Protein AF-A0A6J1VVB3-F1 (afdb_monomer_lite)

Organism: NCBI:txid8663

pLDDT: mean 85.06, std 11.72, range [35.19, 97.12]

Sequence (408 aa):
AEDTQLEMEKLLAYVKLQEDEVNTQKNLVLEEQQMFQKLEEEFKEETKKLKEKEALKKFPELEKRSEYFIKISLQIKNQFDSKKAVIAQWLPDISPQEANNIKRLQTEDERISNSLYNSLNKLQYLFSCLCDKRKEYYTNVSKYTRELLDERKNQHAQRMQIQELGKPHLKQQGPGSQQPGLSELMQSLDGLTEQMSKEVSEMEEELGSTEVTLQELEHKNTEVEQYLERCSYVDFQGFEATTKQNIEKFQSINQFLRPKAQPYFQARSALEAINANYCREIDATLKACREETKELILQLDMLEKDQKSCGVANTSREEENHKLRYKLEATEQDTKNLQLKIQELESIINEGSKNLQEKEKTIAILEMKLNVKASRSEVIKLQAALEEKENCLRNALSEREALRVLYV

Secondary structure (DSSP, 8-state):
-HHHHHHHHHHHHHHHHHHHHHHHHHHHHHHHHHHHHHHHHHHHHHHHHHHHHHHHHHHHHHHHHHTHHHHHHHHHHHHHHHHHHHHHHHTTTS-HHHHHHHHHHHHHHHHHHHHHHHHHHHHHHHHHHHHHHHHHHHHHHHHHHHHHHHHHHHHHHHHHHHHHHS-TT----SS---SPPHHHHHHHHHHHHHHHHHHHHHHHHHHHHHHHHHHHHHHHHHHHHHHHHH-SS--HHHHHHHHHHHHHHHHHHHHHHGGGHHHHHHHHHHHHHHHHHHHHHHHHHHHHHHHHHHHHHHHHHHHHHHHHHHHHHHHHHHHHHHHHHHHHHHHHHHHHHHHHHHHHHHHHHHHHHHHHHHHHHHHHHHHHHHHHHHHHHHHHHHHHHHHHHHHHHHHHHHHHHHHTTS--

Foldseek 3Di:
DVVVVVVVVVVVVVVVVVVVVVVVVVVVVVVVVVVVVVVVVVVVVVVLVVLLVVLLVLLVVLLVLLCVLVVLLVLLVVLLVLLVVLLVVQLVPDDPVLNVVVVVLNVLSVVLSVLSSVLSVLLSVLSNLLSVLLSVLSVLVVVLLVLVLVLLVLLVVLVVLLCVLDDVPPPPPDDPDPDDHNVRSVVVSVVSSVVSNVVSVVSVVVSVVLVVLSVVVVVLSVVSVVVSVVCPHDCSPVSSVSSVVNSVSSVVSSVVSVVSSVVSVVSSVVSVVVSVVVNVVSVVVSVVSVVVSVVSVVSSVVSVVVVVVVVVVVVVVVVVVVVVVVVVVVVVVVVVVVVVVVVVVVVVVVVVVVVVVVVVVVVVVVVVVVVVVVVVVVVVVVVVVVVVVVVVVVVVVVVVVVVVVPDD

Radius of gyration: 65.7 Å; chains: 1; bounding box: 145×51×215 Å

Structure (mmCIF, N/CA/C/O backbone):
data_AF-A0A6J1VVB3-F1
#
_entry.id   AF-A0A6J1VVB3-F1
#
loop_
_atom_site.group_PDB
_atom_site.id
_atom_site.type_symbol
_atom_site.label_atom_id
_atom_site.label_alt_id
_atom_site.label_comp_id
_atom_site.label_asym_id
_atom_site.label_entity_id
_atom_site.label_seq_id
_atom_site.pdbx_PDB_ins_code
_atom_site.Cartn_x
_atom_site.Cartn_y
_atom_site.Cartn_z
_atom_site.occupancy
_atom_site.B_iso_or_equiv
_atom_site.auth_seq_id
_atom_site.auth_comp_id
_atom_site.auth_asym_id
_atom_site.auth_atom_id
_atom_site.pdbx_PDB_model_num
ATOM 1 N N . ALA A 1 1 ? 66.470 8.951 -41.457 1.00 58.16 1 ALA A N 1
ATOM 2 C CA . ALA A 1 1 ? 65.139 9.465 -41.835 1.00 58.16 1 ALA A CA 1
ATOM 3 C C . ALA A 1 1 ? 64.095 8.364 -41.675 1.00 58.16 1 ALA A C 1
ATOM 5 O O . ALA A 1 1 ? 63.164 8.568 -40.914 1.00 58.16 1 ALA A O 1
ATOM 6 N N . GLU A 1 2 ? 64.293 7.187 -42.281 1.00 56.81 2 GLU A N 1
ATOM 7 C CA . GLU A 1 2 ? 63.391 6.029 -42.113 1.00 56.81 2 GLU A CA 1
ATOM 8 C C . GLU A 1 2 ? 63.346 5.470 -40.677 1.00 56.81 2 GLU A C 1
ATOM 10 O O . GLU A 1 2 ? 62.256 5.253 -40.157 1.00 56.81 2 GLU A O 1
ATOM 15 N N . ASP A 1 3 ? 64.486 5.339 -39.983 1.00 62.31 3 ASP A N 1
ATOM 16 C CA . ASP A 1 3 ? 64.506 4.847 -38.587 1.00 62.31 3 ASP A CA 1
ATOM 17 C C . ASP A 1 3 ? 63.709 5.737 -37.620 1.00 62.31 3 ASP A C 1
ATOM 19 O O . ASP A 1 3 ? 63.031 5.255 -36.717 1.00 62.31 3 ASP A O 1
ATOM 23 N N . THR A 1 4 ? 63.734 7.050 -37.847 1.00 70.00 4 THR A N 1
ATOM 24 C CA . THR A 1 4 ? 63.055 8.046 -37.007 1.00 70.00 4 THR A CA 1
ATOM 25 C C . THR A 1 4 ? 61.539 8.034 -37.227 1.00 70.00 4 THR A C 1
ATOM 27 O O . THR A 1 4 ? 60.775 8.305 -36.305 1.00 70.00 4 THR A O 1
ATOM 30 N N . GLN A 1 5 ? 61.091 7.689 -38.438 1.00 77.31 5 GLN A N 1
ATOM 31 C CA . GLN A 1 5 ? 59.675 7.555 -38.780 1.00 77.31 5 GLN A CA 1
ATOM 32 C C . GLN A 1 5 ? 59.075 6.270 -38.193 1.00 77.31 5 GLN A C 1
ATOM 34 O O . GLN A 1 5 ? 57.989 6.308 -37.616 1.00 77.31 5 GLN A O 1
ATOM 39 N N . LEU A 1 6 ? 59.816 5.159 -38.255 1.00 83.31 6 LEU A N 1
ATOM 40 C CA . LEU A 1 6 ? 59.408 3.882 -37.665 1.00 83.31 6 LEU A CA 1
ATOM 41 C C . LEU A 1 6 ? 59.294 3.962 -36.132 1.00 83.31 6 LEU A C 1
ATOM 43 O O . LEU A 1 6 ? 58.396 3.372 -35.531 1.00 83.31 6 LEU A O 1
ATOM 47 N N . GLU A 1 7 ? 60.198 4.695 -35.483 1.00 82.88 7 GLU A N 1
ATOM 48 C CA . GLU A 1 7 ? 60.168 4.912 -34.034 1.00 82.88 7 GLU A CA 1
ATOM 49 C C . GLU A 1 7 ? 58.975 5.787 -33.610 1.00 82.88 7 GLU A C 1
ATOM 51 O O . GLU A 1 7 ? 58.315 5.502 -32.608 1.00 82.88 7 GLU A O 1
ATOM 56 N N . MET A 1 8 ? 58.615 6.781 -34.430 1.00 82.31 8 MET A N 1
ATOM 57 C CA . MET A 1 8 ? 57.430 7.615 -34.215 1.00 82.31 8 MET A CA 1
ATOM 58 C C . MET A 1 8 ? 56.120 6.830 -34.402 1.00 82.31 8 MET A C 1
ATOM 60 O O . MET A 1 8 ? 55.198 6.994 -33.605 1.00 82.31 8 MET A O 1
ATOM 64 N N . GLU A 1 9 ? 56.035 5.936 -35.394 1.00 86.56 9 GLU A N 1
ATOM 65 C CA . GLU A 1 9 ? 54.875 5.049 -35.592 1.00 86.56 9 GLU A CA 1
ATOM 66 C C . GLU A 1 9 ? 54.681 4.069 -34.425 1.00 86.56 9 GLU A C 1
ATOM 68 O O . GLU A 1 9 ? 53.551 3.863 -33.976 1.00 86.56 9 GLU A O 1
ATOM 73 N N . LYS A 1 10 ? 55.772 3.517 -33.875 1.00 86.88 10 LYS A N 1
ATOM 74 C CA . LYS A 1 10 ? 55.725 2.658 -32.679 1.00 86.88 10 LYS A CA 1
ATOM 75 C C . LYS A 1 10 ? 55.231 3.413 -31.447 1.00 86.88 10 LYS A C 1
ATOM 77 O O . LYS A 1 10 ? 54.396 2.888 -30.713 1.00 86.88 10 LYS A O 1
ATOM 82 N N . LEU A 1 11 ? 55.704 4.643 -31.236 1.00 88.38 11 LEU A N 1
ATOM 83 C CA . LEU A 1 11 ? 55.225 5.504 -30.150 1.00 88.38 11 LEU A CA 1
ATOM 84 C C . LEU A 1 11 ? 53.742 5.856 -30.320 1.00 88.38 11 LEU A C 1
ATOM 86 O O . LEU A 1 11 ? 52.993 5.815 -29.347 1.00 88.38 11 LEU A O 1
ATOM 90 N N . LEU A 1 12 ? 53.291 6.135 -31.546 1.00 90.00 12 LEU A N 1
ATOM 91 C CA . LEU A 1 12 ? 51.886 6.438 -31.827 1.00 90.00 12 LEU A CA 1
ATOM 92 C C . LEU A 1 12 ? 50.972 5.229 -31.569 1.00 90.00 12 LEU A C 1
ATOM 94 O O . LEU A 1 12 ? 49.888 5.380 -31.008 1.00 90.00 12 LEU A O 1
ATOM 98 N N . ALA A 1 13 ? 51.411 4.029 -31.961 1.00 88.00 13 ALA A N 1
ATOM 99 C CA . ALA A 1 13 ? 50.698 2.784 -31.683 1.00 88.00 13 ALA A CA 1
ATOM 100 C C . ALA A 1 13 ? 50.625 2.493 -30.176 1.00 88.00 13 ALA A C 1
ATOM 102 O O . ALA A 1 13 ? 49.576 2.087 -29.683 1.00 88.00 13 ALA A O 1
ATOM 103 N N . TYR A 1 14 ? 51.708 2.755 -29.439 1.00 87.88 14 TYR A N 1
ATOM 104 C CA . TYR A 1 14 ? 51.750 2.599 -27.985 1.00 87.88 14 TYR A CA 1
ATOM 105 C C . TYR A 1 14 ? 50.815 3.581 -27.263 1.00 87.88 14 TYR A C 1
ATOM 107 O O . TYR A 1 14 ? 50.076 3.174 -26.371 1.00 87.88 14 TYR A O 1
ATOM 115 N N . VAL A 1 15 ? 50.786 4.853 -27.677 1.00 87.62 15 VAL A N 1
ATOM 116 C CA . VAL A 1 15 ? 49.868 5.859 -27.111 1.00 87.62 15 VAL A CA 1
ATOM 117 C C . VAL A 1 15 ? 48.409 5.485 -27.373 1.00 87.62 15 VAL A C 1
ATOM 119 O O . VAL A 1 15 ? 47.606 5.549 -26.448 1.00 87.62 15 VAL A O 1
ATOM 122 N N . LYS A 1 16 ? 48.070 5.024 -28.586 1.00 88.81 16 LYS A N 1
ATOM 123 C CA . LYS A 1 16 ? 46.715 4.533 -28.895 1.00 88.81 16 LYS A CA 1
ATOM 124 C C . LYS A 1 16 ? 46.315 3.343 -28.024 1.00 88.81 16 LYS A C 1
ATOM 126 O O . LYS A 1 16 ? 45.212 3.330 -27.498 1.00 88.81 16 LYS A O 1
ATOM 131 N N . LEU A 1 17 ? 47.223 2.385 -27.824 1.00 89.75 17 LEU A N 1
ATOM 132 C CA . LEU A 1 17 ? 46.980 1.235 -26.951 1.00 89.75 17 LEU A CA 1
ATOM 133 C C . LEU A 1 17 ? 46.691 1.675 -25.505 1.00 89.75 17 LEU A C 1
ATOM 135 O O . LEU A 1 17 ? 45.754 1.178 -24.888 1.00 89.75 17 LEU A O 1
ATOM 139 N N . GLN A 1 18 ? 47.464 2.631 -24.976 1.00 88.06 18 GLN A N 1
ATOM 140 C CA . GLN A 1 18 ? 47.228 3.177 -23.636 1.00 88.06 18 GLN A CA 1
ATOM 141 C C . GLN A 1 18 ? 45.909 3.955 -23.544 1.00 88.06 18 GLN A C 1
ATOM 143 O O . GLN A 1 18 ? 45.225 3.880 -22.527 1.00 88.06 18 GLN A O 1
ATOM 148 N N . GLU A 1 19 ? 45.537 4.695 -24.588 1.00 87.75 19 GLU A N 1
ATOM 149 C CA . GLU A 1 19 ? 44.271 5.428 -24.650 1.00 87.75 19 GLU A CA 1
ATOM 150 C C . GLU A 1 19 ? 43.064 4.474 -24.677 1.00 87.75 19 GLU A C 1
ATOM 152 O O . GLU A 1 19 ? 42.096 4.682 -23.942 1.00 87.75 19 GLU A O 1
ATOM 157 N N . ASP A 1 20 ? 43.151 3.380 -25.438 1.00 88.06 20 ASP A N 1
ATOM 158 C CA . ASP A 1 20 ? 42.138 2.320 -25.477 1.00 88.06 20 ASP A CA 1
ATOM 159 C C . ASP A 1 20 ? 42.009 1.597 -24.124 1.00 88.06 20 ASP A C 1
ATOM 161 O O . ASP A 1 20 ? 40.898 1.319 -23.658 1.00 88.06 20 ASP A O 1
ATOM 165 N N . GLU A 1 21 ? 43.128 1.338 -23.442 1.00 87.06 21 GLU A N 1
ATOM 166 C CA . GLU A 1 21 ? 43.143 0.700 -22.122 1.00 87.06 21 GLU A CA 1
ATOM 167 C C . GLU A 1 21 ? 42.553 1.613 -21.034 1.00 87.06 21 GLU A C 1
ATOM 169 O O . GLU A 1 21 ? 41.723 1.171 -20.234 1.00 87.06 21 GLU A O 1
ATOM 174 N N . VAL A 1 22 ? 42.882 2.910 -21.050 1.00 84.31 22 VAL A N 1
ATOM 175 C CA . VAL A 1 22 ? 42.285 3.911 -20.148 1.00 84.31 22 VAL A CA 1
ATOM 176 C C . VAL A 1 22 ? 40.786 4.068 -20.407 1.00 84.31 22 VAL A C 1
ATOM 178 O O . VAL A 1 22 ? 40.007 4.138 -19.455 1.00 84.31 22 VAL A O 1
ATOM 181 N N . ASN A 1 23 ? 40.350 4.087 -21.669 1.00 85.81 23 ASN A N 1
ATOM 182 C CA . ASN A 1 23 ? 38.927 4.136 -22.009 1.00 85.81 23 ASN A CA 1
ATOM 183 C C . ASN A 1 23 ? 38.185 2.879 -21.536 1.00 85.81 23 ASN A C 1
ATOM 185 O O . ASN A 1 23 ? 37.083 2.986 -20.999 1.00 85.81 23 ASN A O 1
ATOM 189 N N . THR A 1 24 ? 38.807 1.706 -21.658 1.00 85.44 24 THR A N 1
ATOM 190 C CA . THR A 1 24 ? 38.249 0.444 -21.153 1.00 85.44 24 THR A CA 1
ATOM 191 C C . THR A 1 24 ? 38.091 0.479 -19.633 1.00 85.44 24 THR A C 1
ATOM 193 O O . THR A 1 24 ? 37.014 0.185 -19.118 1.00 85.44 24 THR A O 1
ATOM 196 N N . GLN A 1 25 ? 39.119 0.918 -18.901 1.00 78.44 25 GLN A N 1
ATOM 197 C CA . GLN A 1 25 ? 39.053 1.062 -17.442 1.00 78.44 25 GLN A CA 1
ATOM 198 C C . GLN A 1 25 ? 38.010 2.099 -17.006 1.00 78.44 25 GLN A C 1
ATOM 200 O O . GLN A 1 25 ? 37.273 1.870 -16.050 1.00 78.44 25 GLN A O 1
ATOM 205 N N . LYS A 1 26 ? 37.899 3.223 -17.721 1.00 82.06 26 LYS A N 1
ATOM 206 C CA . LYS A 1 26 ? 36.888 4.252 -17.452 1.00 82.06 26 LYS A CA 1
ATOM 207 C C . LYS A 1 26 ? 35.466 3.717 -17.631 1.00 82.06 26 LYS A C 1
ATOM 209 O O . LYS A 1 26 ? 34.603 4.036 -16.816 1.00 82.06 26 LYS A O 1
ATOM 214 N N . ASN A 1 27 ? 35.230 2.910 -18.664 1.00 81.12 27 ASN A N 1
ATOM 215 C CA . ASN A 1 27 ? 33.934 2.276 -18.895 1.00 81.12 27 ASN A CA 1
ATOM 216 C C . ASN A 1 27 ? 33.605 1.262 -17.792 1.00 81.12 27 ASN A C 1
ATOM 218 O O . ASN A 1 27 ? 32.506 1.314 -17.252 1.00 81.12 27 ASN A O 1
ATOM 222 N N . LEU A 1 28 ? 34.570 0.432 -17.377 1.00 78.81 28 LEU A N 1
ATOM 223 C CA . LEU A 1 28 ? 34.389 -0.511 -16.264 1.00 78.81 28 LEU A CA 1
ATOM 224 C C . LEU A 1 28 ? 34.050 0.200 -14.945 1.00 78.81 28 LEU A C 1
ATOM 226 O O . LEU A 1 28 ? 33.127 -0.202 -14.246 1.00 78.81 28 LEU A O 1
ATOM 230 N N . VAL A 1 29 ? 34.746 1.296 -14.623 1.00 78.06 29 VAL A N 1
ATOM 231 C CA . VAL A 1 29 ? 34.450 2.098 -13.421 1.00 78.06 29 VAL A CA 1
ATOM 232 C C . VAL A 1 29 ? 33.060 2.736 -13.502 1.00 78.06 29 VAL A C 1
ATOM 234 O O . VAL A 1 29 ? 32.363 2.823 -12.492 1.00 78.06 29 VAL A O 1
ATOM 237 N N . LEU A 1 30 ? 32.635 3.181 -14.688 1.00 80.88 30 LEU A N 1
ATOM 238 C CA . LEU A 1 30 ? 31.294 3.730 -14.888 1.00 80.88 30 LEU A CA 1
ATOM 239 C C . LEU A 1 30 ? 30.212 2.653 -14.705 1.00 80.88 30 LEU A C 1
ATOM 241 O O . LEU A 1 30 ? 29.204 2.916 -14.049 1.00 80.88 30 LEU A O 1
ATOM 245 N N . GLU A 1 31 ? 30.434 1.447 -15.230 1.00 76.12 31 GLU A N 1
ATOM 246 C CA . GLU A 1 31 ? 29.552 0.290 -15.039 1.00 76.12 31 GLU A CA 1
ATOM 247 C C . GLU A 1 31 ? 29.456 -0.107 -13.558 1.00 76.12 31 GLU A C 1
ATOM 249 O O . GLU A 1 31 ? 28.352 -0.288 -13.044 1.00 76.12 31 GLU A O 1
ATOM 254 N N . GLU A 1 32 ? 30.581 -0.167 -12.836 1.00 67.62 32 GLU A N 1
ATOM 255 C CA . GLU A 1 32 ? 30.595 -0.431 -11.391 1.00 67.62 32 GLU A CA 1
ATOM 256 C C . GLU A 1 32 ? 29.830 0.640 -10.601 1.00 67.62 32 GLU A C 1
ATOM 258 O O . GLU A 1 32 ? 29.041 0.305 -9.714 1.00 67.62 32 GLU A O 1
ATOM 263 N N . GLN A 1 33 ? 30.003 1.924 -10.936 1.00 72.12 33 GLN A N 1
ATOM 264 C CA . GLN A 1 33 ? 29.271 3.023 -10.296 1.00 72.12 33 GLN A CA 1
ATOM 265 C C . GLN A 1 33 ? 27.761 2.930 -10.534 1.00 72.12 33 GLN A C 1
ATOM 267 O O . GLN A 1 33 ? 26.982 3.117 -9.598 1.00 72.12 33 GLN A O 1
ATOM 272 N N . GLN A 1 34 ? 27.337 2.613 -11.759 1.00 76.62 34 GLN A N 1
ATOM 273 C CA . GLN A 1 34 ? 25.924 2.409 -12.085 1.00 76.62 34 GLN A CA 1
ATOM 274 C C . GLN A 1 34 ? 25.345 1.194 -11.352 1.00 76.62 34 GLN A C 1
ATOM 276 O O . GLN A 1 34 ? 24.233 1.260 -10.826 1.00 76.62 34 GLN A O 1
ATOM 281 N N . MET A 1 35 ? 26.106 0.099 -11.265 1.00 70.81 35 MET A N 1
ATOM 282 C CA . MET A 1 35 ? 25.683 -1.097 -10.538 1.00 70.81 35 MET A CA 1
ATOM 283 C C . MET A 1 35 ? 25.514 -0.808 -9.040 1.00 70.81 35 MET A C 1
ATOM 285 O O . MET A 1 35 ? 24.528 -1.230 -8.437 1.00 70.81 35 MET A O 1
ATOM 289 N N . PHE A 1 36 ? 26.440 -0.045 -8.451 1.00 63.62 36 PHE A N 1
ATOM 290 C CA . PHE A 1 36 ? 26.386 0.338 -7.042 1.00 63.62 36 PHE A CA 1
ATOM 291 C C . PHE A 1 36 ? 25.203 1.268 -6.739 1.00 63.62 36 PHE A C 1
ATOM 293 O O . PHE A 1 36 ? 24.496 1.047 -5.759 1.00 63.62 36 PHE A O 1
ATOM 300 N N . GLN A 1 37 ? 24.929 2.253 -7.603 1.00 74.75 37 GLN A N 1
ATOM 301 C CA . GLN A 1 37 ? 23.748 3.120 -7.477 1.00 74.75 37 GLN A CA 1
ATOM 302 C C . GLN A 1 37 ? 22.446 2.317 -7.534 1.00 74.75 37 GLN A C 1
ATOM 304 O O . GLN A 1 37 ? 21.559 2.514 -6.706 1.00 74.75 37 GLN A O 1
ATOM 309 N N . LYS A 1 38 ? 22.349 1.362 -8.464 1.00 77.88 38 LYS A N 1
ATOM 310 C CA . LYS A 1 38 ? 21.183 0.483 -8.569 1.00 77.88 38 LYS A CA 1
ATOM 311 C C . LYS A 1 38 ? 20.988 -0.362 -7.306 1.00 77.88 38 LYS A C 1
ATOM 313 O O . LYS A 1 38 ? 19.869 -0.477 -6.812 1.00 77.88 38 LYS A O 1
ATOM 318 N N . LEU A 1 39 ? 22.073 -0.911 -6.757 1.00 65.69 39 LEU A N 1
ATOM 319 C CA . LEU A 1 39 ? 22.039 -1.682 -5.513 1.00 65.69 39 LEU A CA 1
ATOM 320 C C . LEU A 1 39 ? 21.604 -0.820 -4.313 1.00 65.69 39 LEU A C 1
ATOM 322 O O . LEU A 1 39 ? 20.833 -1.276 -3.469 1.00 65.69 39 LEU A O 1
ATOM 326 N N . GLU A 1 40 ? 22.071 0.428 -4.238 1.00 70.94 40 GLU A N 1
ATOM 327 C CA . GLU A 1 40 ? 21.677 1.381 -3.196 1.00 70.94 40 GLU A CA 1
ATOM 328 C C . GLU A 1 40 ? 20.181 1.728 -3.279 1.00 70.94 40 GLU A C 1
ATOM 330 O O . GLU A 1 40 ? 19.486 1.745 -2.258 1.00 70.94 40 GLU A O 1
ATOM 335 N N . GLU A 1 41 ? 19.655 1.944 -4.487 1.00 81.12 41 GLU A N 1
ATOM 336 C CA . GLU A 1 41 ? 18.224 2.169 -4.711 1.00 81.12 41 GLU A CA 1
ATOM 337 C C . GLU A 1 41 ? 17.375 0.950 -4.329 1.00 81.12 41 GLU A C 1
ATOM 339 O O . GLU A 1 41 ? 16.367 1.106 -3.633 1.00 81.12 41 GLU A O 1
ATOM 344 N N . GLU A 1 42 ? 17.796 -0.259 -4.714 1.00 79.31 42 GLU A N 1
ATOM 345 C CA . GLU A 1 42 ? 17.131 -1.514 -4.340 1.00 79.31 42 GLU A CA 1
ATOM 346 C C . GLU A 1 42 ? 17.107 -1.703 -2.816 1.00 79.31 42 GLU A C 1
ATOM 348 O O . GLU A 1 42 ? 16.057 -1.992 -2.234 1.00 79.31 42 GLU A O 1
ATOM 353 N N . PHE A 1 43 ? 18.234 -1.462 -2.140 1.00 69.31 43 PHE A N 1
ATOM 354 C CA . PHE A 1 43 ? 18.318 -1.549 -0.683 1.00 69.31 43 PHE A CA 1
ATOM 355 C C . PHE A 1 43 ? 17.419 -0.517 0.015 1.00 69.31 43 PHE A C 1
ATOM 357 O O . PHE A 1 43 ? 16.740 -0.824 1.006 1.00 69.31 43 PHE A O 1
ATOM 364 N N . LYS A 1 44 ? 17.374 0.715 -0.508 1.00 81.44 44 LYS A N 1
ATOM 365 C CA . LYS A 1 44 ? 16.500 1.779 -0.002 1.00 81.44 44 LYS A CA 1
ATOM 366 C C . LYS A 1 44 ? 15.030 1.402 -0.160 1.00 81.44 44 LYS A C 1
ATOM 368 O O . LYS A 1 44 ? 14.244 1.622 0.760 1.00 81.44 44 LYS A O 1
ATOM 373 N N . GLU A 1 45 ? 14.652 0.819 -1.292 1.00 80.56 45 GLU A N 1
ATOM 374 C CA . GLU A 1 45 ? 13.289 0.352 -1.533 1.00 80.56 45 GLU A CA 1
ATOM 375 C C . GLU A 1 45 ? 12.896 -0.798 -0.597 1.00 80.56 45 GLU A C 1
ATOM 377 O O . GLU A 1 45 ? 11.816 -0.769 -0.005 1.00 80.56 45 GLU A O 1
ATOM 382 N N . GLU A 1 46 ? 13.777 -1.778 -0.396 1.00 77.19 46 GLU A N 1
ATOM 383 C CA . GLU A 1 46 ? 13.514 -2.906 0.503 1.00 77.19 46 GLU A CA 1
ATOM 384 C C . GLU A 1 46 ? 13.369 -2.447 1.961 1.00 77.19 46 GLU A C 1
ATOM 386 O O . GLU A 1 46 ? 12.459 -2.866 2.681 1.00 77.19 46 GLU A O 1
ATOM 391 N N . THR A 1 47 ? 14.194 -1.484 2.380 1.00 76.56 47 THR A N 1
ATOM 392 C CA . THR A 1 47 ? 14.077 -0.855 3.701 1.00 76.56 47 THR A CA 1
ATOM 393 C C . THR A 1 47 ? 12.725 -0.156 3.880 1.00 76.56 47 THR A C 1
ATOM 395 O O . THR A 1 47 ? 12.119 -0.238 4.952 1.00 76.56 47 THR A O 1
ATOM 398 N N . LYS A 1 48 ? 12.210 0.513 2.839 1.00 82.00 48 LYS A N 1
ATOM 399 C CA . LYS A 1 48 ? 10.875 1.138 2.871 1.00 82.00 48 LYS A CA 1
ATOM 400 C C . LYS A 1 48 ? 9.769 0.092 2.999 1.00 82.00 48 LYS A C 1
ATOM 402 O O . LYS A 1 48 ? 8.895 0.246 3.850 1.00 82.00 48 LYS A O 1
ATOM 407 N N . LYS A 1 49 ? 9.842 -0.999 2.226 1.00 84.38 49 LYS A N 1
ATOM 408 C CA . LYS A 1 49 ? 8.891 -2.124 2.317 1.00 84.38 49 LYS A CA 1
ATOM 409 C C . LYS A 1 49 ? 8.837 -2.702 3.729 1.00 84.38 49 LYS A C 1
ATOM 411 O O . LYS A 1 49 ? 7.755 -3.020 4.222 1.00 84.38 49 LYS A O 1
ATOM 416 N N . LEU A 1 50 ? 9.988 -2.820 4.392 1.00 80.56 50 LEU A N 1
ATOM 417 C CA . LEU A 1 50 ? 10.049 -3.316 5.764 1.00 80.56 50 LEU A CA 1
ATOM 418 C C . LEU A 1 50 ? 9.318 -2.384 6.741 1.00 80.56 50 LEU A C 1
ATOM 420 O O . LEU A 1 50 ? 8.450 -2.853 7.475 1.00 80.56 50 LEU A O 1
ATOM 424 N N . LYS A 1 51 ? 9.611 -1.077 6.704 1.00 86.94 51 LYS A N 1
ATOM 425 C CA . LYS A 1 51 ? 8.960 -0.072 7.568 1.00 86.94 51 LYS A CA 1
ATOM 426 C C . LYS A 1 51 ? 7.447 -0.042 7.381 1.00 86.94 51 LYS A C 1
ATOM 428 O O . LYS A 1 51 ? 6.691 -0.017 8.347 1.00 86.94 51 LYS A O 1
ATOM 433 N N . GLU A 1 52 ? 7.002 -0.087 6.133 1.00 87.94 52 GLU A N 1
ATOM 434 C CA . GLU A 1 52 ? 5.585 -0.115 5.792 1.00 87.94 52 GLU A CA 1
ATOM 435 C C . GLU A 1 52 ? 4.894 -1.369 6.358 1.00 87.94 52 GLU A C 1
ATOM 437 O O . GLU A 1 52 ? 3.844 -1.285 6.997 1.00 87.94 52 GLU A O 1
ATOM 442 N N . LYS A 1 53 ? 5.526 -2.541 6.210 1.00 88.56 53 LYS A N 1
ATOM 443 C CA . LYS A 1 53 ? 5.028 -3.806 6.764 1.00 88.56 53 LYS A CA 1
ATOM 444 C C . LYS A 1 53 ? 4.970 -3.791 8.291 1.00 88.56 53 LYS A C 1
ATOM 446 O O . LYS A 1 53 ? 4.058 -4.384 8.866 1.00 88.56 53 LYS A O 1
ATOM 451 N N . GLU A 1 54 ? 5.939 -3.169 8.954 1.00 87.75 54 GLU A N 1
ATOM 452 C CA . GLU A 1 54 ? 5.945 -3.006 10.411 1.00 87.75 54 GLU A CA 1
ATOM 453 C C . GLU A 1 54 ? 4.800 -2.109 10.883 1.00 87.75 54 GLU A C 1
ATOM 455 O O . GLU A 1 54 ? 4.065 -2.496 11.790 1.00 87.75 54 GLU A O 1
ATOM 460 N N . ALA A 1 55 ? 4.580 -0.974 10.221 1.00 90.44 55 ALA A N 1
ATOM 461 C CA . ALA A 1 55 ? 3.469 -0.081 10.528 1.00 90.44 55 ALA A CA 1
ATOM 462 C C . ALA A 1 55 ? 2.098 -0.744 10.277 1.00 90.44 55 ALA A C 1
ATOM 464 O O . ALA A 1 55 ? 1.209 -0.661 11.122 1.00 90.44 55 ALA A O 1
ATOM 465 N N . LEU A 1 56 ? 1.932 -1.508 9.190 1.00 92.69 56 LEU A N 1
ATOM 466 C CA . LEU A 1 56 ? 0.686 -2.239 8.906 1.00 92.69 56 LEU A CA 1
ATOM 467 C C . LEU A 1 56 ? 0.331 -3.292 9.971 1.00 92.69 56 LEU A C 1
ATOM 469 O O . LEU A 1 56 ? -0.850 -3.579 10.184 1.00 92.69 56 LEU A O 1
ATOM 473 N N . LYS A 1 57 ? 1.325 -3.871 10.658 1.00 93.88 57 LYS A N 1
ATOM 474 C CA . LYS A 1 57 ? 1.093 -4.823 11.761 1.00 93.88 57 LYS A CA 1
ATOM 475 C C . LYS A 1 57 ? 0.504 -4.164 13.008 1.00 93.88 57 LYS A C 1
ATOM 477 O O . LYS A 1 57 ? -0.099 -4.865 13.818 1.00 93.88 57 LYS A O 1
ATOM 482 N N . LYS A 1 58 ? 0.623 -2.841 13.146 1.00 95.50 58 LYS A N 1
ATOM 483 C CA . LYS A 1 58 ? 0.099 -2.107 14.300 1.00 95.50 58 LYS A CA 1
ATOM 484 C C . LYS A 1 58 ? -1.421 -2.027 14.330 1.00 95.50 58 LYS A C 1
ATOM 486 O O . LYS A 1 58 ? -1.993 -2.050 15.414 1.00 95.50 58 LYS A O 1
ATOM 491 N N . PHE A 1 59 ? -2.097 -2.025 13.180 1.00 96.00 59 PHE A N 1
ATOM 492 C CA . PHE A 1 59 ? -3.565 -1.976 13.158 1.00 96.00 59 PHE A CA 1
ATOM 493 C C . PHE A 1 59 ? -4.224 -3.208 13.812 1.00 96.00 59 PHE A C 1
ATOM 495 O O . PHE A 1 59 ? -5.067 -3.008 14.685 1.00 96.00 59 PHE A O 1
ATOM 502 N N . PRO A 1 60 ? -3.831 -4.464 13.499 1.00 95.81 60 PRO A N 1
ATOM 503 C CA . PRO A 1 60 ? -4.321 -5.636 14.233 1.00 95.81 60 PRO A CA 1
ATOM 504 C C . PRO A 1 60 ? -3.962 -5.642 15.727 1.00 95.81 60 PRO A C 1
ATOM 506 O O . PRO A 1 60 ? -4.741 -6.119 16.548 1.00 95.81 60 PRO A O 1
ATOM 509 N N . GLU A 1 61 ? -2.782 -5.132 16.099 1.00 96.50 61 GLU A N 1
ATOM 510 C CA . GLU A 1 61 ? -2.381 -5.019 17.511 1.00 96.50 61 GLU A CA 1
ATOM 511 C C . GLU A 1 61 ? -3.307 -4.057 18.270 1.00 96.50 61 GLU A C 1
ATOM 513 O O . GLU A 1 61 ? -3.803 -4.395 19.345 1.00 96.50 61 GLU A O 1
ATOM 518 N N . LEU A 1 62 ? -3.587 -2.892 17.680 1.00 96.88 62 LEU A N 1
ATOM 519 C CA . LEU A 1 62 ? -4.523 -1.894 18.196 1.00 96.88 62 LEU A CA 1
ATOM 520 C C . LEU A 1 62 ? -5.950 -2.431 18.297 1.00 96.88 62 LEU A C 1
ATOM 522 O O . LEU A 1 62 ? -6.615 -2.242 19.315 1.00 96.88 62 LEU A O 1
ATOM 526 N N . GLU A 1 63 ? -6.420 -3.114 17.254 1.00 96.44 63 GLU A N 1
ATOM 527 C CA . GLU A 1 63 ? -7.733 -3.751 17.242 1.00 96.44 63 GLU A CA 1
ATOM 528 C C . GLU A 1 63 ? -7.877 -4.728 18.413 1.00 96.44 63 GLU A C 1
ATOM 530 O O . GLU A 1 63 ? -8.801 -4.593 19.217 1.00 96.44 63 GLU A O 1
ATOM 535 N N . LYS A 1 64 ? -6.926 -5.654 18.565 1.00 96.50 64 LYS A N 1
ATOM 536 C CA . LYS A 1 64 ? -6.929 -6.620 19.666 1.00 96.50 64 LYS A CA 1
ATOM 537 C C . LYS A 1 64 ? -6.884 -5.927 21.024 1.00 96.50 64 LYS A C 1
ATOM 539 O O . LYS A 1 64 ? -7.579 -6.314 21.957 1.00 96.50 64 LYS A O 1
ATOM 544 N N . ARG A 1 65 ? -6.077 -4.876 21.148 1.00 96.12 65 ARG A N 1
ATOM 545 C CA . ARG A 1 65 ? -5.965 -4.092 22.379 1.00 96.12 65 ARG A CA 1
ATOM 546 C C . ARG A 1 65 ? -7.309 -3.433 22.755 1.00 96.12 65 ARG A C 1
ATOM 548 O O . ARG A 1 65 ? -7.666 -3.405 23.931 1.00 96.12 65 ARG A O 1
ATOM 555 N N . SER A 1 66 ? -8.125 -3.041 21.771 1.00 95.88 66 SER A N 1
ATOM 556 C CA . SER A 1 66 ? -9.481 -2.511 21.999 1.00 95.88 66 SER A CA 1
ATOM 557 C C . SER A 1 66 ? -10.489 -3.527 22.567 1.00 95.88 66 SER A C 1
ATOM 559 O O . SER A 1 66 ? -11.497 -3.120 23.150 1.00 95.88 66 SER A O 1
ATOM 561 N N . GLU A 1 67 ? -10.222 -4.840 22.489 1.00 95.88 67 GLU A N 1
ATOM 562 C CA . GLU A 1 67 ? -11.062 -5.886 23.106 1.00 95.88 67 GLU A CA 1
ATOM 563 C C . GLU A 1 67 ? -11.178 -5.720 24.629 1.00 95.88 67 GLU A C 1
ATOM 565 O O . GLU A 1 67 ? -12.145 -6.182 25.243 1.00 95.88 67 GLU A O 1
ATOM 570 N N . TYR A 1 68 ? -10.242 -4.993 25.247 1.00 96.69 68 TYR A N 1
ATOM 571 C CA . TYR A 1 68 ? -10.326 -4.601 26.648 1.00 96.69 68 TYR A CA 1
ATOM 572 C C . TYR A 1 68 ? -11.655 -3.898 26.978 1.00 96.69 68 TYR A C 1
ATOM 574 O O . TYR A 1 68 ? -12.230 -4.125 28.041 1.00 96.69 68 TYR A O 1
ATOM 582 N N . PHE A 1 69 ? -12.229 -3.130 26.048 1.00 97.00 69 PHE A N 1
ATOM 583 C CA . PHE A 1 69 ? -13.520 -2.465 26.258 1.00 97.00 69 PHE A CA 1
ATOM 584 C C . PHE A 1 69 ? -14.665 -3.474 26.419 1.00 97.00 69 PHE A C 1
ATOM 586 O O . PHE A 1 69 ? -15.557 -3.266 27.244 1.00 97.00 69 PHE A O 1
ATOM 593 N N . ILE A 1 70 ? -14.622 -4.589 25.679 1.00 96.38 70 ILE A N 1
ATOM 594 C CA . ILE A 1 70 ? -15.600 -5.677 25.801 1.00 96.38 70 ILE A CA 1
ATOM 595 C C . ILE A 1 70 ? -15.471 -6.336 27.169 1.00 96.38 70 ILE A C 1
ATOM 597 O O . ILE A 1 70 ? -16.486 -6.498 27.848 1.00 96.38 70 ILE A O 1
ATOM 601 N N . LYS A 1 71 ? -14.241 -6.641 27.605 1.00 96.00 71 LYS A N 1
ATOM 602 C CA . LYS A 1 71 ? -13.969 -7.210 28.935 1.00 96.00 71 LYS A CA 1
ATOM 603 C C . LYS A 1 71 ? -14.607 -6.364 30.041 1.00 96.00 71 LYS A C 1
ATOM 605 O O . LYS A 1 71 ? -15.373 -6.889 30.846 1.00 96.00 71 LYS A O 1
ATOM 610 N N . ILE A 1 72 ? -14.356 -5.054 30.032 1.00 96.19 72 ILE A N 1
ATOM 611 C CA . ILE A 1 72 ? -14.913 -4.127 31.026 1.00 96.19 72 ILE A CA 1
ATOM 612 C C . ILE A 1 72 ? -16.438 -4.034 30.915 1.00 96.19 72 ILE A C 1
ATOM 614 O O . ILE A 1 72 ? -17.135 -4.031 31.929 1.00 96.19 72 ILE A O 1
ATOM 618 N N . SER A 1 73 ? -16.987 -4.013 29.695 1.00 95.94 73 SER A N 1
ATOM 619 C CA . SER A 1 73 ? -18.441 -3.995 29.500 1.00 95.94 73 SER A CA 1
ATOM 620 C C . SER A 1 73 ? -19.116 -5.227 30.121 1.00 95.94 73 SER A C 1
ATOM 622 O O . SER A 1 73 ? -20.142 -5.102 30.791 1.00 95.94 73 SER A O 1
ATOM 624 N N . LEU A 1 74 ? -18.515 -6.410 29.970 1.00 94.75 74 LEU A N 1
ATOM 625 C CA . LEU A 1 74 ? -19.024 -7.651 30.548 1.00 94.75 74 LEU A CA 1
ATOM 626 C C . LEU A 1 74 ? -18.928 -7.648 32.075 1.00 94.75 74 LEU A C 1
ATOM 628 O O . LEU A 1 74 ? -19.880 -8.067 32.726 1.00 94.75 74 LEU A O 1
ATOM 632 N N . GLN A 1 75 ? -17.839 -7.123 32.648 1.00 93.81 75 GLN A N 1
ATOM 633 C CA . GLN A 1 75 ? -17.727 -6.934 34.099 1.00 93.81 75 GLN A CA 1
ATOM 634 C C . GLN A 1 75 ? -18.859 -6.048 34.632 1.00 93.81 75 GLN A C 1
ATOM 636 O O . GLN A 1 75 ? -19.565 -6.456 35.546 1.00 93.81 75 GLN A O 1
ATOM 641 N N . ILE A 1 76 ? -19.114 -4.887 34.017 1.00 93.00 76 ILE A N 1
ATOM 642 C CA . ILE A 1 76 ? -20.208 -3.983 34.426 1.00 93.00 76 ILE A CA 1
ATOM 643 C C . ILE A 1 76 ? -21.561 -4.708 34.413 1.00 93.00 76 ILE A C 1
ATOM 645 O O . ILE A 1 76 ? -22.353 -4.571 35.346 1.00 93.00 76 ILE A O 1
ATOM 649 N N . LYS A 1 77 ? -21.823 -5.498 33.367 1.00 93.19 77 LYS A N 1
ATOM 650 C CA . LYS A 1 77 ? -23.060 -6.275 33.253 1.00 93.19 77 LYS A CA 1
ATOM 651 C C . LYS A 1 77 ? -23.180 -7.320 34.365 1.00 93.19 77 LYS A C 1
ATOM 653 O O . LYS A 1 77 ? -24.204 -7.368 35.040 1.00 93.19 77 LYS A O 1
ATOM 658 N N . ASN A 1 78 ? -22.123 -8.097 34.596 1.00 91.44 78 ASN A N 1
ATOM 659 C CA . ASN A 1 78 ? -22.097 -9.115 35.645 1.00 91.44 78 ASN A CA 1
ATOM 660 C C . ASN A 1 78 ? -22.293 -8.497 37.034 1.00 91.44 78 ASN A C 1
ATOM 662 O O . ASN A 1 78 ? -23.021 -9.046 37.853 1.00 91.44 78 ASN A O 1
ATOM 666 N N . GLN A 1 79 ? -21.702 -7.331 37.293 1.00 89.44 79 GLN A N 1
ATOM 667 C CA . GLN A 1 79 ? -21.884 -6.621 38.557 1.00 89.44 79 GLN A CA 1
ATOM 668 C C . GLN A 1 79 ? -23.317 -6.181 38.783 1.00 89.44 79 GLN A C 1
ATOM 670 O O . GLN A 1 79 ? -23.840 -6.334 39.886 1.00 89.44 79 GLN A O 1
ATOM 675 N N . PHE A 1 80 ? -23.959 -5.643 37.749 1.00 90.81 80 PHE A N 1
ATOM 676 C CA . PHE A 1 80 ? -25.365 -5.288 37.827 1.00 90.81 80 PHE A CA 1
ATOM 677 C C . PHE A 1 80 ? -26.238 -6.520 38.124 1.00 90.81 80 PHE A C 1
ATOM 679 O O . PHE A 1 80 ? -27.082 -6.474 39.023 1.00 90.81 80 PHE A O 1
ATOM 686 N N . ASP A 1 81 ? -25.992 -7.638 37.437 1.00 91.38 81 ASP A N 1
ATOM 687 C CA . ASP A 1 81 ? -26.716 -8.892 37.662 1.00 91.38 81 ASP A CA 1
ATOM 688 C C . ASP A 1 81 ? -26.491 -9.436 39.089 1.00 91.38 81 ASP A C 1
ATOM 690 O O . ASP A 1 81 ? -27.449 -9.835 39.760 1.00 91.38 81 ASP A O 1
ATOM 694 N N . SER A 1 82 ? -25.261 -9.358 39.610 1.00 89.81 82 SER A N 1
ATOM 695 C CA . SER A 1 82 ? -24.926 -9.718 40.995 1.00 89.81 82 SER A CA 1
ATOM 696 C C . SER A 1 82 ? -25.643 -8.832 42.017 1.00 89.81 82 SER A C 1
ATOM 698 O O . SER A 1 82 ? -26.276 -9.347 42.939 1.00 89.81 82 SER A O 1
ATOM 700 N N . LYS A 1 83 ? -25.632 -7.500 41.843 1.00 89.00 83 LYS A N 1
ATOM 701 C CA . LYS A 1 83 ? -26.387 -6.576 42.713 1.00 89.00 83 LYS A CA 1
ATOM 702 C C . LYS A 1 83 ? -27.880 -6.893 42.695 1.00 89.00 83 LYS A C 1
ATOM 704 O O . LYS A 1 83 ? -28.524 -6.900 43.741 1.00 89.00 83 LYS A O 1
ATOM 709 N N . LYS A 1 84 ? -28.441 -7.175 41.517 1.00 91.25 84 LYS A N 1
ATOM 710 C CA . LYS A 1 84 ? -29.854 -7.537 41.349 1.00 91.25 84 LYS A CA 1
ATOM 711 C C . LYS A 1 84 ? -30.210 -8.817 42.107 1.00 91.25 84 LYS A C 1
ATOM 713 O O . LYS A 1 84 ? -31.283 -8.869 42.708 1.00 91.25 84 LYS A O 1
ATOM 718 N N . ALA A 1 85 ? -29.323 -9.812 42.117 1.00 89.88 85 ALA A N 1
ATOM 719 C CA . ALA A 1 85 ? -29.502 -11.036 42.894 1.00 89.88 85 ALA A CA 1
ATOM 720 C C . ALA A 1 85 ? -29.482 -10.771 44.410 1.00 89.88 85 ALA A C 1
ATOM 722 O O . ALA A 1 85 ? -30.361 -11.263 45.117 1.00 89.88 85 ALA A O 1
ATOM 723 N N . VAL A 1 86 ? -28.546 -9.945 44.895 1.00 88.00 86 VAL A N 1
ATOM 724 C CA . VAL A 1 86 ? -28.474 -9.540 46.313 1.00 88.00 86 VAL A CA 1
ATOM 725 C C . VAL A 1 86 ? -29.741 -8.784 46.734 1.00 88.00 86 VAL A C 1
ATOM 727 O O . VAL A 1 86 ? -30.369 -9.131 47.732 1.00 88.00 86 VAL A O 1
ATOM 730 N N . ILE A 1 87 ? -30.198 -7.816 45.931 1.00 88.62 87 ILE A N 1
ATOM 731 C CA . ILE A 1 87 ? -31.441 -7.073 46.199 1.00 88.62 87 ILE A CA 1
ATOM 732 C C . ILE A 1 87 ? -32.649 -8.016 46.270 1.00 88.62 87 ILE A C 1
ATOM 734 O O . ILE A 1 87 ? -33.500 -7.859 47.144 1.00 88.62 87 ILE A O 1
ATOM 738 N N . ALA A 1 88 ? -32.743 -8.999 45.369 1.00 89.62 88 ALA A N 1
ATOM 739 C CA . ALA A 1 88 ? -33.853 -9.951 45.355 1.00 89.62 88 ALA A CA 1
ATOM 740 C C . ALA A 1 88 ? -33.937 -10.787 46.642 1.00 89.62 88 ALA A C 1
ATOM 742 O O . ALA A 1 88 ? -35.044 -11.118 47.065 1.00 89.62 88 ALA A O 1
ATOM 743 N N . GLN A 1 89 ? -32.794 -11.088 47.267 1.00 87.56 89 GLN A N 1
ATOM 744 C CA . GLN A 1 89 ? -32.736 -11.797 48.546 1.00 87.56 89 GLN A CA 1
ATOM 745 C C . GLN A 1 89 ? -33.193 -10.924 49.717 1.00 87.56 89 GLN A C 1
ATOM 747 O O . GLN A 1 89 ? -33.821 -11.444 50.626 1.00 87.56 89 GLN A O 1
ATOM 752 N N . TRP A 1 90 ? -32.911 -9.618 49.695 1.00 85.69 90 TRP A N 1
ATOM 753 C CA . TRP A 1 90 ? -33.245 -8.708 50.799 1.00 85.69 90 TRP A CA 1
ATOM 754 C C . TRP A 1 90 ? -34.642 -8.099 50.724 1.00 85.69 90 TRP A 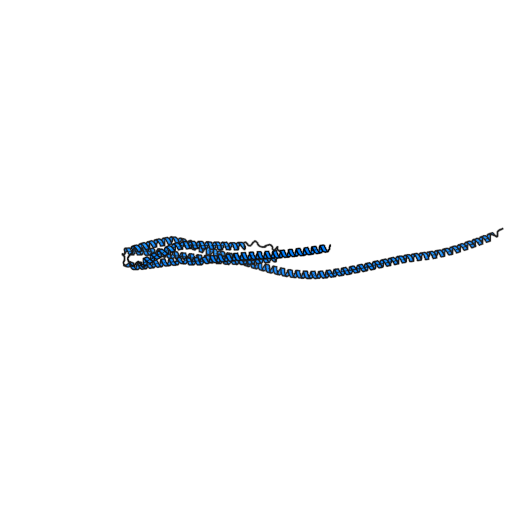C 1
ATOM 756 O O . TRP A 1 90 ? -35.181 -7.658 51.735 1.00 85.69 90 TRP A O 1
ATOM 766 N N . LEU A 1 91 ? -35.222 -8.022 49.525 1.00 86.56 91 LEU A N 1
ATOM 767 C CA . LEU A 1 91 ? -36.523 -7.392 49.296 1.00 86.56 91 LEU A CA 1
ATOM 768 C C . LEU A 1 91 ? -37.650 -7.866 50.238 1.00 86.56 91 LEU A C 1
ATOM 770 O O . LEU A 1 91 ? -38.469 -7.017 50.594 1.00 86.56 91 LEU A O 1
ATOM 774 N N . PRO A 1 92 ? -37.742 -9.154 50.631 1.00 86.88 92 PRO A N 1
ATOM 775 C CA . PRO A 1 92 ? -38.756 -9.620 51.580 1.00 86.88 92 PRO A CA 1
ATOM 776 C C . PRO A 1 92 ? -38.566 -9.120 53.022 1.00 86.88 92 PRO A C 1
ATOM 778 O O . PRO A 1 92 ? -39.538 -9.093 53.775 1.00 86.88 92 PRO A O 1
ATOM 781 N N . ASP A 1 93 ? -37.350 -8.725 53.405 1.00 85.06 93 ASP A N 1
ATOM 782 C CA . ASP A 1 93 ? -36.929 -8.557 54.806 1.00 85.06 93 ASP A CA 1
ATOM 783 C C . ASP A 1 93 ? -36.759 -7.103 55.250 1.00 85.06 93 ASP A C 1
ATOM 785 O O . ASP A 1 93 ? -36.467 -6.825 56.413 1.00 85.06 93 ASP A O 1
ATOM 789 N N . ILE A 1 94 ? -36.958 -6.165 54.328 1.00 86.62 94 ILE A N 1
ATOM 790 C CA . ILE A 1 94 ? -36.821 -4.726 54.563 1.00 86.62 94 ILE A CA 1
ATOM 791 C C . ILE A 1 94 ? -38.169 -4.017 54.622 1.00 86.62 94 ILE A C 1
ATOM 793 O O . ILE A 1 94 ? -39.191 -4.512 54.141 1.00 86.62 94 ILE A O 1
ATOM 797 N N . SER A 1 95 ? -38.181 -2.807 55.183 1.00 89.38 95 SER A N 1
ATOM 798 C CA . SER A 1 95 ? -39.402 -2.008 55.232 1.00 89.38 95 SER A CA 1
ATOM 799 C C . SER A 1 95 ? -39.878 -1.609 53.823 1.00 89.38 95 SER A C 1
ATOM 801 O O . SER A 1 95 ? -39.067 -1.435 52.906 1.00 89.38 95 SER A O 1
ATOM 803 N N . PRO A 1 96 ? -41.187 -1.359 53.620 1.00 88.50 96 PRO A N 1
ATOM 804 C CA . PRO A 1 96 ? -41.704 -0.895 52.331 1.00 88.50 96 PRO A CA 1
ATOM 805 C C . PRO A 1 96 ? -41.036 0.392 51.819 1.00 88.50 96 PRO A C 1
ATOM 807 O O . PRO A 1 96 ? -40.882 0.582 50.612 1.00 88.50 96 PRO A O 1
ATOM 810 N N . GLN A 1 97 ? -40.629 1.282 52.729 1.00 88.44 97 GLN A N 1
ATOM 811 C CA . GLN A 1 97 ? -39.938 2.523 52.382 1.00 88.44 97 GLN A CA 1
ATOM 812 C C . GLN A 1 97 ? -38.518 2.253 51.865 1.00 88.44 97 GLN A C 1
ATOM 814 O O . GLN A 1 97 ? -38.132 2.801 50.831 1.00 88.44 97 GLN A O 1
ATOM 819 N N . GLU A 1 98 ? -37.763 1.380 52.532 1.00 87.62 98 GLU A N 1
ATOM 820 C CA . GLU A 1 98 ? -36.430 0.952 52.088 1.00 87.62 98 GLU A CA 1
ATOM 821 C C . GLU A 1 98 ? -36.505 0.190 50.763 1.00 87.62 98 GLU A C 1
ATOM 823 O O . GLU A 1 98 ? -35.751 0.492 49.839 1.00 87.62 98 GLU A O 1
ATOM 828 N N . ALA A 1 99 ? -37.480 -0.713 50.612 1.00 89.00 99 ALA A N 1
ATOM 829 C CA . ALA A 1 99 ? -37.714 -1.438 49.365 1.00 89.00 99 ALA A CA 1
ATOM 830 C C . ALA A 1 99 ? -37.966 -0.492 48.183 1.00 89.00 99 ALA A C 1
ATOM 832 O O . ALA A 1 99 ? -37.429 -0.699 47.092 1.00 89.00 99 ALA A O 1
ATOM 833 N N . ASN A 1 100 ? -38.750 0.569 48.386 1.00 90.56 100 ASN A N 1
ATOM 834 C CA . ASN A 1 100 ? -38.985 1.581 47.356 1.00 90.56 100 ASN A CA 1
ATOM 835 C C . ASN A 1 100 ? -37.709 2.365 47.012 1.00 90.56 100 ASN A C 1
ATOM 837 O O . ASN A 1 100 ? -37.443 2.613 45.833 1.00 90.56 100 ASN A O 1
ATOM 841 N N . ASN A 1 101 ? -36.898 2.723 48.012 1.00 90.25 101 ASN A N 1
ATOM 842 C CA . ASN A 1 101 ? -35.626 3.412 47.793 1.00 90.25 101 ASN A CA 1
ATOM 843 C C . ASN A 1 101 ? -34.630 2.546 47.007 1.00 90.25 101 ASN A C 1
ATOM 845 O O . ASN A 1 101 ? -34.057 3.027 46.026 1.00 90.25 101 ASN A O 1
ATOM 849 N N . ILE A 1 102 ? -34.477 1.272 47.380 1.00 89.44 102 ILE A N 1
ATOM 850 C CA . ILE A 1 102 ? -33.587 0.322 46.700 1.00 89.44 102 ILE A CA 1
ATOM 851 C C . ILE A 1 102 ? -34.049 0.076 45.264 1.00 89.44 102 ILE A C 1
ATOM 853 O O . ILE A 1 102 ? -33.231 0.142 44.353 1.00 89.44 102 ILE A O 1
ATOM 857 N N . LYS A 1 103 ? -35.352 -0.118 45.017 1.00 91.06 103 LYS A N 1
ATOM 858 C CA . LYS A 1 103 ? -35.883 -0.282 43.649 1.00 91.06 103 LYS A CA 1
ATOM 859 C C . LYS A 1 103 ? -35.601 0.930 42.760 1.00 91.06 103 LYS A C 1
ATOM 861 O O . LYS A 1 103 ? -35.266 0.770 41.585 1.00 91.06 103 LYS A O 1
ATOM 866 N N . ARG A 1 104 ? -35.712 2.147 43.306 1.00 92.88 104 ARG A N 1
ATOM 867 C CA . ARG A 1 104 ? -35.367 3.376 42.577 1.00 92.88 104 ARG A CA 1
ATOM 868 C C . ARG A 1 104 ? -33.876 3.415 42.228 1.00 92.88 104 ARG A C 1
ATOM 870 O O . ARG A 1 104 ? -33.549 3.668 41.073 1.00 92.88 104 ARG A O 1
ATOM 877 N N . LEU A 1 105 ? -32.997 3.122 43.190 1.00 92.25 105 LEU A N 1
ATOM 878 C CA . LEU A 1 105 ? -31.547 3.060 42.960 1.00 92.25 105 LEU A CA 1
ATOM 879 C C . LEU A 1 105 ? -31.171 1.975 41.954 1.00 92.25 105 LEU A C 1
ATOM 881 O O . LEU A 1 105 ? -30.373 2.225 41.063 1.00 92.25 105 LEU A O 1
ATOM 885 N N . GLN A 1 106 ? -31.793 0.802 42.045 1.00 92.12 106 GLN A N 1
ATOM 886 C CA . GLN A 1 106 ? -31.600 -0.294 41.105 1.00 92.12 106 GLN A CA 1
ATOM 887 C C . GLN A 1 106 ? -31.975 0.112 39.676 1.00 92.12 106 GLN A C 1
ATOM 889 O O . GLN A 1 106 ? -31.233 -0.180 38.746 1.00 92.12 106 GLN A O 1
ATOM 894 N N . THR A 1 107 ? -33.097 0.817 39.500 1.00 93.94 107 THR A N 1
ATOM 895 C CA . THR A 1 107 ? -33.531 1.318 38.184 1.00 93.94 107 THR A CA 1
ATOM 896 C C . THR A 1 107 ? -32.523 2.320 37.610 1.00 93.94 107 THR A C 1
ATOM 898 O O . THR A 1 107 ? -32.250 2.333 36.409 1.00 93.94 107 THR A O 1
ATOM 901 N N . GLU A 1 108 ? -31.959 3.176 38.461 1.00 95.19 108 GLU A N 1
ATOM 902 C CA . GLU A 1 108 ? -30.951 4.152 38.052 1.00 95.19 108 GLU A CA 1
ATOM 903 C C . GLU A 1 108 ? -29.601 3.500 37.718 1.00 95.19 108 GLU A C 1
ATOM 905 O O . GLU A 1 108 ? -29.027 3.810 36.668 1.00 95.19 108 GLU A O 1
ATOM 910 N N . ASP A 1 109 ? -29.144 2.557 38.547 1.00 93.56 109 ASP A N 1
ATOM 911 C CA . ASP A 1 109 ? -27.938 1.751 38.321 1.00 93.56 109 ASP A CA 1
ATOM 912 C C . ASP A 1 109 ? -28.064 0.947 37.022 1.00 93.56 109 ASP A C 1
ATOM 914 O O . ASP A 1 109 ? -27.143 0.958 36.210 1.00 93.56 109 ASP A O 1
ATOM 918 N N . GLU A 1 110 ? -29.229 0.340 36.756 1.00 94.44 110 GLU A N 1
ATOM 919 C CA . GLU A 1 110 ? -29.516 -0.381 35.510 1.00 94.44 110 GLU A CA 1
ATOM 920 C C . GLU A 1 110 ? -29.394 0.535 34.295 1.00 94.44 110 GLU A C 1
ATOM 922 O O . GLU A 1 110 ? -28.704 0.220 33.322 1.00 94.44 110 GLU A O 1
ATOM 927 N N . ARG A 1 111 ? -30.047 1.701 34.348 1.00 95.75 111 ARG A N 1
ATOM 928 C CA . ARG A 1 111 ? -30.031 2.675 33.253 1.00 95.75 111 ARG A CA 1
ATOM 929 C C . ARG A 1 111 ? -28.604 3.113 32.927 1.00 95.75 111 ARG A C 1
ATOM 931 O O . ARG A 1 111 ? -28.233 3.184 31.754 1.00 95.75 111 ARG A O 1
ATOM 938 N N . ILE A 1 112 ? -27.813 3.433 33.949 1.00 95.44 112 ILE A N 1
ATOM 939 C CA . ILE A 1 112 ? -26.459 3.968 33.775 1.00 95.44 112 ILE A CA 1
ATOM 940 C C . ILE A 1 112 ? -25.476 2.863 33.370 1.00 95.44 112 ILE A C 1
ATOM 942 O O . ILE A 1 112 ? -24.687 3.075 32.443 1.00 95.44 112 ILE A O 1
ATOM 946 N N . SER A 1 113 ? -25.575 1.676 33.974 1.00 94.75 113 SER A N 1
ATOM 947 C CA . SER A 1 113 ? -24.774 0.496 33.621 1.00 94.75 113 SER A CA 1
ATOM 948 C C . SER A 1 113 ? -25.021 0.071 32.177 1.00 94.75 113 SER A C 1
ATOM 950 O O . SER A 1 113 ? -24.069 -0.079 31.413 1.00 94.75 113 SER A O 1
ATOM 952 N N . ASN A 1 114 ? -26.286 -0.008 31.746 1.00 95.56 114 ASN A N 1
ATOM 953 C CA . ASN A 1 114 ? -26.634 -0.310 30.355 1.00 95.56 114 ASN A CA 1
ATOM 954 C C . ASN A 1 114 ? -26.132 0.771 29.386 1.00 95.56 114 ASN A C 1
ATOM 956 O O . ASN A 1 114 ? -25.641 0.455 28.303 1.00 95.56 114 ASN A O 1
ATOM 960 N N . SER A 1 115 ? -26.207 2.053 29.763 1.00 95.62 115 SER A N 1
ATOM 961 C CA . SER A 1 115 ? -25.630 3.135 28.953 1.00 95.62 115 SER A CA 1
ATOM 962 C C . SER A 1 115 ? -24.114 2.995 28.797 1.00 95.62 115 SER A C 1
ATOM 964 O O . SER A 1 115 ? -23.594 3.234 27.705 1.00 95.62 115 SER A O 1
ATOM 966 N N . LEU A 1 116 ? -23.403 2.610 29.863 1.00 95.62 116 LEU A N 1
ATOM 967 C CA . LEU A 1 116 ? -21.951 2.423 29.828 1.00 95.62 116 LEU A CA 1
ATOM 968 C C . LEU A 1 116 ? -21.559 1.188 29.018 1.00 95.62 116 LEU A C 1
ATOM 970 O O . LEU A 1 116 ? -20.709 1.281 28.134 1.00 95.62 116 LEU A O 1
ATOM 974 N N . TYR A 1 117 ? -22.247 0.069 29.250 1.00 96.00 117 TYR A N 1
ATOM 975 C CA . TYR A 1 117 ? -22.121 -1.159 28.472 1.00 96.00 117 TYR A CA 1
ATOM 976 C C . TYR A 1 117 ? -22.265 -0.882 26.971 1.00 96.00 117 TYR A C 1
ATOM 978 O O . TYR A 1 117 ? -21.379 -1.217 26.183 1.00 96.00 117 TYR A O 1
ATOM 986 N N . ASN A 1 118 ? -23.342 -0.204 26.568 1.00 95.44 118 ASN A N 1
ATOM 987 C CA . ASN A 1 118 ? -23.591 0.121 25.165 1.00 95.44 118 ASN A CA 1
ATOM 988 C C . ASN A 1 118 ? -22.539 1.081 24.593 1.00 95.44 118 ASN A C 1
ATOM 990 O O . ASN A 1 118 ? -22.132 0.922 23.443 1.00 95.44 118 ASN A O 1
ATOM 994 N N . SER A 1 119 ? -22.078 2.059 25.380 1.00 95.50 119 SER A N 1
ATOM 995 C CA . SER A 1 119 ? -21.031 2.997 24.950 1.00 95.50 119 SER A CA 1
ATOM 996 C C . SER A 1 119 ? -19.703 2.286 24.686 1.00 95.50 119 SER A C 1
ATOM 998 O O . SER A 1 119 ? -19.094 2.526 23.646 1.00 95.50 119 SER A O 1
ATOM 1000 N N . LEU A 1 120 ? -19.284 1.378 25.573 1.00 97.00 120 LEU A N 1
ATOM 1001 C CA . LEU A 1 120 ? -18.053 0.595 25.419 1.00 97.00 120 LEU A CA 1
ATOM 1002 C C . LEU A 1 120 ? -18.108 -0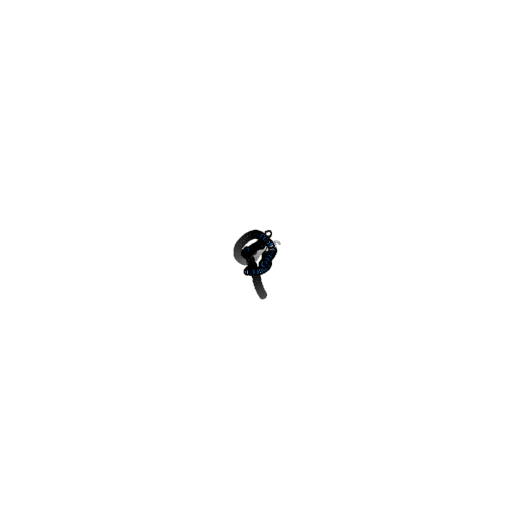.329 24.200 1.00 97.00 120 LEU A C 1
ATOM 1004 O O . LEU A 1 120 ? -17.188 -0.309 23.385 1.00 97.00 120 LEU A O 1
ATOM 1008 N N . ASN A 1 121 ? -19.208 -1.070 24.030 1.00 96.81 121 ASN A N 1
ATOM 1009 C CA . ASN A 1 121 ? -19.401 -1.934 22.861 1.00 96.81 121 ASN A CA 1
ATOM 1010 C C . ASN A 1 121 ? -19.405 -1.125 21.557 1.00 96.81 121 ASN A C 1
ATOM 1012 O O . ASN A 1 121 ? -18.767 -1.505 20.579 1.00 96.81 121 ASN A O 1
ATOM 1016 N N . LYS A 1 122 ? -20.079 0.033 21.544 1.00 96.50 122 LYS A N 1
ATOM 1017 C CA . LYS A 1 122 ? -20.100 0.918 20.375 1.00 96.50 122 LYS A CA 1
ATOM 1018 C C . LYS A 1 122 ? -18.713 1.473 20.052 1.00 96.50 122 LYS A C 1
ATOM 1020 O O . LYS A 1 122 ? -18.346 1.512 18.881 1.00 96.50 122 LYS A O 1
ATOM 1025 N N . LEU A 1 123 ? -17.963 1.925 21.059 1.00 96.56 123 LEU A N 1
ATOM 1026 C CA . LEU A 1 123 ? -16.606 2.439 20.867 1.00 96.56 123 LEU A CA 1
ATOM 1027 C C . LEU A 1 123 ? -15.672 1.360 20.334 1.00 96.56 123 LEU A C 1
ATOM 1029 O O . LEU A 1 123 ? -14.955 1.625 19.376 1.00 96.56 123 LEU A O 1
ATOM 1033 N N . GLN A 1 124 ? -15.726 0.156 20.904 1.00 97.12 124 GLN A N 1
ATOM 1034 C CA . GLN A 1 124 ? -14.913 -0.962 20.440 1.00 97.12 124 GLN A CA 1
ATOM 1035 C C . GLN A 1 124 ? -15.225 -1.305 18.984 1.00 97.12 124 GLN A C 1
ATOM 1037 O O . GLN A 1 124 ? -14.308 -1.364 18.170 1.00 97.12 124 GLN A O 1
ATOM 1042 N N . TYR A 1 125 ? -16.507 -1.439 18.633 1.00 96.94 125 TYR A N 1
ATOM 1043 C CA . TYR A 1 125 ? -16.918 -1.726 17.260 1.00 96.94 125 TYR A CA 1
ATOM 1044 C C . TYR A 1 125 ? -16.428 -0.653 16.279 1.00 96.94 125 TYR A C 1
ATOM 1046 O O . TYR A 1 125 ? -15.871 -0.974 15.230 1.00 96.94 125 TYR A O 1
ATOM 1054 N N . LEU A 1 126 ? -16.617 0.629 16.613 1.00 96.44 126 LEU A N 1
ATOM 1055 C CA . LEU A 1 126 ? -16.184 1.733 15.754 1.00 96.44 126 LEU A CA 1
ATOM 1056 C C . LEU A 1 126 ? -14.661 1.782 15.604 1.00 96.44 126 LEU A C 1
ATOM 1058 O O . LEU A 1 126 ? -14.180 2.033 14.501 1.00 96.44 126 LEU A O 1
ATOM 1062 N N . PHE A 1 127 ? -13.920 1.532 16.684 1.00 96.75 127 PHE A N 1
ATOM 1063 C CA . PHE A 1 127 ? -12.461 1.527 16.675 1.00 96.75 127 PHE A CA 1
ATOM 1064 C C . PHE A 1 127 ? -11.895 0.343 15.880 1.00 96.75 127 PHE A C 1
ATOM 1066 O O . PHE A 1 127 ? -11.063 0.559 15.005 1.00 96.75 127 PHE A O 1
ATOM 1073 N N . SER A 1 128 ? -12.393 -0.879 16.103 1.00 96.56 128 SER A N 1
ATOM 1074 C CA . SER A 1 128 ? -12.011 -2.072 15.326 1.00 96.56 128 SER A CA 1
ATOM 1075 C C . SER A 1 128 ? -12.303 -1.871 13.836 1.00 96.56 128 SER A C 1
ATOM 1077 O O . SER A 1 128 ? -11.402 -2.003 13.010 1.00 96.56 128 SER A O 1
ATOM 1079 N N . CYS A 1 129 ? -13.499 -1.377 13.487 1.00 95.81 129 CYS A N 1
ATOM 1080 C CA . CYS A 1 129 ? -13.820 -1.040 12.098 1.00 95.81 129 CYS A CA 1
ATOM 1081 C C . CYS A 1 129 ? -12.860 0.003 11.501 1.00 95.81 129 CYS A C 1
ATOM 1083 O O . CYS A 1 129 ? -12.555 -0.054 10.310 1.00 95.81 129 CYS A O 1
ATOM 1085 N N . LEU A 1 130 ? -12.424 0.992 12.288 1.00 96.12 130 LEU A N 1
ATOM 1086 C CA . LEU A 1 130 ? -11.472 2.002 11.830 1.00 96.12 130 LEU A CA 1
ATOM 1087 C C . LEU A 1 130 ? -10.079 1.397 11.600 1.00 96.12 130 LEU A C 1
ATOM 1089 O O . LEU A 1 130 ? -9.472 1.699 10.572 1.00 96.12 130 LEU A O 1
ATOM 1093 N N . CYS A 1 131 ? -9.596 0.532 12.501 1.00 96.56 131 CYS A N 1
ATOM 1094 C CA . CYS A 1 131 ? -8.350 -0.221 12.321 1.00 96.56 131 CYS A CA 1
ATOM 1095 C C . CYS A 1 131 ? -8.373 -1.017 11.014 1.00 96.56 131 CYS A C 1
ATOM 1097 O O . CYS A 1 131 ? -7.452 -0.900 10.204 1.00 96.56 131 CYS A O 1
ATOM 1099 N N . ASP A 1 132 ? -9.452 -1.765 10.780 1.00 95.44 132 ASP A N 1
ATOM 1100 C CA . ASP A 1 132 ? -9.635 -2.553 9.563 1.00 95.44 132 ASP A CA 1
ATOM 1101 C C . ASP A 1 132 ? -9.618 -1.682 8.312 1.00 95.44 132 ASP A C 1
ATOM 1103 O O . ASP A 1 132 ? -8.910 -1.981 7.349 1.00 95.44 132 ASP A O 1
ATOM 1107 N N . LYS A 1 133 ? -10.350 -0.563 8.328 1.00 95.25 133 LYS A N 1
ATOM 1108 C CA . LYS A 1 133 ? -10.416 0.341 7.177 1.00 95.25 133 LYS A CA 1
ATOM 1109 C C . LYS A 1 133 ? -9.089 1.040 6.897 1.00 95.25 133 LYS A C 1
ATOM 1111 O O . LYS A 1 133 ? -8.730 1.180 5.730 1.00 95.25 133 LYS A O 1
ATOM 1116 N N . ARG A 1 134 ? -8.329 1.430 7.927 1.00 95.19 134 ARG A N 1
ATOM 1117 C CA . ARG A 1 134 ? -6.968 1.980 7.766 1.00 95.19 134 ARG A CA 1
ATOM 1118 C C . ARG A 1 134 ? -6.009 0.947 7.205 1.00 95.19 134 ARG A C 1
ATOM 1120 O O . ARG A 1 134 ? -5.309 1.233 6.237 1.00 95.19 134 ARG A O 1
ATOM 1127 N N . LYS A 1 135 ? -6.033 -0.271 7.740 1.00 95.06 135 LYS A N 1
ATOM 1128 C CA . LYS A 1 135 ? -5.236 -1.382 7.220 1.00 95.06 135 LYS A CA 1
ATOM 1129 C C . LYS A 1 135 ? -5.561 -1.671 5.754 1.00 95.06 135 LYS A C 1
ATOM 1131 O O . LYS A 1 135 ? -4.638 -1.814 4.955 1.00 95.06 135 LYS A O 1
ATOM 1136 N N . GLU A 1 136 ? -6.844 -1.743 5.398 1.00 94.12 136 GLU A N 1
ATOM 1137 C CA . GLU A 1 136 ? -7.311 -1.954 4.022 1.00 94.12 136 GLU A CA 1
ATOM 1138 C C . GLU A 1 136 ? -6.800 -0.844 3.096 1.00 94.12 136 GLU A C 1
ATOM 1140 O O . GLU A 1 136 ? -6.168 -1.131 2.079 1.00 94.12 136 GLU A O 1
ATOM 1145 N N . TYR A 1 137 ? -7.007 0.417 3.483 1.00 94.12 137 TYR A N 1
ATOM 1146 C CA . TYR A 1 137 ? -6.560 1.581 2.724 1.00 94.12 137 TYR A CA 1
ATOM 1147 C C . TYR A 1 137 ? -5.051 1.554 2.461 1.00 94.12 137 TYR A C 1
ATOM 1149 O O . TYR A 1 137 ? -4.631 1.573 1.306 1.00 94.12 137 TYR A O 1
ATOM 1157 N N . TYR A 1 138 ? -4.225 1.446 3.504 1.00 93.12 138 TYR A N 1
ATOM 1158 C CA . TYR A 1 138 ? -2.771 1.470 3.335 1.00 93.12 138 TYR A CA 1
ATOM 1159 C C . TYR A 1 138 ? -2.241 0.246 2.584 1.00 93.12 138 TYR A C 1
ATOM 1161 O O . TYR A 1 138 ? -1.296 0.373 1.808 1.00 93.12 138 TYR A O 1
ATOM 1169 N N . THR A 1 139 ? -2.886 -0.916 2.731 1.00 91.94 139 THR A N 1
ATOM 1170 C CA . THR A 1 139 ? -2.560 -2.104 1.927 1.00 91.94 139 THR A CA 1
ATOM 1171 C C . THR A 1 139 ? -2.824 -1.850 0.442 1.00 91.94 139 THR A C 1
ATOM 1173 O O . THR A 1 139 ? -1.973 -2.162 -0.392 1.00 91.94 139 THR A O 1
ATOM 1176 N N . ASN A 1 140 ? -3.972 -1.256 0.098 1.00 92.19 140 ASN A N 1
ATOM 1177 C CA . ASN A 1 140 ? -4.309 -0.922 -1.286 1.00 92.19 140 ASN A CA 1
ATOM 1178 C C . ASN A 1 140 ? -3.345 0.119 -1.857 1.00 92.19 140 ASN A C 1
ATOM 1180 O O . ASN A 1 140 ? -2.790 -0.087 -2.935 1.00 92.19 140 ASN A O 1
ATOM 1184 N N . VAL A 1 141 ? -3.109 1.209 -1.124 1.00 90.19 141 VAL A N 1
ATOM 1185 C CA . VAL A 1 141 ? -2.201 2.283 -1.541 1.00 90.19 141 VAL A CA 1
ATOM 1186 C C . VAL A 1 141 ? -0.798 1.749 -1.795 1.00 90.19 141 VAL A C 1
ATOM 1188 O O . VAL A 1 141 ? -0.229 1.997 -2.856 1.00 90.19 141 VAL A O 1
ATOM 1191 N N . SER A 1 142 ? -0.255 0.966 -0.867 1.00 87.81 142 SER A N 1
ATOM 1192 C CA . SER A 1 142 ? 1.038 0.307 -1.037 1.00 87.81 142 SER A CA 1
ATOM 1193 C C . SER A 1 142 ? 1.088 -0.567 -2.281 1.00 87.81 142 SER A C 1
ATOM 1195 O O . SER A 1 142 ? 1.989 -0.430 -3.111 1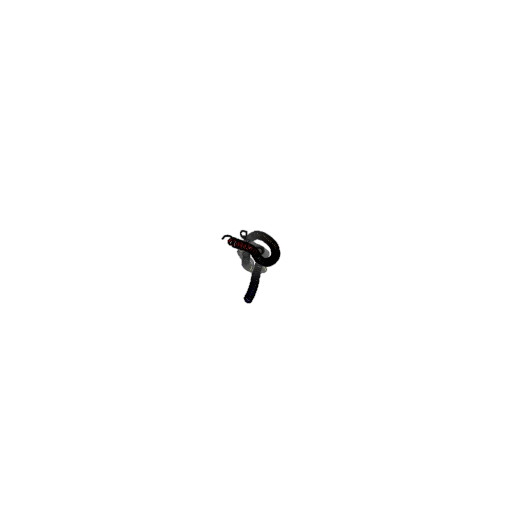.00 87.81 142 SER A O 1
ATOM 1197 N N . LYS A 1 143 ? 0.097 -1.455 -2.431 1.00 89.69 143 LYS A N 1
ATOM 1198 C CA . LYS A 1 143 ? 0.024 -2.396 -3.546 1.00 89.69 143 LYS A CA 1
ATOM 1199 C C . LYS A 1 143 ? 0.016 -1.655 -4.881 1.00 89.69 143 LYS A C 1
ATOM 1201 O O . LYS A 1 143 ? 0.877 -1.914 -5.717 1.00 89.69 143 LYS A O 1
ATOM 1206 N N . TYR A 1 144 ? -0.915 -0.722 -5.068 1.00 89.44 144 TYR A N 1
ATOM 1207 C CA . TYR A 1 144 ? -1.068 -0.020 -6.339 1.00 89.44 144 TYR A CA 1
ATOM 1208 C C . TYR A 1 144 ? 0.081 0.945 -6.630 1.00 89.44 144 TYR A C 1
ATOM 1210 O O . TYR A 1 144 ? 0.522 1.033 -7.774 1.00 89.44 144 TYR A O 1
ATOM 1218 N N . THR A 1 145 ? 0.620 1.626 -5.614 1.00 85.50 145 THR A N 1
ATOM 1219 C CA . THR A 1 145 ? 1.786 2.504 -5.806 1.00 85.50 145 THR A CA 1
ATOM 1220 C C . THR A 1 145 ? 3.015 1.697 -6.224 1.00 85.50 145 THR A C 1
ATOM 1222 O O . THR A 1 145 ? 3.775 2.143 -7.081 1.00 85.50 145 THR A O 1
ATOM 1225 N N . ARG A 1 146 ? 3.192 0.486 -5.678 1.00 84.56 146 ARG A N 1
ATOM 1226 C CA . ARG A 1 146 ? 4.269 -0.429 -6.078 1.00 84.56 146 ARG A CA 1
ATOM 1227 C C . ARG A 1 146 ? 4.076 -0.958 -7.496 1.00 84.56 146 ARG A C 1
ATOM 1229 O O . ARG A 1 146 ? 5.012 -0.885 -8.280 1.00 84.56 146 ARG A O 1
ATOM 1236 N N . GLU A 1 147 ? 2.868 -1.401 -7.849 1.00 90.62 147 GLU A N 1
ATOM 1237 C CA . GLU A 1 147 ? 2.554 -1.800 -9.230 1.00 90.62 147 GLU A CA 1
ATOM 1238 C C . GLU A 1 147 ? 2.854 -0.670 -10.225 1.00 90.62 147 GLU A C 1
ATOM 1240 O O . GLU A 1 147 ? 3.409 -0.917 -11.294 1.00 90.62 147 GLU A O 1
ATOM 1245 N N . LEU A 1 148 ? 2.528 0.577 -9.870 1.00 88.25 148 LEU A N 1
ATOM 1246 C CA . LEU A 1 148 ? 2.808 1.730 -10.721 1.00 88.25 148 LEU A CA 1
ATOM 1247 C C . LEU A 1 148 ? 4.311 2.015 -10.816 1.00 88.25 148 LEU A C 1
ATOM 1249 O O . LEU A 1 148 ? 4.801 2.335 -11.897 1.00 88.25 148 LEU A O 1
ATOM 1253 N N . LEU A 1 149 ? 5.048 1.888 -9.710 1.00 85.50 149 LEU A N 1
ATOM 1254 C CA . LEU A 1 149 ? 6.501 2.045 -9.696 1.00 85.50 149 LEU A CA 1
ATOM 1255 C C . LEU A 1 149 ? 7.185 1.004 -10.596 1.00 85.50 149 LEU A C 1
ATOM 1257 O O . LEU A 1 149 ? 8.054 1.367 -11.388 1.00 85.50 149 LEU A O 1
ATOM 1261 N N . ASP A 1 150 ? 6.775 -0.261 -10.509 1.00 87.75 150 ASP A N 1
ATOM 1262 C CA . ASP A 1 150 ? 7.320 -1.351 -11.325 1.00 87.75 150 ASP A CA 1
ATOM 1263 C C . ASP A 1 150 ? 7.034 -1.128 -12.817 1.00 87.75 150 ASP A C 1
ATOM 1265 O O . ASP A 1 150 ? 7.935 -1.238 -13.653 1.00 87.75 150 ASP A O 1
ATOM 1269 N N . GLU A 1 151 ? 5.808 -0.721 -13.156 1.00 89.44 151 GLU A N 1
ATOM 1270 C CA . GLU A 1 151 ? 5.438 -0.380 -14.532 1.00 89.44 151 GLU A CA 1
ATOM 1271 C C . GLU A 1 151 ? 6.269 0.803 -15.059 1.00 89.44 151 GLU A C 1
ATOM 1273 O O . GLU A 1 151 ? 6.776 0.768 -16.180 1.00 89.44 151 GLU A O 1
ATOM 1278 N N . ARG A 1 152 ? 6.505 1.829 -14.234 1.00 84.38 152 ARG A N 1
ATOM 1279 C CA . ARG A 1 152 ? 7.351 2.976 -14.598 1.00 84.38 152 ARG A CA 1
ATOM 1280 C C . ARG A 1 152 ? 8.811 2.608 -14.800 1.00 84.38 152 ARG A C 1
ATOM 1282 O O . ARG A 1 152 ? 9.437 3.133 -15.720 1.00 84.38 152 ARG A O 1
ATOM 1289 N N . LYS A 1 153 ? 9.361 1.714 -13.976 1.00 85.25 153 LYS A N 1
ATOM 1290 C CA . LYS A 1 153 ? 10.720 1.187 -14.173 1.00 85.25 153 LYS A CA 1
ATOM 1291 C C . LYS A 1 153 ? 10.826 0.454 -15.507 1.00 85.25 153 LYS A C 1
ATOM 1293 O O . LYS A 1 153 ? 11.791 0.667 -16.237 1.00 85.25 153 LYS A O 1
ATOM 1298 N N . ASN A 1 154 ? 9.815 -0.344 -15.852 1.00 88.50 154 ASN A N 1
ATOM 1299 C CA . ASN A 1 154 ? 9.747 -1.033 -17.138 1.00 88.50 154 ASN A CA 1
ATOM 1300 C C . ASN A 1 154 ? 9.713 -0.042 -18.315 1.00 88.50 154 ASN A C 1
ATOM 1302 O O . ASN A 1 154 ? 10.537 -0.132 -19.223 1.00 88.50 154 ASN A O 1
ATOM 1306 N N . GLN A 1 155 ? 8.837 0.967 -18.265 1.00 84.56 155 GLN A N 1
ATOM 1307 C CA . GLN A 1 155 ? 8.797 2.024 -19.282 1.00 84.56 155 GLN A CA 1
ATOM 1308 C C . GLN A 1 155 ? 10.128 2.774 -19.406 1.00 84.56 155 GLN A C 1
ATOM 1310 O O . GLN A 1 155 ? 10.572 3.075 -20.513 1.00 84.56 155 GLN A O 1
ATOM 1315 N N . HIS A 1 156 ? 10.772 3.093 -18.279 1.00 84.44 156 HIS A N 1
ATOM 1316 C CA . HIS A 1 156 ? 12.066 3.766 -18.281 1.00 84.44 156 HIS A CA 1
ATOM 1317 C C . HIS A 1 156 ? 13.135 2.911 -18.971 1.00 84.44 156 HIS A C 1
ATOM 1319 O O . HIS A 1 156 ? 13.819 3.411 -19.861 1.00 84.44 156 HIS A O 1
ATOM 1325 N N . ALA A 1 157 ? 13.219 1.618 -18.638 1.00 85.31 157 ALA A N 1
ATOM 1326 C CA . ALA A 1 157 ? 14.140 0.684 -19.281 1.00 85.31 157 ALA A CA 1
ATOM 1327 C C . ALA A 1 157 ? 13.901 0.585 -20.798 1.00 85.31 157 ALA A C 1
ATOM 1329 O O . ALA A 1 157 ? 14.849 0.651 -21.578 1.00 85.31 157 ALA A O 1
ATOM 1330 N N . GLN A 1 158 ? 12.638 0.509 -21.227 1.00 85.31 158 GLN A N 1
ATOM 1331 C CA . GLN A 1 158 ? 12.286 0.476 -22.649 1.00 85.31 158 GLN A CA 1
ATOM 1332 C C . GLN A 1 158 ? 12.698 1.760 -23.372 1.00 85.31 158 GLN A C 1
ATOM 1334 O O . GLN A 1 158 ? 13.293 1.705 -24.443 1.00 85.31 158 GLN A O 1
ATOM 1339 N N . ARG A 1 159 ? 12.441 2.931 -22.779 1.00 83.75 159 ARG A N 1
ATOM 1340 C CA . ARG A 1 159 ? 12.859 4.219 -23.355 1.00 83.75 159 ARG A CA 1
ATOM 1341 C C . ARG A 1 159 ? 14.379 4.336 -23.475 1.00 83.75 159 ARG A C 1
ATOM 1343 O O . ARG A 1 159 ? 14.847 4.869 -24.478 1.00 83.75 159 ARG A O 1
ATOM 1350 N N . MET A 1 160 ? 15.130 3.828 -22.497 1.00 81.50 160 MET A N 1
ATOM 1351 C CA . MET A 1 160 ? 16.595 3.781 -22.567 1.00 81.50 160 MET A CA 1
ATOM 1352 C C . MET A 1 160 ? 17.065 2.921 -23.746 1.00 81.50 160 MET A C 1
ATOM 1354 O O . MET A 1 160 ? 17.870 3.387 -24.547 1.00 81.50 160 MET A O 1
ATOM 1358 N N . GLN A 1 161 ? 16.482 1.734 -23.938 1.00 82.94 161 GLN A N 1
ATOM 1359 C CA . GLN A 1 161 ? 16.784 0.884 -25.098 1.00 82.94 161 GLN A CA 1
ATOM 1360 C C . GLN A 1 161 ? 16.412 1.553 -26.432 1.00 82.94 161 GLN A C 1
ATOM 1362 O O . GLN A 1 161 ? 17.189 1.511 -27.382 1.00 82.94 161 GLN A O 1
ATOM 1367 N N . ILE A 1 162 ? 15.258 2.229 -26.512 1.00 82.06 162 ILE A N 1
ATOM 1368 C CA . ILE A 1 162 ? 14.857 2.993 -27.710 1.00 82.06 162 ILE A CA 1
ATOM 1369 C C . ILE A 1 162 ? 15.904 4.063 -28.026 1.00 82.06 162 ILE A C 1
ATOM 1371 O O . ILE A 1 162 ? 16.253 4.268 -29.188 1.00 82.06 162 ILE A O 1
ATOM 1375 N N . GLN A 1 163 ? 16.398 4.754 -26.998 1.00 78.19 163 GLN A N 1
ATOM 1376 C CA . GLN A 1 163 ? 17.398 5.803 -27.147 1.00 78.19 163 GLN A CA 1
ATOM 1377 C C . GLN A 1 163 ? 18.758 5.254 -27.602 1.00 78.19 163 GLN A C 1
ATOM 1379 O O . GLN A 1 163 ? 19.425 5.918 -28.391 1.00 78.19 163 GLN A O 1
ATOM 1384 N N . GLU A 1 164 ? 19.158 4.069 -27.136 1.00 77.06 164 GLU A N 1
ATOM 1385 C CA . GLU A 1 164 ? 20.383 3.383 -27.573 1.00 77.06 164 GLU A CA 1
ATOM 1386 C C . GLU A 1 164 ? 20.292 2.887 -29.023 1.00 77.06 164 GLU A C 1
ATOM 1388 O O . GLU A 1 164 ? 21.253 3.006 -29.785 1.00 77.06 164 GLU A O 1
ATOM 1393 N N . LEU A 1 165 ? 19.133 2.352 -29.423 1.00 75.69 165 LEU A N 1
ATOM 1394 C CA . LEU A 1 165 ? 18.895 1.831 -30.774 1.00 75.69 165 LEU A CA 1
ATOM 1395 C C . LEU A 1 165 ? 18.635 2.943 -31.807 1.00 75.69 165 LEU A C 1
ATOM 1397 O O . LEU A 1 165 ? 18.926 2.780 -32.996 1.00 75.69 165 LEU A O 1
ATOM 1401 N N . GLY A 1 166 ? 18.079 4.078 -31.380 1.00 66.62 166 GLY A N 1
ATOM 1402 C CA . GLY A 1 166 ? 17.782 5.229 -32.229 1.00 66.62 166 GLY A CA 1
ATOM 1403 C C . GLY A 1 166 ? 18.966 6.190 -32.410 1.00 66.62 166 GLY A C 1
ATOM 1404 O O . GLY A 1 166 ? 19.827 6.343 -31.552 1.00 66.62 166 GLY A O 1
ATOM 1405 N N . LYS A 1 167 ? 18.988 6.953 -33.515 1.00 56.31 167 LYS A N 1
ATOM 1406 C CA . LYS A 1 167 ? 19.774 8.205 -33.557 1.00 56.31 167 LYS A CA 1
ATOM 1407 C C . LYS A 1 167 ? 19.188 9.182 -32.518 1.00 56.31 167 LYS A C 1
ATOM 1409 O O . LYS A 1 167 ? 17.966 9.193 -32.371 1.00 56.31 167 LYS A O 1
ATOM 1414 N N . PRO A 1 168 ? 19.982 10.071 -31.883 1.00 49.16 168 PRO A N 1
ATOM 1415 C CA . PRO A 1 168 ? 19.561 10.942 -30.767 1.00 49.16 168 PRO A CA 1
ATOM 1416 C C . PRO A 1 168 ? 18.479 12.001 -31.100 1.00 49.16 168 PRO A C 1
ATOM 1418 O O . PRO A 1 168 ? 18.376 13.022 -30.424 1.00 49.16 168 PRO A O 1
ATOM 1421 N N . HIS A 1 169 ? 17.706 11.847 -32.178 1.00 43.88 169 HIS A N 1
ATOM 1422 C CA . HIS A 1 169 ? 16.803 12.858 -32.739 1.00 43.88 169 HIS A CA 1
ATOM 1423 C C . HIS A 1 169 ? 15.344 12.407 -32.881 1.00 43.88 169 HIS A C 1
ATOM 1425 O O . HIS A 1 169 ? 14.565 13.085 -33.556 1.00 43.88 169 HIS A O 1
ATOM 1431 N N . LEU A 1 170 ? 14.920 11.339 -32.201 1.00 47.31 170 LEU A N 1
ATOM 1432 C CA . LEU A 1 170 ? 13.494 11.158 -31.932 1.00 47.31 170 LEU A CA 1
ATOM 1433 C C . LEU A 1 170 ? 13.082 12.194 -30.883 1.00 47.31 170 LEU A C 1
ATOM 1435 O O . LEU A 1 170 ? 13.176 11.978 -29.677 1.00 47.31 170 LEU A O 1
ATOM 1439 N N . LYS A 1 171 ? 12.698 13.380 -31.375 1.00 43.62 171 LYS A N 1
ATOM 1440 C CA . LYS A 1 171 ? 12.013 14.405 -30.588 1.00 43.62 171 LYS A CA 1
ATOM 1441 C C . LYS A 1 171 ? 10.928 13.709 -29.781 1.00 43.62 171 LYS A C 1
ATOM 1443 O O . LYS A 1 171 ? 10.064 13.071 -30.376 1.00 43.62 171 LYS A O 1
ATOM 1448 N N . GLN A 1 172 ? 10.982 13.879 -28.462 1.00 44.78 172 GLN A N 1
ATOM 1449 C CA . GLN A 1 172 ? 9.871 13.612 -27.557 1.00 44.78 172 GLN A CA 1
ATOM 1450 C C . GLN A 1 172 ? 8.602 14.211 -28.181 1.00 44.78 172 GLN A C 1
ATOM 1452 O O . GLN A 1 172 ? 8.412 15.428 -28.178 1.00 44.78 172 GLN A O 1
ATOM 1457 N N . GLN A 1 173 ? 7.786 13.376 -28.820 1.00 37.88 173 GLN A N 1
ATOM 1458 C CA . GLN A 1 173 ? 6.472 13.766 -29.295 1.00 37.88 173 GLN A CA 1
ATOM 1459 C C . GLN A 1 173 ? 5.471 13.344 -28.235 1.00 37.88 173 GLN A C 1
ATOM 1461 O O . GLN A 1 173 ? 5.325 12.166 -27.931 1.00 37.88 173 GLN A O 1
ATOM 1466 N N . GLY A 1 174 ? 4.799 14.348 -27.689 1.00 36.47 174 GLY A N 1
ATOM 1467 C CA . GLY A 1 174 ? 3.677 14.201 -26.782 1.00 36.47 174 GLY A CA 1
ATOM 1468 C C . GLY A 1 174 ? 3.732 15.280 -25.706 1.00 36.47 174 GLY A C 1
ATOM 1469 O O . GLY A 1 174 ? 4.784 15.435 -25.085 1.00 36.47 174 GLY A O 1
ATOM 1470 N N . PRO A 1 175 ? 2.655 16.060 -25.486 1.00 35.19 175 PRO A N 1
ATOM 1471 C CA . PRO A 1 175 ? 2.583 16.950 -24.333 1.00 35.19 175 PRO A CA 1
ATOM 1472 C C . PRO A 1 175 ? 2.886 16.108 -23.095 1.00 35.19 175 PRO A C 1
ATOM 1474 O O . PRO A 1 175 ? 2.293 15.043 -22.930 1.00 35.19 175 PRO A O 1
ATOM 1477 N N . GLY A 1 176 ? 3.869 16.550 -22.305 1.00 39.38 176 GLY A N 1
ATOM 1478 C CA . GLY A 1 176 ? 4.404 15.796 -21.179 1.00 39.38 176 GLY A CA 1
ATOM 1479 C C . GLY A 1 176 ? 3.280 15.142 -20.391 1.00 39.38 176 GLY A C 1
ATOM 1480 O O . GLY A 1 176 ? 2.340 15.823 -19.973 1.00 39.38 176 GLY A O 1
ATOM 1481 N N . SER A 1 177 ? 3.354 13.817 -20.245 1.00 48.66 177 SER A N 1
ATOM 1482 C CA . SER A 1 177 ? 2.452 13.096 -19.363 1.00 48.66 177 SER A CA 1
ATOM 1483 C C . SER A 1 177 ? 2.528 13.801 -18.013 1.00 48.66 177 SER A C 1
ATOM 1485 O O . SER A 1 177 ? 3.576 13.775 -17.372 1.00 48.66 177 SER A O 1
ATOM 1487 N N . GLN A 1 178 ? 1.442 14.440 -17.583 1.00 53.50 178 GLN A N 1
ATOM 1488 C CA . GLN A 1 178 ? 1.306 15.075 -16.263 1.00 53.50 178 GLN A CA 1
ATOM 1489 C C . GLN A 1 178 ? 1.336 14.042 -15.120 1.00 53.50 178 GLN A C 1
ATOM 1491 O O . GLN A 1 178 ? 0.818 14.280 -14.034 1.00 53.50 178 GLN A O 1
ATOM 1496 N N . GLN A 1 179 ? 1.860 12.851 -15.388 1.00 60.00 179 GLN A N 1
ATOM 1497 C CA . GLN A 1 179 ? 1.884 11.742 -14.470 1.00 60.00 179 GLN A CA 1
ATOM 1498 C C . GLN A 1 179 ? 3.185 11.773 -13.665 1.00 60.00 179 GLN A C 1
ATOM 1500 O O . GLN A 1 179 ? 4.225 12.138 -14.220 1.00 60.00 179 GLN A O 1
ATOM 1505 N N . PRO A 1 180 ? 3.140 11.350 -12.392 1.00 60.00 180 PRO A N 1
ATOM 1506 C CA . PRO A 1 180 ? 4.289 11.477 -11.523 1.00 60.00 180 PRO A CA 1
ATOM 1507 C C . PRO A 1 180 ? 5.495 10.675 -12.020 1.00 60.00 180 PRO A C 1
ATOM 1509 O O . PRO A 1 180 ? 5.356 9.524 -12.453 1.00 60.00 180 PRO A O 1
ATOM 1512 N N . GLY A 1 181 ? 6.679 11.281 -11.942 1.00 68.50 181 GLY A N 1
ATOM 1513 C CA . GLY A 1 181 ? 7.944 10.614 -12.260 1.00 68.50 181 GLY A CA 1
ATOM 1514 C C . GLY A 1 181 ? 8.345 9.565 -11.210 1.00 68.50 181 GLY A C 1
ATOM 1515 O O . GLY A 1 181 ? 7.787 9.521 -10.115 1.00 68.50 181 GLY A O 1
ATOM 1516 N N . LEU A 1 182 ? 9.364 8.742 -11.503 1.00 69.81 182 LEU A N 1
ATOM 1517 C CA . LEU A 1 182 ? 9.884 7.726 -10.564 1.00 69.81 182 LEU A CA 1
ATOM 1518 C C . LEU A 1 182 ? 10.248 8.325 -9.192 1.00 69.81 182 LEU A C 1
ATOM 1520 O O . LEU A 1 182 ? 9.855 7.789 -8.159 1.00 69.81 182 LEU A O 1
ATOM 1524 N N . SER A 1 183 ? 10.938 9.471 -9.182 1.00 72.81 183 SER A N 1
ATOM 1525 C CA . SER A 1 183 ? 11.325 10.172 -7.948 1.00 72.81 183 SER A CA 1
ATOM 1526 C C . SER A 1 183 ? 10.111 10.646 -7.135 1.00 72.81 183 SER A C 1
ATOM 1528 O O . SER A 1 183 ? 10.071 10.471 -5.919 1.00 72.81 183 SER A O 1
ATOM 1530 N N . GLU A 1 184 ? 9.083 11.175 -7.803 1.00 76.69 184 GLU A N 1
ATOM 1531 C CA . GLU A 1 184 ? 7.854 11.655 -7.156 1.00 76.69 184 GLU A CA 1
ATOM 1532 C C . GLU A 1 184 ? 7.048 10.497 -6.550 1.00 76.69 184 GLU A C 1
ATOM 1534 O O . GLU A 1 184 ? 6.559 10.607 -5.426 1.00 76.69 184 GLU A O 1
ATOM 1539 N N . LEU A 1 185 ? 6.976 9.348 -7.235 1.00 76.81 185 LEU A N 1
ATOM 1540 C CA . LEU A 1 185 ? 6.361 8.129 -6.693 1.00 76.81 185 LEU A CA 1
ATOM 1541 C C . LEU A 1 185 ? 7.115 7.608 -5.464 1.00 76.81 185 LEU A C 1
ATOM 1543 O O . LEU A 1 185 ? 6.500 7.234 -4.464 1.00 76.81 185 LEU A O 1
ATOM 1547 N N . MET A 1 186 ? 8.450 7.621 -5.503 1.00 76.31 186 MET A N 1
ATOM 1548 C CA . MET A 1 186 ? 9.270 7.199 -4.365 1.00 76.31 186 MET A CA 1
ATOM 1549 C C . MET A 1 186 ? 9.118 8.122 -3.152 1.00 76.31 186 MET A C 1
ATOM 1551 O O . MET A 1 186 ? 9.122 7.625 -2.026 1.00 76.31 186 MET A O 1
ATOM 1555 N N . GLN A 1 187 ? 8.978 9.433 -3.367 1.00 81.38 187 GLN A N 1
ATOM 1556 C CA . GLN A 1 187 ? 8.688 10.404 -2.306 1.00 81.38 187 GLN A CA 1
ATOM 1557 C C . GLN A 1 187 ? 7.264 10.245 -1.764 1.00 81.38 187 GLN A C 1
ATOM 1559 O O . GLN A 1 187 ? 7.048 10.347 -0.558 1.00 81.38 187 GLN A O 1
ATOM 1564 N N . SER A 1 188 ? 6.295 9.937 -2.630 1.00 80.94 188 SER A N 1
ATOM 1565 C CA . SER A 1 188 ? 4.920 9.656 -2.214 1.00 80.94 188 SER A CA 1
ATOM 1566 C C . SER A 1 188 ? 4.854 8.462 -1.255 1.00 80.94 188 SER A C 1
ATOM 1568 O O . SER A 1 188 ? 4.205 8.556 -0.216 1.00 80.94 188 SER A O 1
ATOM 1570 N N . LEU A 1 189 ? 5.591 7.378 -1.532 1.00 81.06 189 LEU A N 1
ATOM 1571 C CA . LEU A 1 189 ? 5.703 6.225 -0.625 1.00 81.06 189 LEU A CA 1
ATOM 1572 C C . LEU A 1 189 ? 6.291 6.587 0.749 1.00 81.06 189 LEU A C 1
ATOM 1574 O O . LEU A 1 189 ? 5.846 6.048 1.767 1.00 81.06 189 LEU A O 1
ATOM 1578 N N . ASP A 1 190 ? 7.264 7.503 0.791 1.00 83.19 190 ASP A N 1
ATOM 1579 C CA . ASP A 1 190 ? 7.841 7.983 2.054 1.00 83.19 190 ASP A CA 1
ATOM 1580 C C . ASP A 1 190 ? 6.795 8.749 2.866 1.00 83.19 190 ASP A C 1
ATOM 1582 O O . ASP A 1 190 ? 6.522 8.392 4.013 1.00 83.19 190 ASP A O 1
ATOM 1586 N N . GLY A 1 191 ? 6.125 9.716 2.234 1.00 86.69 191 GLY A N 1
ATOM 1587 C CA . GLY A 1 191 ? 5.058 10.485 2.875 1.00 86.69 191 GLY A CA 1
ATOM 1588 C C . GLY A 1 191 ? 3.897 9.608 3.356 1.00 86.69 191 GLY A C 1
ATOM 1589 O O . GLY A 1 191 ? 3.341 9.847 4.426 1.00 86.69 191 GLY A O 1
ATOM 1590 N N . LEU A 1 192 ? 3.560 8.545 2.620 1.00 86.62 192 LEU A N 1
ATOM 1591 C CA . LEU A 1 192 ? 2.539 7.575 3.024 1.00 86.62 192 LEU A CA 1
ATOM 1592 C C . LEU A 1 192 ? 2.946 6.773 4.261 1.00 86.62 192 LEU A C 1
ATOM 1594 O O . LEU A 1 192 ? 2.125 6.567 5.155 1.00 86.62 192 LEU A O 1
ATOM 1598 N N . THR A 1 193 ? 4.204 6.338 4.328 1.00 88.00 193 THR A N 1
ATOM 1599 C CA . THR A 1 193 ? 4.726 5.583 5.476 1.00 88.00 193 THR A CA 1
ATOM 1600 C C . THR A 1 193 ? 4.772 6.455 6.731 1.00 88.00 193 THR A C 1
ATOM 1602 O O . THR A 1 193 ? 4.394 6.004 7.817 1.00 88.00 193 THR A O 1
ATOM 1605 N N . GLU A 1 194 ? 5.185 7.716 6.588 1.00 90.31 194 GLU A N 1
ATOM 1606 C CA . GLU A 1 194 ? 5.186 8.702 7.673 1.00 90.31 194 GLU A CA 1
ATOM 1607 C C . GLU A 1 194 ? 3.765 9.004 8.154 1.00 90.31 194 GLU A C 1
ATOM 1609 O O . GLU A 1 194 ? 3.497 8.953 9.356 1.00 90.31 194 GLU A O 1
ATOM 1614 N N . GLN A 1 195 ? 2.837 9.239 7.222 1.00 92.25 195 GLN A N 1
ATOM 1615 C CA . GLN A 1 195 ? 1.437 9.497 7.544 1.00 92.25 195 GLN A CA 1
ATOM 1616 C C . GLN A 1 195 ? 0.794 8.302 8.257 1.00 92.25 195 GLN A C 1
ATOM 1618 O O . GLN A 1 195 ? 0.146 8.488 9.283 1.00 92.25 195 GLN A O 1
ATOM 1623 N N . MET A 1 196 ? 1.016 7.077 7.771 1.00 93.69 196 MET A N 1
ATOM 1624 C CA . MET A 1 196 ? 0.540 5.860 8.434 1.00 93.69 196 MET A CA 1
ATOM 1625 C C . MET A 1 196 ? 1.103 5.729 9.854 1.00 93.69 196 MET A C 1
ATOM 1627 O O . MET A 1 196 ? 0.353 5.449 10.786 1.00 93.69 196 MET A O 1
ATOM 1631 N N . SER A 1 197 ? 2.407 5.954 10.036 1.00 92.44 197 SER A N 1
ATOM 1632 C CA . SER A 1 197 ? 3.048 5.865 11.355 1.00 92.44 197 SER A CA 1
ATOM 1633 C C . SER A 1 197 ? 2.481 6.901 12.326 1.00 92.44 197 SER A C 1
ATOM 1635 O O . SER A 1 197 ? 2.192 6.579 13.475 1.00 92.44 197 SER A O 1
ATOM 1637 N N . LYS A 1 198 ? 2.261 8.132 11.854 1.00 94.88 198 LYS A N 1
ATOM 1638 C CA . LYS A 1 198 ? 1.620 9.194 12.633 1.00 94.88 198 LYS A CA 1
ATOM 1639 C C . LYS A 1 198 ? 0.202 8.799 13.052 1.00 94.88 198 LYS A C 1
ATOM 1641 O O . LYS A 1 198 ? -0.144 8.907 14.223 1.00 94.88 198 LYS A O 1
ATOM 1646 N N . GLU A 1 199 ? -0.593 8.303 12.109 1.00 94.19 199 GLU A N 1
ATOM 1647 C CA . GLU A 1 199 ? -1.971 7.877 12.354 1.00 94.19 199 GLU A CA 1
ATOM 1648 C C . GLU A 1 199 ? -2.075 6.719 13.353 1.00 94.19 199 GLU A C 1
ATOM 1650 O O . GLU A 1 199 ? -3.008 6.691 14.157 1.00 94.19 199 GLU A O 1
ATOM 1655 N N . VAL A 1 200 ? -1.130 5.775 13.313 1.00 95.00 200 VAL A N 1
ATOM 1656 C CA . VAL A 1 200 ? -1.012 4.698 14.304 1.00 95.00 200 VAL A CA 1
ATOM 1657 C C . VAL A 1 200 ? -0.707 5.270 15.687 1.00 95.00 200 VAL A C 1
ATOM 1659 O O . VAL A 1 200 ? -1.419 4.936 16.630 1.00 95.00 200 VAL A O 1
ATOM 1662 N N . SER A 1 201 ? 0.281 6.160 15.809 1.00 95.75 201 SER A N 1
ATOM 1663 C CA . SER A 1 201 ? 0.643 6.779 17.091 1.00 95.75 201 SER A CA 1
ATOM 1664 C C . SER A 1 201 ? -0.523 7.556 17.713 1.00 95.75 201 SER A C 1
ATOM 1666 O O . SER A 1 201 ? -0.789 7.419 18.904 1.00 95.75 201 SER A O 1
ATOM 1668 N N . GLU A 1 202 ? -1.269 8.320 16.909 1.00 95.44 202 GLU A N 1
ATOM 1669 C CA . GLU A 1 202 ? -2.468 9.041 17.366 1.00 95.44 202 GLU A CA 1
ATOM 1670 C C . GLU A 1 202 ? -3.551 8.075 17.882 1.00 95.44 202 GLU A C 1
ATOM 1672 O O . GLU A 1 202 ? -4.192 8.329 18.903 1.00 95.44 202 GLU A O 1
ATOM 1677 N N . MET A 1 203 ? -3.747 6.933 17.211 1.00 95.50 203 MET A N 1
ATOM 1678 C CA . MET A 1 203 ? -4.674 5.897 17.683 1.00 95.50 203 MET A CA 1
ATOM 1679 C C . MET A 1 203 ? -4.188 5.215 18.963 1.00 95.50 203 MET A C 1
ATOM 1681 O O . MET A 1 203 ? -5.007 4.928 19.835 1.00 95.50 203 MET A O 1
ATOM 1685 N N . GLU A 1 204 ? -2.886 4.944 19.081 1.00 96.56 204 GLU A N 1
ATOM 1686 C CA . GLU A 1 204 ? -2.275 4.364 20.281 1.00 96.56 204 GLU A CA 1
ATOM 1687 C C . GLU A 1 204 ? -2.447 5.279 21.499 1.00 96.56 204 GLU A C 1
ATOM 1689 O O . GLU A 1 204 ? -2.794 4.794 22.579 1.00 96.56 204 GLU A O 1
ATOM 1694 N N . GLU A 1 205 ? -2.256 6.588 21.324 1.00 95.88 205 GLU A N 1
ATOM 1695 C CA . GLU A 1 205 ? -2.443 7.595 22.371 1.00 95.88 205 GLU A CA 1
ATOM 1696 C C . GLU A 1 205 ? -3.914 7.695 22.804 1.00 95.88 205 GLU A C 1
ATOM 1698 O O . GLU A 1 205 ? -4.231 7.593 23.995 1.00 95.88 205 GLU A O 1
ATOM 1703 N N . GLU A 1 206 ? -4.841 7.814 21.848 1.00 93.94 206 GLU A N 1
ATOM 1704 C CA . GLU A 1 206 ? -6.276 7.895 22.139 1.00 93.94 206 GLU A CA 1
ATOM 1705 C C . GLU A 1 206 ? -6.808 6.627 22.821 1.00 93.94 206 GLU A C 1
ATOM 1707 O O . GLU A 1 206 ? -7.587 6.711 23.783 1.00 93.94 206 GLU A O 1
ATOM 1712 N N . LEU A 1 207 ? -6.366 5.452 22.363 1.00 95.88 207 LEU A N 1
ATOM 1713 C CA . LEU A 1 207 ? -6.695 4.175 22.990 1.00 95.88 207 LEU A CA 1
ATOM 1714 C C . LEU A 1 207 ? -6.113 4.105 24.407 1.00 95.88 207 LEU A C 1
ATOM 1716 O O . LEU A 1 207 ? -6.850 3.816 25.348 1.00 95.88 207 LEU A O 1
ATOM 1720 N N . GLY A 1 208 ? -4.837 4.459 24.581 1.00 95.56 208 GLY A N 1
ATOM 1721 C CA . GLY A 1 208 ? -4.160 4.467 25.879 1.00 95.56 208 GLY A CA 1
ATOM 1722 C C . GLY A 1 208 ? -4.823 5.388 26.906 1.00 95.56 208 GLY A C 1
ATOM 1723 O O . GLY A 1 208 ? -5.051 4.976 28.043 1.00 95.56 208 GLY A O 1
ATOM 1724 N N . SER A 1 209 ? -5.222 6.602 26.508 1.00 93.94 209 SER A N 1
ATOM 1725 C CA . SER A 1 209 ? -5.951 7.530 27.393 1.00 93.94 209 SER A CA 1
ATOM 1726 C C . SER A 1 209 ? -7.275 6.938 27.896 1.00 93.94 209 SER A C 1
ATOM 1728 O O . SER A 1 209 ? -7.681 7.133 29.046 1.00 93.94 209 SER A O 1
ATOM 1730 N N . THR A 1 210 ? -7.944 6.170 27.034 1.00 94.94 210 THR A N 1
ATOM 1731 C CA . THR A 1 210 ? -9.210 5.512 27.353 1.00 94.94 210 THR A CA 1
ATOM 1732 C C . THR A 1 210 ? -8.981 4.325 28.282 1.00 94.94 210 THR A C 1
ATOM 1734 O O . THR A 1 210 ? -9.701 4.163 29.264 1.00 94.94 210 THR A O 1
ATOM 1737 N N . GLU A 1 211 ? -7.947 3.529 28.028 1.00 95.56 211 GLU A N 1
ATOM 1738 C CA . GLU A 1 211 ? -7.591 2.377 28.854 1.00 95.56 211 GLU A CA 1
ATOM 1739 C C . GLU A 1 211 ? -7.243 2.741 30.287 1.00 95.56 211 GLU A C 1
ATOM 1741 O O . GLU A 1 211 ? -7.712 2.053 31.186 1.00 95.56 211 GLU A O 1
ATOM 1746 N N . VAL A 1 212 ? -6.491 3.821 30.521 1.00 95.19 212 VAL A N 1
ATOM 1747 C CA . VAL A 1 212 ? -6.167 4.274 31.887 1.00 95.19 212 VAL A CA 1
ATOM 1748 C C . VAL A 1 212 ? -7.451 4.527 32.680 1.00 95.19 212 VAL A C 1
ATOM 1750 O O . VAL A 1 212 ? -7.616 4.025 33.792 1.00 95.19 212 VAL A O 1
ATOM 1753 N N . THR A 1 213 ? -8.421 5.213 32.066 1.00 94.12 213 THR A N 1
ATOM 1754 C CA . THR A 1 213 ? -9.736 5.468 32.680 1.00 94.12 213 THR A CA 1
ATOM 1755 C C . THR A 1 213 ? -10.481 4.164 32.992 1.00 94.12 213 THR A C 1
ATOM 1757 O O . THR A 1 213 ? -11.169 4.056 34.010 1.00 94.12 213 THR A O 1
ATOM 1760 N N . LEU A 1 214 ? -10.352 3.155 32.128 1.00 95.38 214 LEU A N 1
ATOM 1761 C CA . LEU A 1 214 ? -11.000 1.856 32.296 1.00 95.38 214 LEU A CA 1
ATOM 1762 C C . LEU A 1 214 ? -10.267 0.925 33.274 1.00 95.38 214 LEU A C 1
ATOM 1764 O O . LEU A 1 214 ? -10.918 0.118 33.924 1.00 95.38 214 LEU A O 1
ATOM 1768 N N . GLN A 1 215 ? -8.949 1.035 33.428 1.00 94.44 215 GLN A N 1
ATOM 1769 C CA . GLN A 1 215 ? -8.177 0.324 34.454 1.00 94.44 215 GLN A CA 1
ATOM 1770 C C . GLN A 1 215 ? -8.542 0.807 35.859 1.00 94.44 215 GLN A C 1
ATOM 1772 O O . GLN A 1 215 ? -8.752 -0.006 36.759 1.00 94.44 215 GLN A O 1
ATOM 1777 N N . GLU A 1 216 ? -8.709 2.120 36.045 1.00 91.31 216 GLU A N 1
ATOM 1778 C CA . GLU A 1 216 ? -9.248 2.655 37.300 1.00 91.31 216 GLU A CA 1
ATOM 1779 C C . GLU A 1 216 ? -10.652 2.118 37.597 1.00 91.31 216 GLU A C 1
ATOM 1781 O O . GLU A 1 216 ? -10.995 1.873 38.755 1.00 91.31 216 GLU A O 1
ATOM 1786 N N . LEU A 1 217 ? -11.478 1.965 36.555 1.00 91.81 217 LEU A N 1
ATOM 1787 C CA . LEU A 1 217 ? -12.807 1.385 36.689 1.00 91.81 217 LEU A CA 1
ATOM 1788 C C . LEU A 1 217 ? -12.726 -0.087 37.096 1.00 91.81 217 LEU A C 1
ATOM 1790 O O . LEU A 1 217 ? -13.398 -0.469 38.044 1.00 91.81 217 LEU A O 1
ATOM 1794 N N . GLU A 1 218 ? -11.889 -0.885 36.430 1.00 93.12 218 GLU A N 1
ATOM 1795 C CA . GLU A 1 218 ? -11.692 -2.311 36.720 1.00 93.12 218 GLU A CA 1
ATOM 1796 C C . GLU A 1 218 ? -11.274 -2.556 38.178 1.00 93.12 218 GLU A C 1
ATOM 1798 O O . GLU A 1 218 ? -11.845 -3.415 38.856 1.00 93.12 218 GLU A O 1
ATOM 1803 N N . HIS A 1 219 ? -10.323 -1.770 38.692 1.00 89.31 219 HIS A N 1
ATOM 1804 C CA . HIS A 1 219 ? -9.871 -1.889 40.080 1.00 89.31 219 HIS A CA 1
ATOM 1805 C C . HIS A 1 219 ? -11.020 -1.666 41.070 1.00 89.31 219 HIS A C 1
ATOM 1807 O O . HIS A 1 219 ? -11.255 -2.481 41.959 1.00 89.31 219 HIS A O 1
ATOM 1813 N N . LYS A 1 220 ? -11.777 -0.578 40.896 1.00 86.31 220 LYS A N 1
ATOM 1814 C CA . LYS A 1 220 ? -12.918 -0.256 41.770 1.00 86.31 220 LYS A CA 1
ATOM 1815 C C . LYS A 1 220 ? -14.045 -1.270 41.639 1.00 86.31 220 LYS A C 1
ATOM 1817 O O . LYS A 1 220 ? -14.657 -1.658 42.627 1.00 86.31 220 LYS A O 1
ATOM 1822 N N . ASN A 1 221 ? -14.290 -1.731 40.423 1.00 87.75 221 ASN A N 1
ATOM 1823 C CA . ASN A 1 221 ? -15.247 -2.783 40.138 1.00 87.75 221 ASN A CA 1
ATOM 1824 C C . ASN A 1 221 ? -14.899 -4.065 40.913 1.00 87.75 221 ASN A C 1
ATOM 1826 O O . ASN A 1 221 ? -15.793 -4.675 41.496 1.00 87.75 221 ASN A O 1
ATOM 1830 N N . THR A 1 222 ? -13.620 -4.426 41.000 1.00 87.19 222 THR A N 1
ATOM 1831 C CA . THR A 1 222 ? -13.167 -5.580 41.793 1.00 87.19 222 THR A CA 1
ATOM 1832 C C . THR A 1 222 ? -13.471 -5.406 43.289 1.00 87.19 222 THR A C 1
ATOM 1834 O O . THR A 1 222 ? -13.908 -6.348 43.947 1.00 87.19 222 THR A O 1
ATOM 1837 N N . GLU A 1 223 ? -13.297 -4.201 43.840 1.00 86.50 223 GLU A N 1
ATOM 1838 C CA . GLU A 1 223 ? -13.649 -3.903 45.240 1.00 86.50 223 GLU A CA 1
ATOM 1839 C C . GLU A 1 223 ? -15.157 -4.046 45.496 1.00 86.50 223 GLU A C 1
ATOM 1841 O O . GLU A 1 223 ? -15.571 -4.592 46.520 1.00 86.50 223 GLU A O 1
ATOM 1846 N N . VAL A 1 224 ? -15.983 -3.590 44.550 1.00 85.19 224 VAL A N 1
ATOM 1847 C CA . VAL A 1 224 ? -17.448 -3.700 44.619 1.00 85.19 224 VAL A CA 1
ATOM 1848 C C . VAL A 1 224 ? -17.890 -5.161 44.576 1.00 85.19 224 VAL A C 1
ATOM 1850 O O . VAL A 1 224 ? -18.755 -5.549 45.355 1.00 85.19 224 VAL A O 1
ATOM 1853 N N . GLU A 1 225 ? -17.300 -5.986 43.710 1.00 85.88 225 GLU A N 1
ATOM 1854 C CA . GLU A 1 225 ? -17.584 -7.428 43.669 1.00 85.88 225 GLU A CA 1
ATOM 1855 C C . GLU A 1 225 ? -17.268 -8.102 45.005 1.00 85.88 225 GLU A C 1
ATOM 1857 O O . GLU A 1 225 ? -18.129 -8.771 45.574 1.00 85.88 225 GLU A O 1
ATOM 1862 N N . GLN A 1 226 ? -16.086 -7.838 45.569 1.00 86.12 226 GLN A N 1
ATOM 1863 C CA . GLN A 1 226 ? -15.703 -8.371 46.879 1.00 86.12 226 GLN A CA 1
ATOM 1864 C C . GLN A 1 226 ? -16.629 -7.896 48.007 1.00 86.12 226 GLN A C 1
ATOM 1866 O O . GLN A 1 226 ? -16.851 -8.632 48.970 1.00 86.12 226 GLN A O 1
ATOM 1871 N N . TYR A 1 227 ? -17.151 -6.669 47.923 1.00 84.81 227 TYR A N 1
ATOM 1872 C CA . TYR A 1 227 ? -18.150 -6.167 48.865 1.00 84.81 227 TYR A CA 1
ATOM 1873 C C . TYR A 1 227 ? -19.466 -6.946 48.742 1.00 84.81 227 TYR A C 1
ATOM 1875 O O . TYR A 1 227 ? -19.982 -7.434 49.747 1.00 84.81 227 TYR A O 1
ATOM 1883 N N . LEU A 1 228 ? -19.968 -7.135 47.517 1.00 82.88 228 LEU A N 1
ATOM 1884 C CA . LEU A 1 228 ? -21.219 -7.853 47.253 1.00 82.88 228 LEU A CA 1
ATOM 1885 C C . LEU A 1 228 ? -21.160 -9.323 47.688 1.00 82.88 228 LEU A C 1
ATOM 1887 O O . LEU A 1 228 ? -22.142 -9.833 48.216 1.00 82.88 228 LEU A O 1
ATOM 1891 N N . GLU A 1 229 ? -20.015 -9.992 47.541 1.00 82.06 229 GLU A N 1
ATOM 1892 C CA . GLU A 1 229 ? -19.819 -11.366 48.029 1.00 82.06 229 GLU A CA 1
ATOM 1893 C C . GLU A 1 229 ? -19.907 -11.481 49.560 1.00 82.06 229 GLU A C 1
ATOM 1895 O O . GLU A 1 229 ? -20.333 -12.507 50.091 1.00 82.06 229 GLU A O 1
ATOM 1900 N N . ARG A 1 230 ? -19.517 -10.429 50.292 1.00 81.19 230 ARG A N 1
ATOM 1901 C CA . ARG A 1 230 ? -19.548 -10.394 51.768 1.00 81.19 230 ARG A CA 1
ATOM 1902 C C . ARG A 1 230 ? -20.902 -9.952 52.327 1.00 81.19 230 ARG A C 1
ATOM 1904 O O . ARG A 1 230 ? -21.151 -10.112 53.526 1.00 81.19 230 ARG A O 1
ATOM 1911 N N . CYS A 1 231 ? -21.776 -9.405 51.486 1.00 68.00 231 CYS A N 1
ATOM 1912 C CA . CYS A 1 231 ? -23.090 -8.888 51.853 1.00 68.00 231 CYS A CA 1
ATOM 1913 C C . CYS A 1 231 ? -24.077 -10.023 52.183 1.00 68.00 231 CYS A C 1
ATOM 1915 O O . CYS A 1 231 ? -24.909 -10.403 51.367 1.00 68.00 231 CYS A O 1
ATOM 1917 N N . SER A 1 232 ? -24.004 -10.551 53.409 1.00 60.47 232 SER A N 1
ATOM 1918 C CA . SER A 1 232 ? -24.854 -11.664 53.861 1.00 60.47 232 SER A CA 1
ATOM 1919 C C . SER A 1 232 ? -26.170 -11.265 54.540 1.00 60.47 232 SER A C 1
ATOM 1921 O O . SER A 1 232 ? -27.024 -12.138 54.602 1.00 60.47 232 SER A O 1
ATOM 1923 N N . TYR A 1 233 ? -26.378 -10.009 54.993 1.00 62.47 233 TYR A N 1
ATOM 1924 C CA . TYR A 1 233 ? -27.724 -9.441 55.291 1.00 62.47 233 TYR A CA 1
ATOM 1925 C C . TYR A 1 233 ? -27.787 -8.000 55.859 1.00 62.47 233 TYR A C 1
ATOM 1927 O O . TYR A 1 233 ? -28.882 -7.464 55.974 1.00 62.47 233 TYR A O 1
ATOM 1935 N N . VAL A 1 234 ? -26.690 -7.376 56.322 1.00 58.72 234 VAL A N 1
ATOM 1936 C CA . VAL A 1 234 ? -26.821 -6.380 57.426 1.00 58.72 234 VAL A CA 1
ATOM 1937 C C . VAL A 1 234 ? -26.408 -4.933 57.091 1.00 58.72 234 VAL A C 1
ATOM 1939 O O . VAL A 1 234 ? -26.535 -4.062 57.944 1.00 58.72 234 VAL A O 1
ATOM 1942 N N . ASP A 1 235 ? -25.967 -4.617 55.871 1.00 77.19 235 ASP A N 1
ATOM 1943 C CA . ASP A 1 235 ? -25.458 -3.267 55.554 1.00 77.19 235 ASP A CA 1
ATOM 1944 C C . ASP A 1 235 ? -26.202 -2.571 54.403 1.00 77.19 235 ASP A C 1
ATOM 1946 O O . ASP A 1 235 ? -25.671 -2.345 53.315 1.00 77.19 235 ASP A O 1
ATOM 1950 N N . PHE A 1 236 ? -27.464 -2.209 54.651 1.00 79.44 236 PHE A N 1
ATOM 1951 C CA . PHE A 1 236 ? -28.284 -1.469 53.683 1.00 79.44 236 PHE A CA 1
ATOM 1952 C C . PHE A 1 236 ? -27.735 -0.073 53.374 1.00 79.44 236 PHE A C 1
ATOM 1954 O O . PHE A 1 236 ? -27.777 0.363 52.223 1.00 79.44 236 PHE A O 1
ATOM 1961 N N . GLN A 1 237 ? -27.215 0.627 54.386 1.00 82.62 237 GLN A N 1
ATOM 1962 C CA . GLN A 1 237 ? -26.673 1.975 54.210 1.00 82.62 237 GLN A CA 1
ATOM 1963 C C . GLN A 1 237 ? -25.382 1.958 53.391 1.00 82.62 237 GLN A C 1
ATOM 1965 O O . GLN A 1 237 ? -25.232 2.785 52.490 1.00 82.62 237 GLN A O 1
ATOM 1970 N N . GLY A 1 238 ? -24.483 1.004 53.649 1.00 85.81 238 GLY A N 1
ATOM 1971 C CA . GLY A 1 238 ? -23.295 0.799 52.829 1.00 85.81 238 GLY A CA 1
ATOM 1972 C C . GLY A 1 238 ? -23.656 0.404 51.403 1.00 85.81 238 GLY A C 1
ATOM 1973 O O . GLY A 1 238 ? -23.138 1.009 50.469 1.00 85.81 238 GLY A O 1
ATOM 1974 N N . PHE A 1 239 ? -24.628 -0.495 51.207 1.00 85.81 239 PHE A N 1
ATOM 1975 C CA . PHE A 1 239 ? -25.076 -0.872 49.865 1.00 85.81 239 PHE A CA 1
ATOM 1976 C C . PHE A 1 239 ? -25.622 0.327 49.077 1.00 85.81 239 PHE A C 1
ATOM 1978 O O . PHE A 1 239 ? -25.277 0.519 47.906 1.00 85.81 239 PHE A O 1
ATOM 1985 N N . GLU A 1 240 ? -26.453 1.161 49.710 1.00 88.50 240 GLU A N 1
ATOM 1986 C CA . GLU A 1 240 ? -26.976 2.387 49.105 1.00 88.50 240 GLU A CA 1
ATOM 1987 C C . GLU A 1 240 ? -25.848 3.372 48.763 1.00 88.50 240 GLU A C 1
ATOM 1989 O O . GLU A 1 240 ? -25.822 3.907 47.650 1.00 88.50 240 GLU A O 1
ATOM 1994 N N . ALA A 1 241 ? -24.898 3.590 49.677 1.00 89.25 241 ALA A N 1
ATOM 1995 C CA . ALA A 1 241 ? -23.763 4.483 49.459 1.00 89.25 241 ALA A CA 1
ATOM 1996 C C . ALA A 1 241 ? -22.854 3.997 48.316 1.00 89.25 241 ALA A C 1
ATOM 1998 O O . ALA A 1 241 ? -22.566 4.760 47.393 1.00 89.25 241 ALA A O 1
ATOM 1999 N N . THR A 1 242 ? -22.472 2.717 48.322 1.00 89.19 242 THR A N 1
ATOM 2000 C CA . THR A 1 242 ? -21.654 2.091 47.274 1.00 89.19 242 THR A CA 1
ATOM 2001 C C . THR A 1 242 ? -22.361 2.116 45.919 1.00 89.19 242 THR A C 1
ATOM 2003 O O . THR A 1 242 ? -21.734 2.385 44.893 1.00 89.19 242 THR A O 1
ATOM 2006 N N . THR A 1 243 ? -23.677 1.888 45.884 1.00 89.31 243 THR A N 1
ATOM 2007 C CA . THR A 1 243 ? -24.455 1.945 44.636 1.00 89.31 243 THR A CA 1
ATOM 2008 C C . THR A 1 243 ? -24.511 3.365 44.075 1.00 89.31 243 THR A C 1
ATOM 2010 O O . THR A 1 243 ? -24.262 3.549 42.885 1.00 89.31 243 THR A O 1
ATOM 2013 N N . LYS A 1 244 ? -24.757 4.381 44.914 1.00 92.62 244 LYS A N 1
ATOM 2014 C CA . LYS A 1 244 ? -24.725 5.793 44.491 1.00 92.62 244 LYS A CA 1
ATOM 2015 C C . LYS A 1 244 ? -23.353 6.202 43.960 1.00 92.62 244 LYS A C 1
ATOM 2017 O O . LYS A 1 244 ? -23.268 6.812 42.899 1.00 92.62 244 LYS A O 1
ATOM 2022 N N . GLN A 1 245 ? -22.283 5.806 44.646 1.00 91.62 245 GLN A N 1
ATOM 2023 C CA . GLN A 1 245 ? -20.919 6.096 44.207 1.00 91.62 245 GLN A CA 1
ATOM 2024 C C . GLN A 1 245 ? -20.600 5.451 42.846 1.00 91.62 245 GLN A C 1
ATOM 2026 O O . GLN A 1 245 ? -19.976 6.082 41.989 1.00 91.62 245 GLN A O 1
ATOM 2031 N N . ASN A 1 246 ? -21.053 4.214 42.618 1.00 90.75 246 ASN A N 1
ATOM 2032 C CA . ASN A 1 246 ? -20.909 3.544 41.323 1.00 90.75 246 ASN A CA 1
ATOM 2033 C C . ASN A 1 246 ? -21.703 4.240 40.217 1.00 90.75 246 ASN A C 1
ATOM 2035 O O . ASN A 1 246 ? -21.159 4.466 39.138 1.00 90.75 246 ASN A O 1
ATOM 2039 N N . ILE A 1 247 ? -22.950 4.626 40.496 1.00 93.50 247 ILE A N 1
ATOM 2040 C CA . ILE A 1 247 ? -23.792 5.415 39.589 1.00 93.50 247 ILE A CA 1
ATOM 2041 C C . ILE A 1 247 ? -23.056 6.686 39.145 1.00 93.50 247 ILE A C 1
ATOM 2043 O O . ILE A 1 247 ? -22.926 6.931 37.943 1.00 93.50 247 ILE A O 1
ATOM 2047 N N . GLU A 1 248 ? -22.518 7.458 40.091 1.00 94.44 248 GLU A N 1
ATOM 2048 C CA . GLU A 1 248 ? -21.779 8.691 39.804 1.00 94.44 248 GLU A CA 1
ATOM 2049 C C . GLU A 1 248 ? -20.531 8.420 38.955 1.00 94.44 248 GLU A C 1
ATOM 2051 O O . GLU A 1 248 ? -20.321 9.074 37.931 1.00 94.44 248 GLU A O 1
ATOM 2056 N N . LYS A 1 249 ? -19.728 7.408 39.314 1.00 93.00 249 LYS A N 1
ATOM 2057 C CA . LYS A 1 249 ? -18.514 7.052 38.562 1.00 93.00 249 LYS A CA 1
ATOM 2058 C C . LYS A 1 249 ? -18.849 6.584 37.145 1.00 93.00 249 LYS A C 1
ATOM 2060 O O . LYS A 1 249 ? -18.223 7.052 36.193 1.00 93.00 249 LYS A O 1
ATOM 2065 N N . PHE A 1 250 ? -19.841 5.709 36.973 1.00 94.94 250 PHE A N 1
ATOM 2066 C CA . PHE A 1 250 ? -20.283 5.254 35.652 1.00 94.94 250 PHE A CA 1
ATOM 2067 C C . PHE A 1 250 ? -20.839 6.412 34.819 1.00 94.94 250 PHE A C 1
ATOM 2069 O O . PHE A 1 250 ? -20.634 6.453 33.605 1.00 94.94 250 PHE A O 1
ATOM 2076 N N . GLN A 1 251 ? -21.508 7.379 35.449 1.00 95.31 251 GLN A N 1
ATOM 2077 C CA . GLN A 1 251 ? -21.979 8.584 34.777 1.00 95.31 251 GLN A CA 1
ATOM 2078 C C . GLN A 1 251 ? -20.817 9.471 34.309 1.00 95.31 251 GLN A C 1
ATOM 2080 O O . GLN A 1 251 ? -20.824 9.894 33.151 1.00 95.31 251 GLN A O 1
ATOM 2085 N N . SER A 1 252 ? -19.798 9.700 35.144 1.00 95.44 252 SER A N 1
ATOM 2086 C CA . SER A 1 252 ? -18.588 10.437 34.751 1.00 95.44 252 SER A CA 1
ATOM 2087 C C . SER A 1 252 ? -17.849 9.755 33.597 1.00 95.44 252 SER A C 1
ATOM 2089 O O . SER A 1 252 ? -17.457 10.415 32.636 1.00 95.44 252 SER A O 1
ATOM 2091 N N . ILE A 1 253 ? -17.709 8.427 33.636 1.00 95.81 253 ILE A N 1
ATOM 2092 C CA . ILE A 1 253 ? -17.055 7.673 32.556 1.00 95.81 253 ILE A CA 1
ATOM 2093 C C . ILE A 1 253 ? -17.887 7.731 31.275 1.00 95.81 253 ILE A C 1
ATOM 2095 O O . ILE A 1 253 ? -17.344 7.973 30.202 1.00 95.81 253 ILE A O 1
ATOM 2099 N N . ASN A 1 254 ? -19.211 7.594 31.359 1.00 94.38 254 ASN A N 1
ATOM 2100 C CA . ASN A 1 254 ? -20.084 7.779 30.199 1.00 94.38 254 ASN A CA 1
ATOM 2101 C C . ASN A 1 254 ? -19.919 9.166 29.563 1.00 94.38 254 ASN A C 1
ATOM 2103 O O . ASN A 1 254 ? -19.904 9.276 28.338 1.00 94.38 254 ASN A O 1
ATOM 2107 N N . GLN A 1 255 ? -19.796 10.223 30.371 1.00 95.12 255 GLN A N 1
ATOM 2108 C CA . GLN A 1 255 ? -19.559 11.582 29.873 1.00 95.12 255 GLN A CA 1
ATOM 2109 C C . GLN A 1 255 ? -18.209 11.707 29.158 1.00 95.12 255 GLN A C 1
ATOM 2111 O O . GLN A 1 255 ? -18.143 12.364 28.122 1.00 95.12 255 GLN A O 1
ATOM 2116 N N . PHE A 1 256 ? -17.170 11.036 29.660 1.00 94.94 256 PHE A N 1
ATOM 2117 C CA . PHE A 1 256 ? -15.853 10.974 29.023 1.00 94.94 256 PHE A CA 1
ATOM 2118 C C . PHE A 1 256 ? -15.861 10.177 27.706 1.00 94.94 256 PHE A C 1
ATOM 2120 O O . PHE A 1 256 ? -15.284 10.608 26.710 1.00 94.94 256 PHE A O 1
ATOM 2127 N N . LEU A 1 257 ? -16.543 9.029 27.673 1.00 95.25 257 LEU A N 1
ATOM 2128 C CA . LEU A 1 257 ? -16.542 8.111 26.530 1.00 95.25 257 LEU A CA 1
ATOM 2129 C C . LEU A 1 257 ? -17.447 8.565 25.380 1.00 95.25 257 LEU A C 1
ATOM 2131 O O . LEU A 1 257 ? -17.107 8.389 24.211 1.00 95.25 257 LEU A O 1
ATOM 2135 N N . ARG A 1 258 ? -18.608 9.154 25.687 1.00 91.88 258 ARG A N 1
ATOM 2136 C CA . ARG A 1 258 ? -19.608 9.556 24.686 1.00 91.88 258 ARG A CA 1
ATOM 2137 C C . ARG A 1 258 ? -19.041 10.394 23.525 1.00 91.88 258 ARG A C 1
ATOM 2139 O O . ARG A 1 258 ? -19.362 10.056 22.383 1.00 91.88 258 ARG A O 1
ATOM 2146 N N . PRO A 1 259 ? -18.230 11.451 23.743 1.00 94.38 259 PRO A N 1
ATOM 2147 C CA . PRO A 1 259 ? -17.701 12.250 22.639 1.00 94.38 259 PRO A CA 1
ATOM 2148 C C . PRO A 1 259 ? -16.708 11.491 21.745 1.00 94.38 259 PRO A C 1
ATOM 2150 O O . PRO A 1 259 ? -16.594 11.837 20.573 1.00 94.38 259 PRO A O 1
ATOM 2153 N N . LYS A 1 260 ? -16.045 10.429 22.233 1.00 94.31 260 LYS A N 1
ATOM 2154 C CA . LYS A 1 260 ? -15.027 9.678 21.469 1.00 94.31 260 LYS A CA 1
ATOM 2155 C C . LYS A 1 260 ? -15.598 8.866 20.299 1.00 94.31 260 LYS A C 1
ATOM 2157 O O . LYS A 1 260 ? -14.882 8.568 19.350 1.00 94.31 260 LYS A O 1
ATOM 2162 N N . ALA A 1 261 ? -16.894 8.545 20.309 1.00 93.56 261 ALA A N 1
ATOM 2163 C CA . ALA A 1 261 ? -17.506 7.746 19.243 1.00 93.56 261 ALA A CA 1
ATOM 2164 C C . ALA A 1 261 ? -17.619 8.504 17.909 1.00 93.56 261 ALA A C 1
ATOM 2166 O O . ALA A 1 261 ? -17.523 7.900 16.840 1.00 93.56 261 ALA A O 1
ATOM 2167 N N . GLN A 1 262 ? -17.843 9.820 17.963 1.00 94.81 262 GLN A N 1
ATOM 2168 C CA . GLN A 1 262 ? -18.082 10.626 16.766 1.00 94.81 262 GLN A CA 1
ATOM 2169 C C . GLN A 1 262 ? -16.829 10.754 15.878 1.00 94.81 262 GLN A C 1
ATOM 2171 O O . GLN A 1 262 ? -16.958 10.502 14.677 1.00 94.81 262 GLN A O 1
ATOM 2176 N N . PRO A 1 263 ? -15.628 11.056 16.418 1.00 94.56 263 PRO A N 1
ATOM 2177 C CA . PRO A 1 263 ? -14.394 11.062 15.636 1.00 94.56 263 PRO A CA 1
ATOM 2178 C C . PRO A 1 263 ? -14.121 9.740 14.916 1.00 94.56 263 PRO A C 1
ATOM 2180 O O . PRO A 1 263 ? -13.814 9.760 13.729 1.00 94.56 263 PRO A O 1
ATOM 2183 N N . TYR A 1 264 ? -14.304 8.588 15.576 1.00 94.69 264 TYR A N 1
ATOM 2184 C CA . TYR A 1 264 ? -14.086 7.284 14.933 1.00 94.69 264 TYR A CA 1
ATOM 2185 C C . TYR A 1 264 ? -15.042 7.044 13.764 1.00 94.69 264 TYR A C 1
ATOM 2187 O O . TYR A 1 264 ? -14.623 6.614 12.690 1.00 94.69 264 TYR A O 1
ATOM 2195 N N . PHE A 1 265 ? -16.325 7.367 13.944 1.00 94.19 265 PHE A N 1
ATOM 2196 C CA . PHE A 1 265 ? -17.317 7.243 12.880 1.00 94.19 265 PHE A CA 1
ATOM 2197 C C . PHE A 1 265 ? -17.004 8.153 11.679 1.00 94.19 265 PHE A C 1
ATOM 2199 O O . PHE A 1 265 ? -17.097 7.721 10.526 1.00 94.19 265 PHE A O 1
ATOM 2206 N N . GLN A 1 266 ? -16.611 9.403 11.941 1.00 95.12 266 GLN A N 1
ATOM 2207 C CA . GLN A 1 266 ? -16.249 10.367 10.901 1.00 95.12 266 GLN A CA 1
ATOM 2208 C C . GLN A 1 266 ? -14.977 9.956 10.161 1.00 95.12 266 GLN A C 1
ATOM 2210 O O . GLN A 1 266 ? -14.981 9.939 8.932 1.00 95.12 266 GLN A O 1
ATOM 2215 N N . ALA A 1 267 ? -13.926 9.574 10.892 1.00 94.56 267 ALA A N 1
ATOM 2216 C CA . ALA A 1 267 ? -12.666 9.114 10.317 1.00 94.56 267 ALA A CA 1
ATOM 2217 C C . ALA A 1 267 ? -12.886 7.899 9.410 1.00 94.56 267 ALA A C 1
ATOM 2219 O O . ALA A 1 267 ? -12.414 7.883 8.276 1.00 94.56 267 ALA A O 1
ATOM 2220 N N . ARG A 1 268 ? -13.687 6.925 9.861 1.00 94.00 268 ARG A N 1
ATOM 2221 C CA . ARG A 1 268 ? -14.061 5.760 9.053 1.00 94.00 268 ARG A CA 1
ATOM 2222 C C . ARG A 1 268 ? -14.778 6.166 7.763 1.00 94.00 268 ARG A C 1
ATOM 2224 O O . ARG A 1 268 ? -14.397 5.716 6.688 1.00 94.00 268 ARG A O 1
ATOM 2231 N N . SER A 1 269 ? -15.811 7.002 7.867 1.00 92.56 269 SER A N 1
ATOM 2232 C CA . SER A 1 269 ? -16.626 7.401 6.710 1.00 92.56 269 SER A CA 1
ATOM 2233 C C . SER A 1 269 ? -15.807 8.191 5.682 1.00 92.56 269 SER A C 1
ATOM 2235 O O . SER A 1 269 ? -15.938 7.977 4.479 1.00 92.56 269 SER A O 1
ATOM 2237 N N . ALA A 1 270 ? -14.930 9.083 6.153 1.00 94.56 270 ALA A N 1
ATOM 2238 C CA . ALA A 1 270 ? -14.015 9.828 5.295 1.00 94.56 270 ALA A CA 1
ATOM 2239 C C . ALA A 1 270 ? -13.029 8.892 4.584 1.00 94.56 270 ALA A C 1
ATOM 2241 O O . ALA A 1 270 ? -12.811 9.017 3.380 1.00 94.56 270 ALA A O 1
ATOM 2242 N N . LEU A 1 271 ? -12.481 7.918 5.311 1.00 94.25 271 LEU A N 1
ATOM 2243 C CA . LEU A 1 271 ? -11.518 6.969 4.773 1.00 94.25 271 LEU A CA 1
ATOM 2244 C C . LEU A 1 271 ? -12.123 6.045 3.710 1.00 94.25 271 LEU A C 1
ATOM 2246 O O . LEU A 1 271 ? -11.470 5.768 2.709 1.00 94.25 271 LEU A O 1
ATOM 2250 N N . GLU A 1 272 ? -13.374 5.608 3.881 1.00 91.38 272 GLU A N 1
ATOM 2251 C CA . GLU A 1 272 ? -14.092 4.827 2.863 1.00 91.38 272 GLU A CA 1
ATOM 2252 C C . GLU A 1 272 ? -14.195 5.600 1.535 1.00 91.38 272 GLU A C 1
ATOM 2254 O O . GLU A 1 272 ? -13.908 5.046 0.471 1.00 91.38 272 GLU A O 1
ATOM 2259 N N . ALA A 1 273 ? -14.524 6.896 1.588 1.00 92.88 273 ALA A N 1
ATOM 2260 C CA . ALA A 1 273 ? -14.583 7.750 0.402 1.00 92.88 273 ALA A CA 1
ATOM 2261 C C . ALA A 1 273 ? -13.197 7.979 -0.228 1.00 92.88 273 ALA A C 1
ATOM 2263 O O . ALA A 1 273 ? -13.052 7.883 -1.448 1.00 92.88 273 ALA A O 1
ATOM 2264 N N . ILE A 1 274 ? -12.173 8.242 0.594 1.00 93.12 274 ILE A N 1
ATOM 2265 C CA . ILE A 1 274 ? -10.787 8.435 0.139 1.00 93.12 274 ILE A CA 1
ATOM 2266 C C . ILE A 1 274 ? -10.266 7.168 -0.547 1.00 93.12 274 ILE A C 1
ATOM 2268 O O . ILE A 1 274 ? -9.760 7.252 -1.663 1.00 93.12 274 ILE A O 1
ATOM 2272 N N . ASN A 1 275 ? -10.439 5.995 0.068 1.00 93.31 275 ASN A N 1
ATOM 2273 C CA . ASN A 1 275 ? -9.982 4.720 -0.486 1.00 93.31 275 ASN A CA 1
ATOM 2274 C C . ASN A 1 275 ? -10.659 4.412 -1.831 1.00 93.31 275 ASN A C 1
ATOM 2276 O O . ASN A 1 275 ? -9.991 4.025 -2.788 1.00 93.31 275 ASN A O 1
ATOM 2280 N N . ALA A 1 276 ? -11.974 4.637 -1.936 1.00 92.75 276 ALA A N 1
ATOM 2281 C CA . ALA A 1 276 ? -12.711 4.426 -3.180 1.00 92.75 276 ALA A CA 1
ATOM 2282 C C . ALA A 1 276 ? -12.276 5.386 -4.302 1.00 92.75 276 ALA A C 1
ATOM 2284 O O . ALA A 1 276 ? -12.227 4.994 -5.469 1.00 92.75 276 ALA A O 1
ATOM 2285 N N . ASN A 1 277 ? -11.964 6.642 -3.974 1.00 93.19 277 ASN A N 1
ATOM 2286 C CA . ASN A 1 277 ? -11.435 7.603 -4.944 1.00 93.19 277 ASN A CA 1
ATOM 2287 C C . ASN A 1 277 ? -10.028 7.214 -5.393 1.00 93.19 277 ASN A C 1
ATOM 2289 O O . ASN A 1 277 ? -9.799 7.086 -6.592 1.00 93.19 277 ASN A O 1
ATOM 2293 N N . TYR A 1 278 ? -9.142 6.928 -4.438 1.00 90.25 278 TYR A N 1
ATOM 2294 C CA . TYR A 1 278 ? -7.773 6.511 -4.712 1.00 90.25 278 TYR A CA 1
ATOM 2295 C C . TYR A 1 278 ? -7.729 5.281 -5.626 1.00 90.25 278 TYR A C 1
ATOM 2297 O O . TYR A 1 278 ? -7.058 5.315 -6.652 1.00 90.25 278 TYR A O 1
ATOM 2305 N N . CYS A 1 279 ? -8.494 4.226 -5.310 1.00 90.69 279 CYS A N 1
ATOM 2306 C CA . CYS A 1 279 ? -8.533 3.014 -6.133 1.00 90.69 279 CYS A CA 1
ATOM 2307 C C . CYS A 1 279 ? -8.978 3.318 -7.574 1.00 90.69 279 CYS A C 1
ATOM 2309 O O . CYS A 1 279 ? -8.359 2.853 -8.523 1.00 90.69 279 CYS A O 1
ATOM 2311 N N . ARG A 1 280 ? -10.008 4.154 -7.760 1.00 92.69 280 ARG A N 1
ATOM 2312 C CA . ARG A 1 280 ? -10.475 4.527 -9.106 1.00 92.69 280 ARG A CA 1
ATOM 2313 C C . ARG A 1 280 ? -9.433 5.320 -9.895 1.00 92.69 280 ARG A C 1
ATOM 2315 O O . ARG A 1 280 ? -9.247 5.064 -11.083 1.00 92.69 280 ARG A O 1
ATOM 2322 N N . GLU A 1 281 ? -8.779 6.285 -9.256 1.00 91.12 281 GLU A N 1
ATOM 2323 C CA . GLU A 1 281 ? -7.770 7.136 -9.895 1.00 91.12 281 GLU A CA 1
ATOM 2324 C C . GLU A 1 281 ? -6.507 6.348 -10.255 1.00 91.12 281 GLU A C 1
ATOM 2326 O O . GLU A 1 281 ? -5.981 6.477 -11.367 1.00 91.12 281 GLU A O 1
ATOM 2331 N N . ILE A 1 282 ? -6.038 5.495 -9.342 1.00 89.75 282 ILE A N 1
ATOM 2332 C CA . ILE A 1 282 ? -4.828 4.707 -9.560 1.00 89.75 282 ILE A CA 1
ATOM 2333 C C . ILE A 1 282 ? -5.057 3.600 -10.590 1.00 89.75 282 ILE A C 1
ATOM 2335 O O . ILE A 1 282 ? -4.187 3.387 -11.428 1.00 89.75 282 ILE A O 1
ATOM 2339 N N . ASP A 1 283 ? -6.239 2.975 -10.626 1.00 92.50 283 ASP A N 1
ATOM 2340 C CA . ASP A 1 283 ? -6.590 1.986 -11.651 1.00 92.50 283 ASP A CA 1
ATOM 2341 C C . ASP A 1 283 ? -6.599 2.608 -13.053 1.00 92.50 283 ASP A C 1
ATOM 2343 O O . ASP A 1 283 ? -6.053 2.038 -14.002 1.00 92.50 283 ASP A O 1
ATOM 2347 N N . ALA A 1 284 ? -7.180 3.805 -13.194 1.00 92.12 284 ALA A N 1
ATOM 2348 C CA . ALA A 1 284 ? -7.161 4.543 -14.455 1.00 92.12 284 ALA A CA 1
ATOM 2349 C C . ALA A 1 284 ? -5.724 4.907 -14.869 1.00 92.12 284 ALA A C 1
ATOM 2351 O O . ALA A 1 284 ? -5.350 4.740 -16.033 1.00 92.12 284 ALA A O 1
ATOM 2352 N N . THR A 1 285 ? -4.906 5.341 -13.907 1.00 90.38 285 THR A N 1
ATOM 2353 C CA . THR A 1 285 ? -3.493 5.685 -14.118 1.00 90.38 285 THR A CA 1
ATOM 2354 C C . THR A 1 285 ? -2.672 4.470 -14.547 1.00 90.38 285 THR A C 1
ATOM 2356 O O . THR A 1 285 ? -1.951 4.540 -15.540 1.00 90.38 285 THR A O 1
ATOM 2359 N N . LEU A 1 286 ? -2.814 3.340 -13.849 1.00 91.19 286 LEU A N 1
ATOM 2360 C CA . LEU A 1 286 ? -2.155 2.074 -14.169 1.00 91.19 286 LEU A CA 1
ATOM 2361 C C . LEU A 1 286 ? -2.555 1.568 -15.549 1.00 91.19 286 LEU A C 1
ATOM 2363 O O . LEU A 1 286 ? -1.706 1.099 -16.303 1.00 91.19 286 LEU A O 1
ATOM 2367 N N . LYS A 1 287 ? -3.838 1.678 -15.904 1.00 93.62 287 LYS A N 1
ATOM 2368 C CA . LYS A 1 287 ? -4.315 1.289 -17.230 1.00 93.62 287 LYS A CA 1
ATOM 2369 C C . LYS A 1 287 ? -3.648 2.119 -18.329 1.00 93.62 287 LYS A C 1
ATOM 2371 O O . LYS A 1 287 ? -3.112 1.531 -19.264 1.00 93.62 287 LYS A O 1
ATOM 2376 N N . ALA A 1 288 ? -3.628 3.444 -18.186 1.00 90.81 288 ALA A N 1
ATOM 2377 C CA . ALA A 1 288 ? -2.960 4.331 -19.138 1.00 90.81 288 ALA A CA 1
ATOM 2378 C C . ALA A 1 288 ? -1.451 4.038 -19.228 1.00 90.81 288 ALA A C 1
ATOM 2380 O O . ALA A 1 288 ? -0.901 3.947 -20.321 1.00 90.81 288 ALA A O 1
ATOM 2381 N N . CYS A 1 289 ? -0.797 3.809 -18.086 1.00 88.06 289 CYS A N 1
ATOM 2382 C CA . CYS A 1 289 ? 0.622 3.463 -18.020 1.00 88.06 289 CYS A CA 1
ATOM 2383 C C . CYS A 1 289 ? 0.915 2.147 -18.766 1.00 88.06 289 CYS A C 1
ATOM 2385 O O . CYS A 1 289 ? 1.816 2.085 -19.595 1.00 88.06 289 CYS A O 1
ATOM 2387 N N . ARG A 1 290 ? 0.096 1.109 -18.561 1.00 93.25 290 ARG A N 1
ATOM 2388 C CA . ARG A 1 290 ? 0.223 -0.177 -19.268 1.00 93.25 290 ARG A CA 1
ATOM 2389 C C . ARG A 1 290 ? -0.035 -0.061 -20.772 1.00 93.25 290 ARG A C 1
ATOM 2391 O O .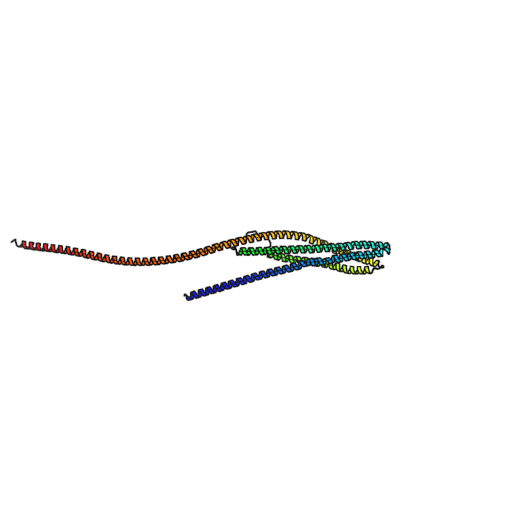 ARG A 1 290 ? 0.556 -0.806 -21.549 1.00 93.25 290 ARG A O 1
ATOM 2398 N N . GLU A 1 291 ? -0.940 0.817 -21.198 1.00 93.69 291 GLU A N 1
ATOM 2399 C CA . GLU A 1 291 ? -1.173 1.097 -22.622 1.00 93.69 291 GLU A CA 1
ATOM 2400 C C . GLU A 1 291 ? 0.051 1.767 -23.261 1.00 93.69 291 GLU A C 1
ATOM 2402 O O . GLU A 1 291 ? 0.510 1.314 -24.308 1.00 93.69 291 GLU A O 1
ATOM 2407 N N . GLU A 1 292 ? 0.646 2.748 -22.584 1.00 89.69 292 GLU A N 1
ATOM 2408 C CA . GLU A 1 292 ? 1.895 3.386 -23.010 1.00 89.69 292 GLU A CA 1
ATOM 2409 C C . GLU A 1 292 ? 3.066 2.389 -23.066 1.00 89.69 292 GLU A C 1
ATOM 2411 O O . GLU A 1 292 ? 3.824 2.383 -24.033 1.00 89.69 292 GLU A O 1
ATOM 2416 N N . THR A 1 293 ? 3.194 1.487 -22.088 1.00 89.25 293 THR A N 1
ATOM 2417 C CA . THR A 1 293 ? 4.219 0.428 -22.120 1.00 89.25 293 THR A CA 1
ATOM 2418 C C . THR A 1 293 ? 4.075 -0.450 -23.363 1.00 89.25 293 THR A C 1
ATOM 2420 O O . THR A 1 293 ? 5.065 -0.791 -24.004 1.00 89.25 293 THR A O 1
ATOM 2423 N N . LYS A 1 294 ? 2.845 -0.809 -23.754 1.00 94.12 294 LYS A N 1
ATOM 2424 C CA . LYS A 1 294 ? 2.623 -1.585 -24.986 1.00 94.12 294 LYS A CA 1
ATOM 2425 C C . LYS A 1 294 ? 3.070 -0.815 -26.224 1.00 94.12 294 LYS A C 1
ATOM 2427 O O . LYS A 1 294 ? 3.635 -1.418 -27.130 1.00 94.12 294 LYS A O 1
ATOM 2432 N N . GLU A 1 295 ? 2.827 0.492 -26.266 1.00 92.25 295 GLU A N 1
ATOM 2433 C CA . GLU A 1 295 ? 3.283 1.339 -27.367 1.00 92.25 295 GLU A CA 1
ATOM 2434 C C . GLU A 1 295 ? 4.816 1.402 -27.438 1.00 92.25 295 GLU A C 1
ATOM 2436 O O . GLU A 1 295 ? 5.381 1.228 -28.516 1.00 92.25 295 GLU A O 1
ATOM 2441 N N . LEU A 1 296 ? 5.495 1.562 -26.298 1.00 88.25 296 LEU A N 1
ATOM 2442 C CA . LEU A 1 296 ? 6.960 1.556 -26.218 1.00 88.25 296 LEU A CA 1
ATOM 2443 C C . LEU A 1 296 ? 7.563 0.224 -26.687 1.00 88.25 296 LEU A C 1
ATOM 2445 O O . LEU A 1 296 ? 8.515 0.229 -27.466 1.00 88.25 296 LEU A O 1
ATOM 2449 N N . ILE A 1 297 ? 6.982 -0.910 -26.283 1.00 91.38 297 ILE A N 1
ATOM 2450 C CA . ILE A 1 297 ? 7.401 -2.239 -26.762 1.00 91.38 297 ILE A CA 1
ATOM 2451 C C . ILE A 1 297 ? 7.253 -2.338 -28.286 1.00 91.38 297 ILE A C 1
ATOM 2453 O O . ILE A 1 297 ? 8.171 -2.786 -28.968 1.00 91.38 297 ILE A O 1
ATOM 2457 N N . LEU A 1 298 ? 6.126 -1.882 -28.844 1.00 91.44 298 LEU A N 1
ATOM 2458 C CA . LEU A 1 298 ? 5.920 -1.891 -30.296 1.00 91.44 298 LEU A CA 1
ATOM 2459 C C . LEU A 1 298 ? 6.938 -1.005 -31.031 1.00 91.44 298 LEU A C 1
ATOM 2461 O O . LEU A 1 298 ? 7.400 -1.375 -32.110 1.00 91.44 298 LEU A O 1
ATOM 2465 N N . GLN A 1 299 ? 7.302 0.148 -30.464 1.00 89.31 299 GLN A N 1
ATOM 2466 C CA . GLN A 1 299 ? 8.340 1.019 -31.022 1.00 89.31 299 GLN A CA 1
ATOM 2467 C C . GLN A 1 299 ? 9.722 0.352 -31.006 1.00 89.31 299 GLN A C 1
ATOM 2469 O O . GLN A 1 299 ? 10.418 0.400 -32.023 1.00 89.31 299 GLN A O 1
ATOM 2474 N N . LEU A 1 300 ? 10.096 -0.306 -29.903 1.00 87.44 300 LEU A N 1
ATOM 2475 C CA . LEU A 1 300 ? 11.331 -1.095 -29.810 1.00 87.44 300 LEU A CA 1
ATOM 2476 C C . LEU A 1 300 ? 11.397 -2.175 -30.888 1.00 87.44 300 LEU A C 1
ATOM 2478 O O . LEU A 1 300 ? 12.363 -2.224 -31.648 1.00 87.44 300 LEU A O 1
ATOM 2482 N N . ASP A 1 301 ? 10.339 -2.976 -31.020 1.00 90.00 301 ASP A N 1
ATOM 2483 C CA . ASP A 1 301 ? 10.265 -4.055 -32.009 1.00 90.00 301 ASP A CA 1
ATOM 2484 C C . ASP A 1 301 ? 10.441 -3.548 -33.451 1.00 90.00 301 ASP A C 1
ATOM 2486 O O . ASP A 1 301 ? 11.024 -4.236 -34.295 1.00 90.00 301 ASP A O 1
ATOM 2490 N N . MET A 1 302 ? 9.915 -2.359 -33.768 1.00 88.38 302 MET A N 1
ATOM 2491 C CA . MET A 1 302 ? 10.101 -1.736 -35.083 1.00 88.38 302 MET A CA 1
ATOM 2492 C C . MET A 1 302 ? 11.551 -1.292 -35.298 1.00 88.38 302 MET A C 1
ATOM 2494 O O . MET A 1 302 ? 12.130 -1.605 -36.338 1.00 88.38 302 MET A O 1
ATOM 2498 N N . LEU A 1 303 ? 12.159 -0.628 -34.310 1.00 85.69 303 LEU A N 1
ATOM 2499 C CA . LEU A 1 303 ? 13.547 -0.163 -34.395 1.00 85.69 303 LEU A CA 1
ATOM 2500 C C . LEU A 1 303 ? 14.539 -1.322 -34.534 1.00 85.69 303 LEU A C 1
ATOM 2502 O O . LEU A 1 303 ? 15.448 -1.259 -35.363 1.00 85.69 303 LEU A O 1
ATOM 2506 N N . GLU A 1 304 ? 14.346 -2.410 -33.786 1.00 86.12 304 GLU A N 1
ATOM 2507 C CA . GLU A 1 304 ? 15.186 -3.604 -33.910 1.00 86.12 304 GLU A CA 1
ATOM 2508 C C . GLU A 1 304 ? 15.091 -4.244 -35.304 1.00 86.12 304 GLU A C 1
ATOM 2510 O O . GLU A 1 304 ? 16.091 -4.729 -35.847 1.00 86.12 304 GLU A O 1
ATOM 2515 N N . LYS A 1 305 ? 13.894 -4.262 -35.908 1.00 86.25 305 LYS A N 1
ATOM 2516 C CA . LYS A 1 305 ? 13.697 -4.766 -37.278 1.00 86.25 305 LYS A CA 1
ATOM 2517 C C . LYS A 1 305 ? 14.403 -3.883 -38.304 1.00 86.25 305 LYS A C 1
ATOM 2519 O O . LYS A 1 305 ? 15.102 -4.411 -39.174 1.00 86.25 305 LYS A O 1
ATOM 2524 N N . ASP A 1 306 ? 14.274 -2.566 -38.173 1.00 80.12 306 ASP A N 1
ATOM 2525 C CA . ASP A 1 306 ? 14.942 -1.603 -39.048 1.00 80.12 306 ASP A CA 1
ATOM 2526 C C . ASP A 1 306 ? 16.467 -1.734 -38.953 1.00 80.12 306 ASP A C 1
ATOM 2528 O O . ASP A 1 306 ? 17.150 -1.805 -39.980 1.00 80.12 306 ASP A O 1
ATOM 2532 N N . GLN A 1 307 ? 17.012 -1.870 -37.741 1.00 79.25 307 GLN A N 1
ATOM 2533 C CA . GLN A 1 307 ? 18.447 -2.053 -37.524 1.00 79.25 307 GLN A CA 1
ATOM 2534 C C . GLN A 1 307 ? 18.971 -3.342 -38.177 1.00 79.25 307 GLN A C 1
ATOM 2536 O O . GLN A 1 307 ? 19.995 -3.307 -38.867 1.00 79.25 307 GLN A O 1
ATOM 2541 N N . LYS A 1 308 ? 18.249 -4.464 -38.037 1.00 79.31 308 LYS A N 1
ATOM 2542 C CA . LYS A 1 308 ? 18.599 -5.737 -38.696 1.00 79.31 308 LYS A CA 1
ATOM 2543 C C . LYS A 1 308 ? 18.625 -5.593 -40.219 1.00 79.31 308 LYS A C 1
ATOM 2545 O O . LYS A 1 308 ? 19.570 -6.055 -40.857 1.00 79.31 308 LYS A O 1
ATOM 2550 N N . SER A 1 309 ? 17.636 -4.913 -40.804 1.00 76.56 309 SER A N 1
ATOM 2551 C CA . SER A 1 309 ? 17.585 -4.676 -42.255 1.00 76.56 309 SER A CA 1
ATOM 2552 C C . SER A 1 309 ? 18.765 -3.831 -42.759 1.00 76.56 309 SER A C 1
ATOM 2554 O O . SER A 1 309 ? 19.364 -4.139 -43.791 1.00 76.56 309 SER A O 1
ATOM 2556 N N . CYS A 1 310 ? 19.159 -2.812 -41.990 1.00 71.56 310 CYS A N 1
ATOM 2557 C CA . CYS A 1 310 ? 20.267 -1.923 -42.324 1.00 71.56 310 CYS A CA 1
ATOM 2558 C C . CYS A 1 310 ? 21.623 -2.643 -42.223 1.00 71.56 310 CYS A C 1
ATOM 2560 O O . CYS A 1 310 ? 22.493 -2.449 -43.072 1.00 71.56 310 CYS A O 1
ATOM 2562 N N . GLY A 1 311 ? 21.789 -3.539 -41.241 1.00 71.44 311 GLY A N 1
ATOM 2563 C CA . GLY A 1 311 ? 22.980 -4.385 -41.111 1.00 71.44 311 GLY A CA 1
ATOM 2564 C C . GLY A 1 311 ? 23.207 -5.297 -42.322 1.00 71.44 311 GLY A C 1
ATOM 2565 O O . GLY A 1 311 ? 24.329 -5.400 -42.823 1.00 71.44 311 GLY A O 1
ATOM 2566 N N . VAL A 1 312 ? 22.138 -5.896 -42.857 1.00 74.69 312 VAL A N 1
ATOM 2567 C CA . VAL A 1 312 ? 22.207 -6.720 -44.080 1.00 74.69 312 VAL A CA 1
ATOM 2568 C C . VAL A 1 312 ? 22.564 -5.872 -45.309 1.00 74.69 312 VAL A C 1
ATOM 2570 O O . VAL A 1 312 ? 23.385 -6.275 -46.130 1.00 74.69 312 VAL A O 1
ATOM 2573 N N . ALA A 1 313 ? 22.001 -4.667 -45.433 1.00 71.94 313 ALA A N 1
ATOM 2574 C CA . ALA A 1 313 ? 22.333 -3.768 -46.539 1.00 71.94 313 ALA A CA 1
ATOM 2575 C C . ALA A 1 313 ? 23.797 -3.288 -46.486 1.00 71.94 313 ALA A C 1
ATOM 2577 O O . ALA A 1 313 ? 24.471 -3.236 -47.516 1.00 71.94 313 ALA A O 1
ATOM 2578 N N . ASN A 1 314 ? 24.309 -2.969 -45.294 1.00 75.56 314 ASN A N 1
ATOM 2579 C CA . ASN A 1 314 ? 25.690 -2.519 -45.117 1.00 75.56 314 ASN A CA 1
ATOM 2580 C C . ASN A 1 314 ? 26.705 -3.625 -45.420 1.00 75.56 314 ASN A C 1
ATOM 2582 O O . ASN A 1 314 ? 27.665 -3.365 -46.141 1.00 75.56 314 ASN A O 1
ATOM 2586 N N . THR A 1 315 ? 26.467 -4.849 -44.942 1.00 77.25 315 THR A N 1
ATOM 2587 C CA . THR A 1 315 ? 27.329 -6.007 -45.243 1.00 77.25 315 THR A CA 1
ATOM 2588 C C . THR A 1 315 ? 27.360 -6.307 -46.741 1.00 77.25 315 THR A C 1
ATOM 2590 O O . THR A 1 315 ? 28.437 -6.406 -47.323 1.00 77.25 315 THR A O 1
ATOM 2593 N N . SER A 1 316 ? 26.201 -6.309 -47.409 1.00 78.94 316 SER A N 1
ATOM 2594 C CA . SER A 1 316 ? 26.141 -6.452 -48.870 1.00 78.94 316 SER A CA 1
ATOM 2595 C C . SER A 1 316 ? 26.915 -5.348 -49.607 1.00 78.94 316 SER A C 1
ATOM 2597 O O . SER A 1 316 ? 27.561 -5.622 -50.620 1.00 78.94 316 SER A O 1
ATOM 2599 N N . ARG A 1 317 ? 26.880 -4.104 -49.110 1.00 77.44 317 ARG A N 1
ATOM 2600 C CA . ARG A 1 317 ? 27.635 -2.982 -49.689 1.00 77.44 317 ARG A CA 1
ATOM 2601 C C . ARG A 1 317 ? 29.143 -3.118 -49.466 1.00 77.44 317 ARG A C 1
ATOM 2603 O O . ARG A 1 317 ? 29.925 -2.749 -50.341 1.00 77.44 317 ARG A O 1
ATOM 2610 N N . GLU A 1 318 ? 29.569 -3.606 -48.305 1.00 81.00 318 GLU A N 1
ATOM 2611 C CA . GLU A 1 318 ? 30.981 -3.875 -48.008 1.00 81.00 318 GLU A CA 1
ATOM 2612 C C . GLU A 1 318 ? 31.544 -4.971 -48.917 1.00 81.00 318 GLU A C 1
ATOM 2614 O O . GLU A 1 318 ? 32.609 -4.784 -49.508 1.00 81.00 318 GLU A O 1
ATOM 2619 N N . GLU A 1 319 ? 30.800 -6.060 -49.119 1.00 84.19 319 GLU A N 1
ATOM 2620 C CA . GLU A 1 319 ? 31.163 -7.121 -50.063 1.00 84.19 319 GLU A CA 1
ATOM 2621 C C . GLU A 1 319 ? 31.300 -6.593 -51.501 1.00 84.19 319 GLU A C 1
ATOM 2623 O O . GLU A 1 319 ? 32.273 -6.902 -52.200 1.00 84.19 319 GLU A O 1
ATOM 2628 N N . GLU A 1 320 ? 30.363 -5.749 -51.951 1.00 86.94 320 GLU A N 1
ATOM 2629 C CA . GLU A 1 320 ? 30.433 -5.120 -53.272 1.00 86.94 320 GLU A CA 1
ATOM 2630 C C . GLU A 1 320 ? 31.648 -4.188 -53.400 1.00 86.94 320 GLU A C 1
ATOM 2632 O O . GLU A 1 320 ? 32.371 -4.255 -54.399 1.00 86.94 320 GLU A O 1
ATOM 2637 N N . ASN A 1 321 ? 31.938 -3.378 -52.378 1.00 84.94 321 ASN A N 1
ATOM 2638 C CA . ASN A 1 321 ? 33.127 -2.522 -52.344 1.00 84.94 321 ASN A CA 1
ATOM 2639 C C . ASN A 1 321 ? 34.426 -3.334 -52.399 1.00 84.94 321 ASN A C 1
ATOM 2641 O O . ASN A 1 321 ? 35.337 -2.977 -53.149 1.00 84.94 321 ASN A O 1
ATOM 2645 N N . HIS A 1 322 ? 34.514 -4.448 -51.668 1.00 87.56 322 HIS A N 1
ATOM 2646 C CA . HIS A 1 322 ? 35.654 -5.361 -51.762 1.00 87.56 322 HIS A CA 1
ATOM 2647 C C . HIS A 1 322 ? 35.825 -5.901 -53.186 1.00 87.56 322 HIS A C 1
ATOM 2649 O O . HIS A 1 322 ? 36.932 -5.902 -53.728 1.00 87.56 322 HIS A O 1
ATOM 2655 N N . LYS A 1 323 ? 34.728 -6.299 -53.839 1.00 91.81 323 LYS A N 1
ATOM 2656 C CA . LYS A 1 323 ? 34.754 -6.785 -55.224 1.00 91.81 323 LYS A CA 1
ATOM 2657 C C . LYS A 1 323 ? 35.176 -5.702 -56.221 1.00 91.81 323 LYS A C 1
ATOM 2659 O O . LYS A 1 323 ? 35.933 -5.990 -57.150 1.00 91.81 323 LYS A O 1
ATOM 2664 N N . LEU A 1 324 ? 34.695 -4.471 -56.050 1.00 91.06 324 LEU A N 1
ATOM 2665 C CA . LEU A 1 324 ? 35.090 -3.329 -56.877 1.00 91.06 324 LEU A CA 1
ATOM 2666 C C . LEU A 1 324 ? 36.569 -2.988 -56.696 1.00 91.06 324 LEU A C 1
ATOM 2668 O O . LEU A 1 324 ? 37.243 -2.718 -57.687 1.00 91.06 324 LEU A O 1
ATOM 2672 N N . ARG A 1 325 ? 37.095 -3.084 -55.472 1.00 90.75 325 ARG A N 1
ATOM 2673 C CA . ARG A 1 325 ? 38.518 -2.877 -55.190 1.00 90.75 325 ARG A CA 1
ATOM 2674 C C . ARG A 1 325 ? 39.406 -3.874 -55.937 1.00 90.75 325 ARG A C 1
ATOM 2676 O O . ARG A 1 325 ? 40.337 -3.447 -56.609 1.00 90.75 325 ARG A O 1
ATOM 2683 N N . TYR A 1 326 ? 39.069 -5.166 -55.926 1.00 90.12 326 TYR A N 1
ATOM 2684 C CA . TYR A 1 326 ? 39.811 -6.163 -56.712 1.00 90.12 326 TYR A CA 1
ATOM 2685 C C . TYR A 1 326 ? 39.779 -5.876 -58.221 1.00 90.12 326 TYR A C 1
ATOM 2687 O O . TYR A 1 326 ? 40.787 -6.032 -58.908 1.00 90.12 326 TYR A O 1
ATOM 2695 N N . LYS A 1 327 ? 38.631 -5.435 -58.755 1.00 92.12 327 LYS A N 1
ATOM 2696 C CA . LYS A 1 327 ? 38.530 -5.036 -60.170 1.00 92.12 327 LYS A CA 1
ATOM 2697 C C . LYS A 1 327 ? 39.377 -3.803 -60.485 1.00 92.12 327 LYS A C 1
ATOM 2699 O O . LYS A 1 327 ? 39.972 -3.743 -61.560 1.00 92.12 327 LYS A O 1
ATOM 2704 N N . LEU A 1 328 ? 39.417 -2.833 -59.573 1.00 91.31 328 LEU A N 1
ATOM 2705 C CA . LEU A 1 328 ? 40.232 -1.633 -59.718 1.00 91.31 328 LEU A CA 1
ATOM 2706 C C . LEU A 1 328 ? 41.720 -1.994 -59.753 1.00 91.31 328 LEU A C 1
ATOM 2708 O O . LEU A 1 328 ? 42.399 -1.608 -60.696 1.00 91.31 328 LEU A O 1
ATOM 2712 N N . GLU A 1 329 ? 42.192 -2.817 -58.813 1.00 91.94 329 GLU A N 1
ATOM 2713 C CA . GLU A 1 329 ? 43.585 -3.290 -58.762 1.00 91.94 329 GLU A CA 1
ATOM 2714 C C . GLU A 1 329 ? 43.988 -4.038 -60.048 1.00 91.94 329 GLU A C 1
ATOM 2716 O O . GLU A 1 329 ? 45.065 -3.801 -60.598 1.00 91.94 329 GLU A O 1
ATOM 2721 N N . ALA A 1 330 ? 43.103 -4.885 -60.588 1.00 92.12 330 ALA A N 1
ATOM 2722 C CA . ALA A 1 330 ? 43.335 -5.553 -61.870 1.00 92.12 330 ALA A CA 1
ATOM 2723 C C . ALA A 1 330 ? 43.438 -4.552 -63.038 1.00 92.12 330 ALA A C 1
ATOM 2725 O O . ALA A 1 330 ? 44.360 -4.632 -63.849 1.00 92.12 330 ALA A O 1
ATOM 2726 N N . THR A 1 331 ? 42.535 -3.569 -63.090 1.00 91.06 331 THR A N 1
ATOM 2727 C CA . THR A 1 331 ? 42.522 -2.538 -64.143 1.00 91.06 331 THR A CA 1
ATOM 2728 C C . THR A 1 331 ? 43.757 -1.633 -64.062 1.00 91.06 331 THR A C 1
ATOM 2730 O O . THR A 1 331 ? 44.317 -1.241 -65.088 1.00 91.06 331 THR A O 1
ATOM 2733 N N . GLU A 1 332 ? 44.224 -1.312 -62.855 1.00 90.94 332 GLU A N 1
ATOM 2734 C CA . GLU A 1 332 ? 45.469 -0.571 -62.636 1.00 90.94 332 GLU A CA 1
ATOM 2735 C C . GLU A 1 332 ? 46.687 -1.359 -63.125 1.00 90.94 332 GLU A C 1
ATOM 2737 O O . GLU A 1 332 ? 47.582 -0.785 -63.751 1.00 90.94 332 GLU A O 1
ATOM 2742 N N . GLN A 1 333 ? 46.718 -2.673 -62.891 1.00 91.69 333 GLN A N 1
ATOM 2743 C CA . GLN A 1 333 ? 47.793 -3.525 -63.391 1.00 91.69 333 GLN A CA 1
ATOM 2744 C C . GLN A 1 333 ? 47.784 -3.619 -64.923 1.00 91.69 333 GLN A C 1
ATOM 2746 O O . GLN A 1 333 ? 48.839 -3.488 -65.547 1.00 91.69 333 GLN A O 1
ATOM 2751 N N . ASP A 1 334 ? 46.610 -3.766 -65.538 1.00 92.25 334 ASP A N 1
ATOM 2752 C CA . ASP A 1 334 ? 46.464 -3.738 -66.997 1.00 92.25 334 ASP A CA 1
ATOM 2753 C C . ASP A 1 334 ? 46.899 -2.388 -67.581 1.00 92.25 334 ASP A C 1
ATOM 2755 O O . ASP A 1 334 ? 47.606 -2.338 -68.588 1.00 92.25 334 ASP A O 1
ATOM 2759 N N . THR A 1 335 ? 46.562 -1.284 -66.909 1.00 91.50 335 THR A N 1
ATOM 2760 C CA . THR A 1 335 ? 46.991 0.064 -67.308 1.00 91.50 335 THR A CA 1
ATOM 2761 C C . THR A 1 335 ? 48.515 0.205 -67.264 1.00 91.50 335 THR A C 1
ATOM 2763 O O . THR A 1 335 ? 49.105 0.735 -68.208 1.00 91.50 335 THR A O 1
ATOM 2766 N N . LYS A 1 336 ? 49.177 -0.318 -66.222 1.00 92.69 336 LYS A N 1
ATOM 2767 C CA . LYS A 1 336 ? 50.650 -0.355 -66.139 1.00 92.69 336 LYS A CA 1
ATOM 2768 C C . LYS A 1 336 ? 51.260 -1.185 -67.269 1.00 92.69 336 LYS A C 1
ATOM 2770 O O . LYS A 1 336 ? 52.229 -0.754 -67.891 1.00 92.69 336 LYS A O 1
ATOM 2775 N N . ASN A 1 337 ? 50.680 -2.348 -67.570 1.00 92.88 337 ASN A N 1
ATOM 2776 C CA . ASN A 1 337 ? 51.139 -3.206 -68.664 1.00 92.88 337 ASN A CA 1
ATOM 2777 C C . ASN A 1 337 ? 51.025 -2.494 -70.024 1.00 92.88 337 ASN A C 1
ATOM 2779 O O . ASN A 1 337 ? 51.956 -2.539 -70.829 1.00 92.88 337 ASN A O 1
ATOM 2783 N N . LEU A 1 338 ? 49.912 -1.796 -70.272 1.00 92.81 338 LEU A N 1
ATOM 2784 C CA . LEU A 1 338 ? 49.722 -1.002 -71.488 1.00 92.81 338 LEU A CA 1
ATOM 2785 C C . LEU A 1 338 ? 50.702 0.174 -71.570 1.00 92.81 338 LEU A C 1
ATOM 2787 O O . LEU A 1 338 ? 51.262 0.409 -72.639 1.00 92.81 338 LEU A O 1
ATOM 2791 N N . GLN A 1 339 ? 50.969 0.873 -70.462 1.00 91.62 339 GLN A N 1
ATOM 2792 C CA . GLN A 1 339 ? 51.987 1.932 -70.418 1.00 91.62 339 GLN A CA 1
ATOM 2793 C C . GLN A 1 339 ? 53.379 1.412 -70.791 1.00 91.62 339 GLN A C 1
ATOM 2795 O O . GLN A 1 339 ? 54.058 2.038 -71.603 1.00 91.62 339 GLN A O 1
ATOM 2800 N N . LEU A 1 340 ? 53.785 0.252 -70.265 1.00 92.44 340 LEU A N 1
ATOM 2801 C CA . LEU A 1 340 ? 55.054 -0.381 -70.641 1.00 92.44 340 LEU A CA 1
ATOM 2802 C C . LEU A 1 340 ? 55.098 -0.707 -72.139 1.00 92.44 340 LEU A C 1
ATOM 2804 O O . LEU A 1 340 ? 56.111 -0.471 -72.796 1.00 92.44 340 LEU A O 1
ATOM 2808 N N . LYS A 1 341 ? 53.988 -1.198 -72.705 1.00 93.19 341 LYS A N 1
ATOM 2809 C CA . LYS A 1 341 ? 53.904 -1.505 -74.139 1.00 93.19 341 LYS A CA 1
ATOM 2810 C C . LYS A 1 341 ? 54.006 -0.255 -75.013 1.00 93.19 341 LYS A C 1
ATOM 2812 O O . LYS A 1 341 ? 54.654 -0.298 -76.056 1.00 93.19 341 LYS A O 1
ATOM 2817 N N . ILE A 1 342 ? 53.398 0.853 -74.588 1.00 92.00 342 ILE A N 1
ATOM 2818 C CA . ILE A 1 342 ? 53.514 2.147 -75.272 1.00 92.00 342 ILE A CA 1
ATOM 2819 C C . ILE A 1 342 ? 54.972 2.618 -75.264 1.00 92.00 342 ILE A C 1
ATOM 2821 O O . ILE A 1 342 ? 55.491 2.944 -76.326 1.00 92.00 342 ILE A O 1
ATOM 2825 N N . GLN A 1 343 ? 55.661 2.562 -74.119 1.00 91.62 343 GLN A N 1
ATOM 2826 C CA . GLN A 1 343 ? 57.078 2.944 -74.027 1.00 91.62 343 GLN A CA 1
ATOM 2827 C C . GLN A 1 343 ? 57.981 2.096 -74.939 1.00 91.62 343 GLN A C 1
ATOM 2829 O O . GLN A 1 343 ? 58.893 2.618 -75.583 1.00 91.62 343 GLN A O 1
ATOM 2834 N N . GLU A 1 344 ? 57.720 0.789 -75.031 1.00 93.19 344 GLU A N 1
ATOM 2835 C CA . GLU A 1 344 ? 58.445 -0.110 -75.937 1.00 93.19 344 GLU A CA 1
ATOM 2836 C C . GLU A 1 344 ? 58.230 0.284 -77.410 1.00 93.19 344 GLU A C 1
ATOM 2838 O O . GLU A 1 344 ? 59.187 0.394 -78.178 1.00 93.19 344 GLU A O 1
ATOM 2843 N N . LEU A 1 345 ? 56.982 0.563 -77.801 1.00 92.12 345 LEU A N 1
ATOM 2844 C CA . LEU A 1 345 ? 56.651 1.013 -79.156 1.00 92.12 345 LEU A CA 1
ATOM 2845 C C . LEU A 1 345 ? 57.269 2.379 -79.482 1.00 92.12 345 LEU A C 1
ATOM 2847 O O . LEU A 1 345 ? 57.791 2.560 -80.581 1.00 92.12 345 LEU A O 1
ATOM 2851 N N . GLU A 1 346 ? 57.266 3.323 -78.541 1.00 92.12 346 GLU A N 1
ATOM 2852 C CA . GLU A 1 346 ? 57.921 4.627 -78.694 1.00 92.12 346 GLU A CA 1
ATOM 2853 C C . GLU A 1 346 ? 59.434 4.481 -78.919 1.00 92.12 346 GLU A C 1
ATOM 2855 O O . GLU A 1 346 ? 60.005 5.164 -79.773 1.00 92.12 346 GLU A O 1
ATOM 2860 N N . SER A 1 347 ? 60.090 3.553 -78.212 1.00 91.50 347 SER A N 1
ATOM 2861 C CA . SER A 1 347 ? 61.507 3.239 -78.426 1.00 91.50 347 SER A CA 1
ATOM 2862 C C . SER A 1 347 ? 61.765 2.691 -79.835 1.00 91.50 347 SER A C 1
ATOM 2864 O O . SER A 1 347 ? 62.662 3.184 -80.522 1.00 91.50 347 SER A O 1
ATOM 2866 N N . ILE A 1 348 ? 60.938 1.749 -80.304 1.00 92.12 348 ILE A N 1
ATOM 2867 C CA . ILE A 1 348 ? 61.033 1.179 -81.660 1.00 92.12 348 ILE A CA 1
ATOM 2868 C C . ILE A 1 348 ? 60.834 2.261 -82.732 1.00 92.12 348 ILE A C 1
ATOM 2870 O O . ILE A 1 348 ? 61.589 2.313 -83.705 1.00 92.12 348 ILE A O 1
ATOM 2874 N N . ILE A 1 349 ? 59.843 3.143 -82.565 1.00 90.00 349 ILE A N 1
ATOM 2875 C CA . ILE A 1 349 ? 59.567 4.241 -83.505 1.00 90.00 349 ILE A CA 1
ATOM 2876 C C . ILE A 1 349 ? 60.743 5.222 -83.565 1.00 90.00 349 ILE A C 1
ATOM 2878 O O . ILE A 1 349 ? 61.138 5.644 -84.656 1.00 90.00 349 ILE A O 1
ATOM 2882 N N . ASN A 1 350 ? 61.335 5.568 -82.419 1.00 91.19 350 ASN A N 1
ATOM 2883 C CA . ASN A 1 350 ? 62.507 6.443 -82.365 1.00 91.19 350 ASN A CA 1
ATOM 2884 C C . ASN A 1 350 ? 63.728 5.823 -83.065 1.00 91.19 350 ASN A C 1
ATOM 2886 O O . ASN A 1 350 ? 64.413 6.511 -83.826 1.00 91.19 350 ASN A O 1
ATOM 2890 N N . GLU A 1 351 ? 63.979 4.527 -82.861 1.00 90.38 351 GLU A N 1
ATOM 2891 C CA . GLU A 1 351 ? 65.043 3.780 -83.547 1.00 90.38 351 GLU A CA 1
ATOM 2892 C C . GLU A 1 351 ? 64.805 3.749 -85.068 1.00 90.38 351 GLU A C 1
ATOM 2894 O O . GLU A 1 351 ? 65.695 4.057 -85.866 1.00 90.38 351 GLU A O 1
ATOM 2899 N N . GLY A 1 352 ? 63.569 3.447 -85.483 1.00 90.12 352 GLY A N 1
ATOM 2900 C CA . GLY A 1 352 ? 63.150 3.466 -86.884 1.00 90.12 352 GLY A CA 1
ATOM 2901 C C . GLY A 1 352 ? 63.325 4.840 -87.537 1.00 90.12 352 GLY A C 1
ATOM 2902 O O . GLY A 1 352 ? 63.810 4.925 -88.666 1.00 90.12 352 GLY A O 1
ATOM 2903 N N . SER A 1 353 ? 63.013 5.916 -86.811 1.00 88.88 353 SER A N 1
ATOM 2904 C CA . SER A 1 353 ? 63.160 7.294 -87.295 1.00 88.88 353 SER A CA 1
ATOM 2905 C C . SER A 1 353 ? 64.629 7.686 -87.491 1.00 88.88 353 SER A C 1
ATOM 2907 O O . SER A 1 353 ? 64.967 8.292 -88.508 1.00 88.88 353 SER A O 1
ATOM 2909 N N . LYS A 1 354 ? 65.530 7.284 -86.579 1.00 88.56 354 LYS A N 1
ATOM 2910 C CA . LYS A 1 354 ? 66.983 7.486 -86.744 1.00 88.56 354 LYS A CA 1
ATOM 2911 C C . LYS A 1 354 ? 67.523 6.753 -87.972 1.00 88.56 354 LYS A C 1
ATOM 2913 O O . LYS A 1 354 ? 68.229 7.354 -88.780 1.00 88.56 354 LYS A O 1
ATOM 2918 N N . ASN A 1 355 ? 67.148 5.484 -88.135 1.00 89.94 355 ASN A N 1
ATOM 2919 C CA . ASN A 1 355 ? 67.551 4.674 -89.286 1.00 89.94 355 ASN A CA 1
ATOM 2920 C C . ASN A 1 355 ? 67.070 5.277 -90.613 1.00 89.94 355 ASN A C 1
ATOM 2922 O O . ASN A 1 355 ? 67.809 5.282 -91.600 1.00 89.94 355 ASN A O 1
ATOM 2926 N N . LEU A 1 356 ? 65.839 5.799 -90.653 1.00 90.00 356 LEU A N 1
ATOM 2927 C CA . LEU A 1 356 ? 65.310 6.483 -91.833 1.00 90.00 356 LEU A CA 1
ATOM 2928 C C . LEU A 1 356 ? 66.138 7.730 -92.165 1.00 90.00 356 LEU A C 1
ATOM 2930 O O . LEU A 1 356 ? 66.585 7.873 -93.301 1.00 90.00 356 LEU A O 1
ATOM 2934 N N . GLN A 1 357 ? 66.419 8.573 -91.169 1.00 88.69 357 GLN A N 1
ATOM 2935 C CA . GLN A 1 357 ? 67.215 9.788 -91.346 1.00 88.69 357 GLN A CA 1
ATOM 2936 C C . GLN A 1 357 ? 68.635 9.486 -91.865 1.00 88.69 357 GLN A C 1
ATOM 2938 O O . GLN A 1 357 ? 69.199 10.238 -92.662 1.00 88.69 357 GLN A O 1
ATOM 2943 N N . GLU A 1 358 ? 69.236 8.374 -91.437 1.00 87.06 358 GLU A N 1
ATOM 2944 C CA . GLU A 1 358 ? 70.548 7.933 -91.919 1.00 87.06 358 GLU A CA 1
ATOM 2945 C C . GLU A 1 358 ? 70.504 7.452 -93.380 1.00 87.06 358 GLU A C 1
ATOM 2947 O O . GLU A 1 358 ? 71.383 7.786 -94.189 1.00 87.06 358 GLU A O 1
ATOM 2952 N N . LYS A 1 359 ? 69.434 6.745 -93.765 1.00 87.44 359 LYS A N 1
ATOM 2953 C CA . LYS A 1 359 ? 69.191 6.376 -95.166 1.00 87.44 359 LYS A CA 1
ATOM 2954 C C . LYS A 1 359 ? 68.946 7.601 -96.046 1.00 87.44 359 LYS A C 1
ATOM 2956 O O . LYS A 1 359 ? 69.519 7.667 -97.130 1.00 87.44 359 LYS A O 1
ATOM 2961 N N . GLU A 1 360 ? 68.179 8.585 -95.581 1.00 89.19 360 GLU A N 1
ATOM 2962 C CA . GLU A 1 360 ? 67.952 9.849 -96.297 1.00 89.19 360 GLU A CA 1
ATOM 2963 C C . GLU A 1 360 ? 69.262 10.610 -96.545 1.00 89.19 360 GLU A C 1
ATOM 2965 O O . GLU A 1 360 ? 69.528 11.030 -97.673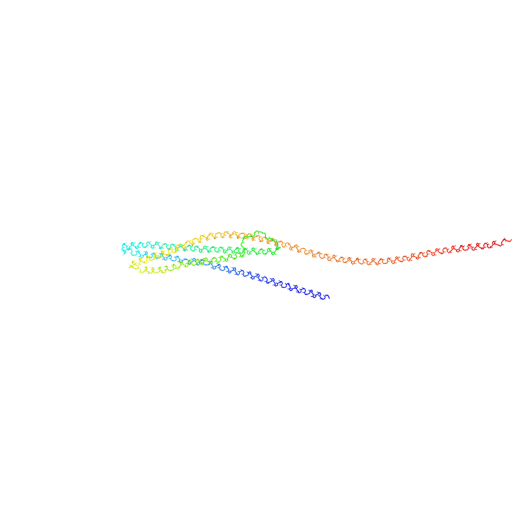 1.00 89.19 360 GLU A O 1
ATOM 2970 N N . LYS A 1 361 ? 70.147 10.706 -95.540 1.00 88.88 361 LYS A N 1
ATOM 2971 C CA . LYS A 1 361 ? 71.496 11.281 -95.720 1.00 88.88 361 LYS A CA 1
ATOM 2972 C C . LYS A 1 361 ? 72.303 10.530 -96.780 1.00 88.88 361 LYS A C 1
ATOM 2974 O O . LYS A 1 361 ? 72.994 11.147 -97.589 1.00 88.88 361 LYS A O 1
ATOM 2979 N N . THR A 1 362 ? 72.216 9.201 -96.788 1.00 88.06 362 THR A N 1
ATOM 2980 C CA . THR A 1 362 ? 72.915 8.358 -97.769 1.00 88.06 362 THR A CA 1
ATOM 2981 C C . THR A 1 362 ? 72.388 8.587 -99.187 1.00 88.06 362 THR A C 1
ATOM 2983 O O . THR A 1 362 ? 73.182 8.701 -100.123 1.00 88.06 362 THR A O 1
ATOM 2986 N N . ILE A 1 363 ? 71.066 8.704 -99.347 1.00 87.62 363 ILE A N 1
ATOM 2987 C CA . ILE A 1 363 ? 70.423 9.032 -100.626 1.00 87.62 363 ILE A CA 1
ATOM 2988 C 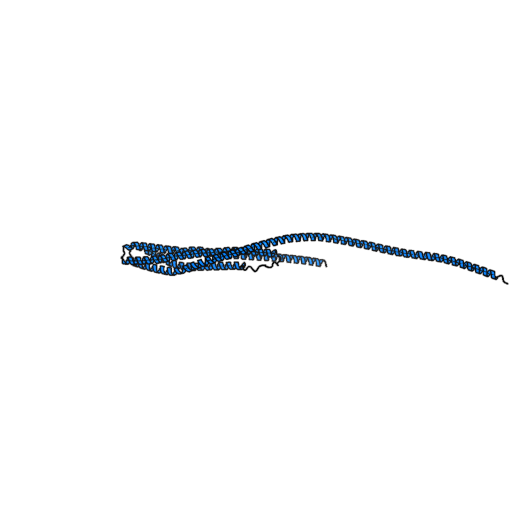C . ILE A 1 363 ? 70.911 10.394 -101.131 1.00 87.62 363 ILE A C 1
ATOM 2990 O O . ILE A 1 363 ? 71.395 10.466 -102.259 1.00 87.62 363 ILE A O 1
ATOM 2994 N N . ALA A 1 364 ? 70.906 11.432 -100.290 1.00 87.38 364 ALA A N 1
ATOM 2995 C CA . ALA A 1 364 ? 71.379 12.766 -100.672 1.00 87.38 364 ALA A CA 1
ATOM 2996 C C . ALA A 1 364 ? 72.843 12.761 -101.171 1.00 87.38 364 ALA A C 1
ATOM 2998 O O . ALA A 1 364 ? 73.188 13.425 -102.151 1.00 87.38 364 ALA A O 1
ATOM 2999 N N . ILE A 1 365 ? 73.717 11.959 -100.546 1.00 85.75 365 ILE A N 1
ATOM 3000 C CA . ILE A 1 365 ? 75.111 11.781 -100.995 1.00 85.75 365 ILE A CA 1
ATOM 3001 C C . ILE A 1 365 ? 75.174 11.106 -102.374 1.00 85.75 365 ILE A C 1
ATOM 3003 O O . ILE A 1 365 ? 75.996 11.480 -103.219 1.00 85.75 365 ILE A O 1
ATOM 3007 N N . LEU A 1 366 ? 74.345 10.086 -102.608 1.00 85.38 366 LEU A N 1
ATOM 3008 C CA . LEU A 1 366 ? 74.299 9.375 -103.886 1.00 85.38 366 LEU A CA 1
ATOM 3009 C C . LEU A 1 366 ? 73.758 10.263 -105.014 1.00 85.38 366 LEU A C 1
ATOM 3011 O O . LEU A 1 366 ? 74.343 10.265 -106.099 1.00 85.38 366 LEU A O 1
ATOM 3015 N N . GLU A 1 367 ? 72.722 11.060 -104.751 1.00 84.25 367 GLU A N 1
ATOM 3016 C CA . GLU A 1 367 ? 72.191 12.056 -105.691 1.00 84.25 367 GLU A CA 1
ATOM 3017 C C . GLU A 1 367 ? 73.262 13.086 -106.082 1.00 84.25 367 GLU A C 1
ATOM 3019 O O . GLU A 1 367 ? 73.477 13.345 -107.270 1.00 84.25 367 GLU A O 1
ATOM 3024 N N . MET A 1 368 ? 74.028 13.596 -105.109 1.00 84.06 368 MET A N 1
ATOM 3025 C CA . MET A 1 368 ? 75.131 14.528 -105.373 1.00 84.06 368 MET A CA 1
ATOM 3026 C C . MET A 1 368 ? 76.216 13.902 -106.270 1.00 84.06 368 MET A C 1
ATOM 3028 O O . MET A 1 368 ? 76.693 14.538 -107.214 1.00 84.06 368 MET A O 1
ATOM 3032 N N . LYS A 1 369 ? 76.583 12.633 -106.031 1.00 81.25 369 LYS A N 1
ATOM 3033 C CA . LYS A 1 369 ? 77.552 11.898 -106.870 1.00 81.25 369 LYS A CA 1
ATOM 3034 C C . LYS A 1 369 ? 77.055 11.689 -108.304 1.00 81.25 369 LYS A C 1
ATOM 3036 O O . LYS A 1 369 ? 77.865 11.731 -109.234 1.00 81.25 369 LYS A O 1
ATOM 3041 N N . LEU A 1 370 ? 75.757 11.450 -108.486 1.00 82.31 370 LEU A N 1
ATOM 3042 C CA . LEU A 1 370 ? 75.126 11.300 -109.799 1.00 82.31 370 LEU A CA 1
ATOM 3043 C C . LEU A 1 370 ? 75.193 12.603 -110.606 1.00 82.31 370 LEU A C 1
ATOM 3045 O O . LEU A 1 370 ? 75.638 12.570 -111.755 1.00 82.31 370 LEU A O 1
ATOM 3049 N N . ASN A 1 371 ? 74.877 13.745 -109.986 1.00 78.69 371 ASN A N 1
ATOM 3050 C CA . ASN A 1 371 ? 74.982 15.060 -110.629 1.00 78.69 371 ASN A CA 1
ATOM 3051 C C . ASN A 1 371 ? 76.415 15.386 -111.076 1.00 78.69 371 ASN A C 1
ATOM 3053 O O . ASN A 1 371 ? 76.622 15.789 -112.218 1.00 78.69 371 ASN A O 1
ATOM 3057 N N . VAL A 1 372 ? 77.426 15.131 -110.236 1.00 77.31 372 VAL A N 1
ATOM 3058 C CA . VAL A 1 372 ? 78.839 15.353 -110.611 1.00 77.31 372 VAL A CA 1
ATOM 3059 C C . VAL A 1 372 ? 79.246 14.499 -111.818 1.00 77.31 372 VAL A C 1
ATOM 3061 O O . VAL A 1 372 ? 79.951 14.978 -112.710 1.00 77.31 372 VAL A O 1
ATOM 3064 N N . LYS A 1 373 ? 78.801 13.235 -111.881 1.00 76.19 373 LYS A N 1
ATOM 3065 C CA . LYS A 1 373 ? 79.052 12.369 -113.045 1.00 76.19 373 LYS A CA 1
ATOM 3066 C C . LYS A 1 373 ? 78.379 12.901 -114.312 1.00 76.19 373 LYS A C 1
ATOM 3068 O O . LYS A 1 373 ? 79.017 12.882 -115.365 1.00 76.19 373 LYS A O 1
ATOM 3073 N N . ALA A 1 374 ? 77.139 13.382 -114.211 1.00 75.06 374 ALA A N 1
ATOM 3074 C CA . ALA A 1 374 ? 76.420 13.972 -115.335 1.00 75.06 374 ALA A CA 1
ATOM 3075 C C . ALA A 1 374 ? 77.159 15.207 -115.880 1.00 75.06 374 ALA A C 1
ATOM 3077 O O . ALA A 1 374 ? 77.523 15.217 -117.058 1.00 75.06 374 ALA A O 1
ATOM 3078 N N . SER A 1 375 ? 77.520 16.166 -115.017 1.00 76.69 375 SER A N 1
ATOM 3079 C CA . SER A 1 375 ? 78.275 17.366 -115.414 1.00 76.69 375 SER A CA 1
ATOM 3080 C C . SER A 1 375 ? 79.640 17.028 -116.020 1.00 76.69 375 SER A C 1
ATOM 3082 O O . SER A 1 375 ? 80.056 17.635 -117.003 1.00 76.69 375 SER A O 1
ATOM 3084 N N . ARG A 1 376 ? 80.342 16.014 -115.497 1.00 75.94 376 ARG A N 1
ATOM 3085 C CA . ARG A 1 376 ? 81.634 15.580 -116.054 1.00 75.94 376 ARG A CA 1
ATOM 3086 C C . ARG A 1 376 ? 81.497 14.999 -117.463 1.00 75.94 376 ARG A C 1
ATOM 3088 O O . ARG A 1 376 ? 82.368 15.228 -118.297 1.00 75.94 376 ARG A O 1
ATOM 3095 N N . SER A 1 377 ? 80.415 14.269 -117.739 1.00 75.19 377 SER A N 1
ATOM 3096 C CA . SER A 1 377 ? 80.137 13.754 -119.087 1.00 75.19 377 SER A CA 1
ATOM 3097 C C . SER A 1 377 ? 79.839 14.874 -120.092 1.00 75.19 377 SER A C 1
ATOM 3099 O O . SER A 1 377 ? 80.211 14.777 -121.260 1.00 75.19 377 SER A O 1
ATOM 3101 N N . GLU A 1 378 ? 79.227 15.963 -119.626 1.00 78.12 378 GLU A N 1
ATOM 3102 C CA . GLU A 1 378 ? 78.911 17.145 -120.427 1.00 78.12 378 GLU A CA 1
ATOM 3103 C C . GLU A 1 378 ? 80.166 17.975 -120.739 1.00 78.12 378 GLU A C 1
ATOM 3105 O O . GLU A 1 378 ? 80.369 18.376 -121.884 1.00 78.12 378 GLU A O 1
ATOM 3110 N N . VAL A 1 379 ? 81.081 18.116 -119.770 1.00 74.69 379 VAL A N 1
ATOM 3111 C CA . VAL A 1 379 ? 82.403 18.736 -119.983 1.00 74.69 379 VAL A CA 1
ATOM 3112 C C . VAL A 1 379 ? 83.212 17.979 -121.040 1.00 74.69 379 VAL A C 1
ATOM 3114 O O . VAL A 1 379 ? 83.778 18.609 -121.928 1.00 74.69 379 VAL A O 1
ATOM 3117 N N . ILE A 1 380 ? 83.217 16.641 -121.010 1.00 76.75 380 ILE A N 1
ATOM 3118 C CA . ILE A 1 380 ? 83.920 15.828 -122.020 1.00 76.75 380 ILE A CA 1
ATOM 3119 C C . ILE A 1 380 ? 83.350 16.075 -123.428 1.00 76.75 380 ILE A C 1
ATOM 3121 O O . ILE A 1 380 ? 84.114 16.188 -124.385 1.00 76.75 380 ILE A O 1
ATOM 3125 N N . LYS A 1 381 ? 82.023 16.213 -123.567 1.00 77.25 381 LYS A N 1
ATOM 3126 C CA . LYS A 1 381 ? 81.387 16.537 -124.857 1.00 77.25 381 LYS A CA 1
ATOM 3127 C C . LYS A 1 381 ? 81.769 17.928 -125.365 1.00 77.25 381 LYS A C 1
ATOM 3129 O O . LYS A 1 381 ? 82.065 18.079 -126.547 1.00 77.25 381 LYS A O 1
ATOM 3134 N N . LEU A 1 382 ? 81.776 18.932 -124.488 1.00 78.81 382 LEU A N 1
ATOM 3135 C CA . LEU A 1 382 ? 82.161 20.301 -124.850 1.00 78.81 382 LEU A CA 1
ATOM 3136 C C . LEU A 1 382 ? 83.644 20.401 -125.223 1.00 78.81 382 LEU A C 1
ATOM 3138 O O . LEU A 1 382 ? 83.995 21.130 -126.147 1.00 78.81 382 LEU A O 1
ATOM 3142 N N . GLN A 1 383 ? 84.501 19.636 -124.549 1.00 78.00 383 GLN A N 1
ATOM 3143 C CA . GLN A 1 383 ? 85.932 19.607 -124.827 1.00 78.00 383 GLN A CA 1
ATOM 3144 C C . GLN A 1 383 ? 86.234 18.991 -126.202 1.00 78.00 383 GLN A C 1
ATOM 3146 O O . GLN A 1 383 ? 87.019 19.562 -126.952 1.00 78.00 383 GLN A O 1
ATOM 3151 N N . ALA A 1 384 ? 85.529 17.920 -126.586 1.00 77.31 384 ALA A N 1
ATOM 3152 C CA . ALA A 1 384 ? 85.630 17.341 -127.930 1.00 77.31 384 ALA A CA 1
ATOM 3153 C C . ALA A 1 384 ? 85.158 18.310 -129.037 1.00 77.31 384 ALA A C 1
ATOM 3155 O O . ALA A 1 384 ? 85.797 18.420 -130.081 1.00 77.31 384 ALA A O 1
ATOM 3156 N N . ALA A 1 385 ? 84.073 19.058 -128.800 1.00 78.75 385 ALA A N 1
ATOM 3157 C CA . ALA A 1 385 ? 83.566 20.045 -129.758 1.00 78.75 385 ALA A CA 1
ATOM 3158 C C . ALA A 1 385 ? 84.516 21.247 -129.943 1.00 78.75 385 ALA A C 1
ATOM 3160 O O . ALA A 1 385 ? 84.609 21.812 -131.035 1.00 78.75 385 ALA A O 1
ATOM 3161 N N . LEU A 1 386 ? 85.231 21.642 -128.882 1.00 80.12 386 LEU A N 1
ATOM 3162 C CA . LEU A 1 386 ? 86.245 22.695 -128.949 1.00 80.12 386 LEU A CA 1
ATOM 3163 C C . LEU A 1 386 ? 87.457 22.252 -129.782 1.00 80.12 386 LEU A C 1
ATOM 3165 O O . LEU A 1 386 ? 87.911 23.002 -130.644 1.00 80.12 386 LEU A O 1
ATOM 3169 N N . GLU A 1 387 ? 87.929 21.023 -129.570 1.00 81.50 387 GLU A N 1
ATOM 3170 C CA . GLU A 1 387 ? 89.072 20.437 -130.284 1.00 81.50 387 GLU A CA 1
ATOM 3171 C C . GLU A 1 387 ? 88.803 20.319 -131.798 1.00 81.50 387 GLU A C 1
ATOM 3173 O O . GLU A 1 387 ? 89.660 20.622 -132.632 1.00 81.50 387 GLU A O 1
ATOM 3178 N N . GLU A 1 388 ? 87.567 19.971 -132.174 1.00 80.25 388 GLU A N 1
ATOM 3179 C CA . GLU A 1 388 ? 87.114 19.952 -133.568 1.00 80.25 388 GLU A CA 1
ATOM 3180 C C . GLU A 1 388 ? 87.149 21.355 -134.202 1.00 80.25 388 GLU A C 1
ATOM 3182 O O . GLU A 1 388 ? 87.648 21.535 -135.319 1.00 80.25 388 GLU A O 1
ATOM 3187 N N . LYS A 1 389 ? 86.686 22.382 -133.476 1.00 80.81 389 LYS A N 1
ATOM 3188 C CA . LYS A 1 389 ? 86.708 23.774 -133.954 1.00 80.81 389 LYS A CA 1
ATOM 3189 C C . LYS A 1 389 ? 88.119 24.338 -134.090 1.00 80.81 389 LYS A C 1
ATOM 3191 O O . LYS A 1 389 ? 88.380 25.050 -135.064 1.00 80.81 389 LYS A O 1
ATOM 3196 N N . GLU A 1 390 ? 89.026 24.011 -133.172 1.00 79.62 390 GLU A N 1
ATOM 3197 C CA . GLU A 1 390 ? 90.436 24.400 -133.278 1.00 79.62 390 GLU A CA 1
ATOM 3198 C C . GLU A 1 390 ? 91.105 23.792 -134.517 1.00 79.62 390 GLU A C 1
ATOM 3200 O O . GLU A 1 390 ? 91.829 24.495 -135.228 1.00 79.62 390 GLU A O 1
ATOM 3205 N N . ASN A 1 391 ? 90.818 22.526 -134.838 1.00 78.12 391 ASN A N 1
ATOM 3206 C CA . ASN A 1 391 ? 91.327 21.890 -136.056 1.00 78.12 391 ASN A CA 1
ATOM 3207 C C . ASN A 1 391 ? 90.787 22.549 -137.335 1.00 78.12 391 ASN A C 1
ATOM 3209 O O . ASN A 1 391 ? 91.556 22.786 -138.269 1.00 78.12 391 ASN A O 1
ATOM 3213 N N . CYS A 1 392 ? 89.503 22.921 -137.380 1.00 76.69 392 CYS A N 1
ATOM 3214 C CA . CYS A 1 392 ? 88.946 23.662 -138.518 1.00 76.69 392 CYS A CA 1
ATOM 3215 C C . CYS A 1 392 ? 89.624 25.027 -138.720 1.00 76.69 392 CYS A C 1
ATOM 3217 O O . CYS A 1 392 ? 89.920 25.404 -139.854 1.00 76.69 392 CYS A O 1
ATOM 3219 N N . LEU A 1 393 ? 89.890 25.765 -137.637 1.00 77.00 393 LEU A N 1
ATOM 3220 C CA . LEU A 1 393 ? 90.578 27.059 -137.708 1.00 77.00 393 LEU A CA 1
ATOM 3221 C C . LEU A 1 393 ? 92.032 26.916 -138.164 1.00 77.00 393 LEU A C 1
ATOM 3223 O O . LEU A 1 393 ? 92.500 27.724 -138.966 1.00 77.00 393 LEU A O 1
ATOM 3227 N N . ARG A 1 394 ? 92.734 25.881 -137.691 1.00 75.38 394 ARG A N 1
ATOM 3228 C CA . ARG A 1 394 ? 94.112 25.588 -138.102 1.00 75.38 394 ARG A CA 1
ATOM 3229 C C . ARG A 1 394 ? 94.189 25.282 -139.601 1.00 75.38 394 ARG A C 1
ATOM 3231 O O . ARG A 1 394 ? 95.034 25.850 -140.284 1.00 75.38 394 ARG A O 1
ATOM 3238 N N . ASN A 1 395 ? 93.251 24.486 -140.119 1.00 71.25 395 ASN A N 1
ATOM 3239 C CA . ASN A 1 395 ? 93.153 24.197 -141.553 1.00 71.25 395 ASN A CA 1
ATOM 3240 C C . ASN A 1 395 ? 92.852 25.457 -142.384 1.00 71.25 395 ASN A C 1
ATOM 3242 O O . ASN A 1 395 ? 93.517 25.693 -143.389 1.00 71.25 395 ASN A O 1
ATOM 3246 N N . ALA A 1 396 ? 91.925 26.312 -141.937 1.00 70.50 396 ALA A N 1
ATOM 3247 C CA . ALA A 1 396 ? 91.602 27.564 -142.629 1.00 70.50 396 ALA A CA 1
ATOM 3248 C C . ALA A 1 396 ? 92.782 28.561 -142.658 1.00 70.50 396 ALA A C 1
ATOM 3250 O O . ALA A 1 396 ? 92.957 29.305 -143.625 1.00 70.50 396 ALA A O 1
ATOM 3251 N N . LEU A 1 397 ? 93.615 28.579 -141.610 1.00 68.56 397 LEU A N 1
ATOM 3252 C CA . LEU A 1 397 ? 94.856 29.361 -141.575 1.00 68.56 397 LEU A CA 1
ATOM 3253 C C . LEU A 1 397 ? 95.887 28.836 -142.582 1.00 68.56 397 LEU A C 1
ATOM 3255 O O . LEU A 1 397 ? 96.448 29.634 -143.333 1.00 68.56 397 LEU A O 1
ATOM 3259 N N . SER A 1 398 ? 96.070 27.514 -142.660 1.00 64.88 398 SER A N 1
ATOM 3260 C CA . SER A 1 398 ? 96.952 26.887 -143.652 1.00 64.88 398 SER A CA 1
ATOM 3261 C C . SER A 1 398 ? 96.484 27.123 -145.097 1.00 64.88 398 SER A C 1
ATOM 3263 O O . SER A 1 398 ? 97.311 27.389 -145.968 1.00 64.88 398 SER A O 1
ATOM 3265 N N . GLU A 1 399 ? 95.173 27.117 -145.362 1.00 65.12 399 GLU A N 1
ATOM 3266 C CA . GLU A 1 399 ? 94.613 27.470 -146.679 1.00 65.12 399 GLU A CA 1
ATOM 3267 C C . GLU A 1 399 ? 94.829 28.951 -147.036 1.00 65.12 399 GLU A C 1
ATOM 3269 O O . GLU A 1 399 ? 95.146 29.287 -148.180 1.00 65.12 399 GLU A O 1
ATOM 3274 N N . ARG A 1 400 ? 94.726 29.858 -146.055 1.00 65.56 400 ARG A N 1
ATOM 3275 C CA . ARG A 1 400 ? 94.977 31.293 -146.257 1.00 65.56 400 ARG A CA 1
ATOM 3276 C C . ARG A 1 400 ? 96.455 31.602 -146.519 1.00 65.56 400 ARG A C 1
ATOM 3278 O O . ARG A 1 400 ? 96.754 32.505 -147.301 1.00 65.56 400 ARG A O 1
ATOM 3285 N N . GLU A 1 401 ? 97.379 30.882 -145.885 1.00 60.66 401 GLU A N 1
ATOM 3286 C CA . GLU A 1 401 ? 98.818 31.020 -146.149 1.00 60.66 401 GLU A CA 1
ATOM 3287 C C . GLU A 1 401 ? 99.206 30.468 -147.528 1.00 60.66 401 GLU A C 1
ATOM 3289 O O . GLU A 1 401 ? 100.012 31.095 -148.219 1.00 60.66 401 GLU A O 1
ATOM 3294 N N . ALA A 1 402 ? 98.558 29.393 -147.992 1.00 60.75 402 ALA A N 1
ATOM 3295 C CA . ALA A 1 402 ? 98.750 28.853 -149.340 1.00 60.75 402 ALA A CA 1
ATOM 3296 C C . ALA A 1 402 ? 98.288 29.817 -150.458 1.00 60.75 402 ALA A C 1
ATOM 3298 O O . ALA A 1 402 ? 98.901 29.868 -151.524 1.00 60.75 402 ALA A O 1
ATOM 3299 N N . LEU A 1 403 ? 97.260 30.639 -150.212 1.00 61.38 403 LEU A N 1
ATOM 3300 C CA . LEU A 1 403 ? 96.743 31.616 -151.185 1.00 61.38 403 LEU A CA 1
ATOM 3301 C C . LEU A 1 403 ? 97.603 32.886 -151.334 1.00 61.38 403 LEU A C 1
ATOM 3303 O O . LEU A 1 403 ? 97.491 33.583 -152.342 1.00 61.38 403 LEU A O 1
ATOM 3307 N N . ARG A 1 404 ? 98.493 33.200 -150.382 1.00 57.81 404 ARG A N 1
ATOM 3308 C CA . ARG A 1 404 ? 99.318 34.427 -150.428 1.00 57.81 404 ARG A CA 1
ATOM 3309 C C . ARG A 1 404 ? 100.516 34.333 -151.391 1.00 57.81 404 ARG A C 1
ATOM 3311 O O . ARG A 1 404 ? 101.129 35.351 -151.689 1.00 57.81 404 ARG A O 1
ATOM 3318 N N . VAL A 1 405 ? 100.837 33.144 -151.905 1.00 60.16 405 VAL A N 1
ATOM 3319 C CA . VAL A 1 405 ? 102.015 32.895 -152.763 1.00 60.16 405 VAL A CA 1
ATOM 3320 C C . VAL A 1 405 ? 101.725 33.113 -154.268 1.00 60.16 405 VAL A C 1
ATOM 3322 O O . VAL A 1 405 ? 102.642 33.056 -155.078 1.00 60.16 405 VAL A O 1
ATOM 3325 N N . LEU A 1 406 ? 100.483 33.435 -154.667 1.00 54.41 406 LEU A N 1
ATOM 3326 C CA . LEU A 1 406 ? 100.053 33.484 -156.082 1.00 54.41 406 LEU A CA 1
ATOM 3327 C C . LEU A 1 406 ? 99.710 34.874 -156.670 1.00 54.41 406 LEU A C 1
ATOM 3329 O O . LEU A 1 406 ? 99.131 34.938 -157.749 1.00 54.41 406 LEU A O 1
ATOM 3333 N N . TYR A 1 407 ? 100.098 35.985 -156.034 1.00 44.62 407 TYR A N 1
ATOM 3334 C CA . TYR A 1 407 ? 100.055 37.321 -156.661 1.00 44.62 407 TYR A CA 1
ATOM 3335 C C . TYR A 1 407 ? 101.386 38.068 -156.453 1.00 44.62 407 TYR A C 1
ATOM 3337 O O . TYR A 1 407 ? 101.580 38.753 -155.447 1.00 44.62 407 TYR A O 1
ATOM 3345 N N . VAL A 1 408 ? 102.286 37.910 -157.429 1.00 46.50 408 VAL A N 1
ATOM 3346 C CA . VAL A 1 408 ? 103.269 38.911 -157.884 1.00 46.50 408 VAL A CA 1
ATOM 3347 C C . VAL A 1 408 ? 102.950 39.192 -159.341 1.00 46.50 408 VAL A C 1
ATOM 3349 O O . VAL A 1 408 ? 102.744 38.196 -160.072 1.00 46.50 408 VAL A O 1
#